Protein AF-A0A916GD42-F1 (afdb_monomer_lite)

Radius of gyration: 33.47 Å; chains: 1; bounding box: 96×95×104 Å

Structure (mmCIF, N/CA/C/O backbone):
data_AF-A0A916GD42-F1
#
_entry.id   AF-A0A916GD42-F1
#
loop_
_atom_site.group_PDB
_atom_site.id
_atom_site.type_symbol
_atom_site.label_atom_id
_atom_site.label_alt_id
_atom_site.label_comp_id
_atom_site.label_asym_id
_atom_site.label_entity_id
_atom_site.label_seq_id
_atom_site.pdbx_PDB_ins_code
_atom_site.Cartn_x
_atom_site.Cartn_y
_atom_site.Cartn_z
_atom_site.occupancy
_atom_site.B_iso_or_equiv
_atom_site.auth_seq_id
_atom_site.auth_comp_id
_atom_site.auth_asym_id
_atom_site.auth_atom_id
_atom_site.pdbx_PDB_model_num
ATOM 1 N N . MET A 1 1 ? 6.099 -5.829 5.669 1.00 36.56 1 MET A N 1
ATOM 2 C CA . MET A 1 1 ? 7.138 -5.309 4.755 1.00 36.56 1 MET A CA 1
ATOM 3 C C . MET A 1 1 ? 6.449 -4.896 3.478 1.00 36.56 1 MET A C 1
ATOM 5 O O . MET A 1 1 ? 6.150 -5.791 2.706 1.00 36.56 1 MET A O 1
ATOM 9 N N . LEU A 1 2 ? 6.112 -3.612 3.344 1.00 42.47 2 LEU A N 1
ATOM 10 C CA . LEU A 1 2 ? 5.408 -3.006 2.211 1.00 42.47 2 LEU A CA 1
ATOM 11 C C . LEU A 1 2 ? 5.449 -1.484 2.361 1.00 42.47 2 LEU A C 1
ATOM 13 O O . LEU A 1 2 ? 5.486 -0.995 3.492 1.00 42.47 2 LEU A O 1
ATOM 17 N N . LEU A 1 3 ? 5.524 -0.756 1.250 1.00 44.44 3 LEU A N 1
ATOM 18 C CA . LEU A 1 3 ? 5.473 0.699 1.249 1.00 44.44 3 LEU A CA 1
ATOM 19 C C . LEU A 1 3 ? 4.710 1.139 0.014 1.00 44.44 3 LEU A C 1
ATOM 21 O O . LEU A 1 3 ? 5.035 0.751 -1.099 1.00 44.44 3 LEU A O 1
ATOM 25 N N . CYS A 1 4 ? 3.664 1.910 0.222 1.00 51.19 4 CYS A N 1
ATOM 26 C CA . CYS A 1 4 ? 2.712 2.136 -0.836 1.00 51.19 4 CYS A CA 1
ATOM 27 C C . CYS A 1 4 ? 3.071 3.341 -1.686 1.00 51.19 4 CYS A C 1
ATOM 29 O O . CYS A 1 4 ? 3.837 4.220 -1.270 1.00 51.19 4 CYS A O 1
ATOM 31 N N . LEU A 1 5 ? 2.502 3.362 -2.892 1.00 52.84 5 LEU A N 1
ATOM 32 C CA . LEU A 1 5 ? 2.785 4.340 -3.928 1.00 52.84 5 LEU A CA 1
ATOM 33 C C . LEU A 1 5 ? 2.695 5.764 -3.352 1.00 52.84 5 LEU A C 1
ATOM 35 O O . LEU A 1 5 ? 1.630 6.332 -3.107 1.00 52.84 5 LEU A O 1
ATOM 39 N N . ALA A 1 6 ? 3.856 6.352 -3.095 1.00 50.19 6 ALA A N 1
ATOM 40 C CA . ALA A 1 6 ? 3.966 7.749 -2.743 1.00 50.19 6 ALA A CA 1
ATOM 41 C C . ALA A 1 6 ? 3.991 8.530 -4.052 1.00 50.19 6 ALA A C 1
ATOM 43 O O . ALA A 1 6 ? 5.028 8.612 -4.716 1.00 50.19 6 ALA A O 1
ATOM 44 N N . LEU A 1 7 ? 2.853 9.106 -4.436 1.00 47.72 7 LEU A N 1
ATOM 45 C CA . LEU A 1 7 ? 2.855 10.177 -5.421 1.00 47.72 7 LEU A CA 1
ATOM 46 C C . LEU A 1 7 ? 3.554 11.368 -4.764 1.00 47.72 7 LEU A C 1
ATOM 48 O O . LEU A 1 7 ? 2.950 12.161 -4.046 1.00 47.72 7 LEU A O 1
ATOM 52 N N . ILE A 1 8 ? 4.866 11.476 -4.979 1.00 41.25 8 ILE A N 1
ATOM 53 C CA . ILE A 1 8 ? 5.532 12.758 -4.806 1.00 41.25 8 ILE A CA 1
ATOM 54 C C . ILE A 1 8 ? 4.858 13.676 -5.815 1.00 41.25 8 ILE A C 1
ATOM 56 O O . ILE A 1 8 ? 5.015 13.495 -7.023 1.00 41.25 8 ILE A O 1
ATOM 60 N N . ALA A 1 9 ? 4.077 14.630 -5.310 1.00 36.31 9 ALA A N 1
ATOM 61 C CA . ALA A 1 9 ? 3.624 15.787 -6.059 1.00 36.31 9 ALA A CA 1
ATOM 62 C C . ALA A 1 9 ? 4.873 16.522 -6.574 1.00 36.31 9 ALA A C 1
ATOM 64 O O . ALA A 1 9 ? 5.465 17.360 -5.901 1.00 36.31 9 ALA A O 1
ATOM 65 N N . GLY A 1 10 ? 5.339 16.095 -7.741 1.00 35.94 10 GLY A N 1
ATOM 66 C CA . GLY A 1 10 ? 6.623 16.455 -8.319 1.00 35.94 10 GLY A CA 1
ATOM 67 C C . GLY A 1 10 ? 6.513 16.588 -9.828 1.00 35.94 10 GLY A C 1
ATOM 68 O O . GLY A 1 10 ? 7.403 16.152 -10.548 1.00 35.94 10 GLY A O 1
ATOM 69 N N . LEU A 1 11 ? 5.417 17.174 -10.311 1.00 33.75 11 LEU A N 1
ATOM 70 C CA . LEU A 1 11 ? 5.321 17.683 -11.672 1.00 33.75 11 LEU A CA 1
ATOM 71 C C . LEU A 1 11 ? 4.812 19.132 -11.634 1.00 33.75 11 LEU A C 1
ATOM 73 O O . LEU A 1 11 ? 3.688 19.403 -11.228 1.00 33.75 11 LEU A O 1
ATOM 77 N N . ALA A 1 12 ? 5.697 20.023 -12.093 1.00 30.30 12 ALA A N 1
ATOM 78 C CA . ALA A 1 12 ? 5.495 21.416 -12.497 1.00 30.30 12 ALA A CA 1
ATOM 79 C C . ALA A 1 12 ? 5.302 22.505 -11.414 1.00 30.30 12 ALA A C 1
ATOM 81 O O . ALA A 1 12 ? 4.202 22.973 -11.146 1.00 30.30 12 ALA A O 1
ATOM 82 N N . SER A 1 13 ? 6.425 23.081 -10.971 1.00 30.20 13 SER A N 1
ATOM 83 C CA . SER A 1 13 ? 6.537 24.543 -10.842 1.00 30.20 13 SER A CA 1
ATOM 84 C C . SER A 1 13 ? 7.902 25.011 -11.370 1.00 30.20 13 SER A C 1
ATOM 86 O O . SER A 1 13 ? 8.811 25.323 -10.604 1.00 30.20 13 SER A O 1
ATOM 88 N N . HIS A 1 14 ? 8.075 25.006 -12.697 1.00 33.34 14 HIS A N 1
ATOM 89 C CA . HIS A 1 14 ? 9.081 25.864 -13.332 1.00 33.34 14 HIS A CA 1
ATOM 90 C C . HIS A 1 14 ? 8.486 27.270 -13.437 1.00 33.34 14 HIS A C 1
ATOM 92 O O . HIS A 1 14 ? 7.344 27.435 -13.862 1.00 33.34 14 HIS A O 1
ATOM 98 N N . GLY A 1 15 ? 9.239 28.252 -12.946 1.00 34.47 15 GLY A N 1
ATOM 99 C CA . GLY A 1 15 ? 8.755 29.592 -12.646 1.00 34.47 15 GLY A CA 1
ATOM 100 C C . GLY A 1 15 ? 8.295 30.401 -13.856 1.00 34.47 15 GLY A C 1
ATOM 101 O O . GLY A 1 15 ? 8.957 30.440 -14.890 1.00 34.47 15 GLY A O 1
ATOM 102 N N . ALA A 1 16 ? 7.207 31.137 -13.652 1.00 31.14 16 ALA A N 1
ATOM 103 C CA . ALA A 1 16 ? 6.961 32.403 -14.318 1.00 31.14 16 ALA A CA 1
ATOM 104 C C . ALA A 1 16 ? 7.007 33.489 -13.238 1.00 31.14 16 ALA A C 1
ATOM 106 O O . ALA A 1 16 ? 6.220 33.486 -12.292 1.00 31.14 16 ALA A O 1
ATOM 107 N N . ALA A 1 17 ? 8.003 34.362 -13.342 1.00 37.88 17 ALA A N 1
ATOM 108 C CA . ALA A 1 17 ? 8.144 35.535 -12.503 1.00 37.88 17 ALA A CA 1
ATOM 109 C C . ALA A 1 17 ? 7.151 36.623 -12.939 1.00 37.88 17 ALA A C 1
ATOM 111 O O . ALA A 1 17 ? 7.014 36.886 -14.130 1.00 37.88 17 ALA A O 1
ATOM 112 N N . GLY A 1 18 ? 6.561 37.300 -11.951 1.00 40.28 18 GLY A N 1
ATOM 113 C CA . GLY A 1 18 ? 6.130 38.694 -12.054 1.00 40.28 18 GLY A CA 1
ATOM 114 C C . GLY A 1 18 ? 4.700 38.944 -12.528 1.00 40.28 18 GLY A C 1
ATOM 115 O O . GLY A 1 18 ? 4.459 39.090 -13.720 1.00 40.28 18 GLY A O 1
ATOM 116 N N . ALA A 1 19 ? 3.788 39.159 -11.579 1.00 34.34 19 ALA A N 1
ATOM 117 C CA . ALA A 1 19 ? 2.733 40.157 -11.733 1.00 34.34 19 ALA A CA 1
ATOM 118 C C . ALA A 1 19 ? 2.302 40.684 -10.356 1.00 34.34 19 ALA A C 1
ATOM 120 O O . ALA A 1 19 ? 2.103 39.932 -9.407 1.00 34.34 19 ALA A O 1
ATOM 121 N N . ASP A 1 20 ? 2.245 42.006 -10.294 1.00 47.53 20 ASP A N 1
ATOM 122 C CA . ASP A 1 20 ? 1.971 42.897 -9.174 1.00 47.53 20 ASP A CA 1
ATOM 123 C C . ASP A 1 20 ? 0.455 42.911 -8.879 1.00 47.53 20 ASP A C 1
ATOM 125 O O . ASP A 1 20 ? -0.331 43.279 -9.754 1.00 47.53 20 ASP A O 1
ATOM 129 N N . GLU A 1 21 ? 0.017 42.503 -7.681 1.00 35.00 21 GLU A N 1
ATOM 130 C CA . GLU A 1 21 ? -1.399 42.559 -7.281 1.00 35.00 21 GLU A CA 1
ATOM 131 C C . GLU A 1 21 ? -1.643 43.625 -6.204 1.00 35.00 21 GLU A C 1
ATOM 133 O O . GLU A 1 21 ? -1.282 43.491 -5.034 1.00 35.00 21 GLU A O 1
ATOM 138 N N . ARG A 1 22 ? -2.335 44.692 -6.622 1.00 43.75 22 ARG A N 1
ATOM 139 C CA . ARG A 1 22 ? -3.039 45.636 -5.744 1.00 43.75 22 ARG A CA 1
ATOM 140 C C . ARG A 1 22 ? -4.353 45.014 -5.245 1.00 43.75 22 ARG A C 1
ATOM 142 O O . ARG A 1 22 ? -5.028 44.339 -6.020 1.00 43.75 22 ARG A O 1
ATOM 149 N N . PRO A 1 23 ? -4.810 45.325 -4.019 1.00 46.25 23 PRO A N 1
ATOM 150 C CA . PRO A 1 23 ? -6.058 44.780 -3.497 1.00 46.25 23 PRO A CA 1
ATOM 151 C C . PRO A 1 23 ? -7.281 45.482 -4.109 1.00 46.25 23 PRO A C 1
ATOM 153 O O . PRO A 1 23 ? -7.470 46.689 -3.941 1.00 46.25 23 PRO A O 1
ATOM 156 N N . SER A 1 24 ? -8.140 44.713 -4.786 1.00 39.53 24 SER A N 1
ATOM 157 C CA . SER A 1 24 ? -9.489 45.143 -5.177 1.00 39.53 24 SER A CA 1
ATOM 158 C C . SER A 1 24 ? -10.536 44.704 -4.155 1.00 39.53 24 SER A C 1
ATOM 160 O O . SER A 1 24 ? -10.484 43.615 -3.588 1.00 39.53 24 SER A O 1
ATOM 162 N N . LYS A 1 25 ? -11.484 45.614 -3.919 1.00 40.78 25 LYS A N 1
ATOM 163 C CA . LYS A 1 25 ? -12.593 45.531 -2.966 1.00 40.78 25 LYS A CA 1
ATOM 164 C C . LYS A 1 25 ? -13.529 44.352 -3.249 1.00 40.78 25 LYS A C 1
ATOM 166 O O . LYS A 1 25 ? -13.916 44.109 -4.387 1.00 40.78 25 LYS A O 1
ATOM 171 N N . VAL A 1 26 ? -13.954 43.707 -2.165 1.00 38.12 26 VAL A N 1
ATOM 172 C CA . VAL A 1 26 ? -15.009 42.689 -2.111 1.00 38.12 26 VAL A CA 1
ATOM 173 C C . VAL A 1 26 ? -16.362 43.315 -2.467 1.00 38.12 26 VAL A C 1
ATOM 175 O O . VAL A 1 26 ? -16.775 44.289 -1.838 1.00 38.12 26 VAL A O 1
ATOM 178 N N . ALA A 1 27 ? -17.055 42.732 -3.446 1.00 39.66 27 ALA A N 1
ATOM 179 C CA . ALA A 1 27 ? -18.471 42.962 -3.717 1.00 39.66 27 ALA A CA 1
ATOM 180 C C . ALA A 1 27 ? -19.252 41.655 -3.504 1.00 39.66 27 ALA A C 1
ATOM 182 O O . ALA A 1 27 ? -18.814 40.575 -3.897 1.00 39.66 27 ALA A O 1
ATOM 183 N N . THR A 1 28 ? -20.395 41.779 -2.837 1.00 43.84 28 THR A N 1
ATOM 184 C CA . THR A 1 28 ? -21.329 40.721 -2.430 1.00 43.84 28 THR A CA 1
ATOM 185 C C . THR A 1 28 ? -22.038 40.084 -3.637 1.00 43.84 28 THR A C 1
ATOM 187 O O . THR A 1 28 ? -22.418 40.818 -4.551 1.00 43.84 28 THR A O 1
ATOM 190 N N . PRO A 1 29 ? -22.287 38.759 -3.660 1.00 40.59 29 PRO A N 1
ATOM 191 C CA . PRO A 1 29 ? -23.042 38.127 -4.743 1.00 40.59 29 PRO A CA 1
ATOM 192 C C . PRO A 1 29 ? -24.570 38.272 -4.565 1.00 40.59 29 PRO A C 1
ATOM 194 O O . PRO A 1 29 ? -25.058 38.204 -3.433 1.00 40.59 29 PRO A O 1
ATOM 197 N N . PRO A 1 30 ? -25.348 38.425 -5.656 1.00 42.03 30 PRO A N 1
ATOM 198 C CA . PRO A 1 30 ? -26.807 38.329 -5.623 1.00 42.03 30 PRO A CA 1
ATOM 199 C C . PRO A 1 30 ? -27.317 36.875 -5.715 1.00 42.03 30 PRO A C 1
ATOM 201 O O . PRO A 1 30 ? -26.669 36.002 -6.292 1.00 42.03 30 PRO A O 1
ATOM 204 N N . SER A 1 31 ? -28.512 36.644 -5.156 1.00 34.28 31 SER A N 1
ATOM 205 C CA . SER A 1 31 ? -29.275 35.383 -5.184 1.00 34.28 31 SER A CA 1
ATOM 206 C C . SER A 1 31 ? -29.538 34.838 -6.597 1.00 34.28 31 SER A C 1
ATOM 208 O O . SER A 1 31 ? -29.801 35.625 -7.509 1.00 34.28 31 SER A O 1
ATOM 210 N N . PRO A 1 32 ? -29.600 33.503 -6.781 1.00 38.84 32 PRO A N 1
ATOM 211 C CA . PRO A 1 32 ? -29.959 32.908 -8.061 1.00 38.84 32 PRO A CA 1
ATOM 212 C C . PRO A 1 32 ? -31.482 32.854 -8.260 1.00 38.84 32 PRO A C 1
ATOM 214 O O . PRO A 1 32 ? -32.216 32.259 -7.470 1.00 38.84 32 PRO A O 1
ATOM 217 N N . ALA A 1 33 ? -31.941 33.457 -9.358 1.00 31.81 33 ALA A N 1
ATOM 218 C CA . ALA A 1 33 ? -33.253 33.218 -9.947 1.00 31.81 33 ALA A CA 1
ATOM 219 C C . ALA A 1 33 ? -33.241 31.910 -10.759 1.00 31.81 33 ALA A C 1
ATOM 221 O O . ALA A 1 33 ? -32.232 31.548 -11.366 1.00 31.81 33 ALA A O 1
ATOM 222 N N . GLY A 1 34 ? -34.371 31.200 -10.732 1.00 32.34 34 GLY A N 1
ATOM 223 C CA . GLY A 1 34 ? -34.549 29.875 -11.321 1.00 32.34 34 GLY A CA 1
ATOM 224 C C . GLY A 1 34 ? -34.409 29.826 -12.841 1.00 32.34 34 GLY A C 1
ATOM 225 O O . GLY A 1 34 ? -34.739 30.776 -13.549 1.00 32.34 34 GLY A O 1
ATOM 226 N N . ILE A 1 35 ? -33.957 28.671 -13.334 1.00 30.62 35 ILE A N 1
ATOM 227 C CA . ILE A 1 35 ? -33.949 28.334 -14.756 1.00 30.62 35 ILE A CA 1
ATOM 228 C C . ILE A 1 35 ? -34.574 26.950 -14.945 1.00 30.62 35 ILE A C 1
ATOM 230 O O . ILE A 1 35 ? -34.157 25.954 -14.356 1.00 30.62 35 ILE A O 1
ATOM 234 N N . THR A 1 36 ? -35.606 26.955 -15.779 1.00 29.33 36 THR A N 1
ATOM 235 C CA . THR A 1 36 ? -36.422 25.848 -16.273 1.00 29.33 36 THR A CA 1
ATOM 236 C C . THR A 1 36 ? -35.622 24.949 -17.222 1.00 29.33 36 THR A C 1
ATOM 238 O O . THR A 1 36 ? -34.942 25.441 -18.120 1.00 29.33 36 THR A O 1
ATOM 241 N N . LEU A 1 37 ? -35.734 23.628 -17.055 1.00 31.20 37 LEU A N 1
ATOM 242 C CA . LEU A 1 37 ? -35.167 22.620 -17.960 1.00 31.20 37 LEU A CA 1
ATOM 243 C C . LEU A 1 37 ? -36.049 22.443 -19.214 1.00 31.20 37 LEU A C 1
ATOM 245 O O . LEU A 1 37 ? -37.264 22.290 -19.064 1.00 31.20 37 LEU A O 1
ATOM 249 N N . PRO A 1 38 ? -35.483 22.399 -20.435 1.00 33.97 38 PRO A N 1
ATOM 250 C CA . PRO A 1 38 ? -36.230 22.017 -21.628 1.00 33.97 38 PRO A CA 1
ATOM 251 C C . PRO A 1 38 ? -36.343 20.490 -21.780 1.00 33.97 38 PRO A C 1
ATOM 253 O O . PRO A 1 38 ? -35.430 19.731 -21.455 1.00 33.97 38 PRO A O 1
ATOM 256 N N . GLN A 1 39 ? -37.502 20.067 -22.290 1.00 33.38 39 GLN A N 1
ATOM 257 C CA . GLN A 1 39 ? -37.886 18.687 -22.587 1.00 33.38 39 GLN A CA 1
ATOM 258 C C . GLN A 1 39 ? -37.082 18.076 -23.747 1.00 33.38 39 GLN A C 1
ATOM 260 O O . GLN A 1 39 ? -36.718 18.755 -24.705 1.00 33.38 39 GLN A O 1
ATOM 265 N N . ALA A 1 40 ? -36.874 16.760 -23.667 1.00 32.12 40 ALA A N 1
ATOM 266 C CA . ALA A 1 40 ? -36.275 15.931 -24.708 1.00 32.12 40 ALA A CA 1
ATOM 267 C C . ALA A 1 40 ? -37.244 15.682 -25.884 1.00 32.12 40 ALA A C 1
ATOM 269 O O . ALA A 1 40 ? -38.424 15.413 -25.639 1.00 32.12 40 ALA A O 1
ATOM 270 N N . PRO A 1 41 ? -36.775 15.680 -27.145 1.00 40.78 41 PRO A N 1
ATOM 271 C CA . PRO A 1 41 ? -37.557 15.165 -28.260 1.00 40.78 41 PRO A CA 1
ATOM 272 C C . PRO A 1 41 ? -37.383 13.647 -28.435 1.00 40.78 41 PRO A C 1
ATOM 274 O O . PRO A 1 41 ? -36.292 13.092 -28.298 1.00 40.78 41 PRO A O 1
ATOM 277 N N . GLN A 1 42 ? -38.506 12.998 -28.746 1.00 32.16 42 GLN A N 1
ATOM 278 C CA . GLN A 1 42 ? -38.642 11.578 -29.059 1.00 32.16 42 GLN A CA 1
ATOM 279 C C . GLN A 1 42 ? -38.084 11.197 -30.443 1.00 32.16 42 GLN A C 1
ATOM 281 O O . GLN A 1 42 ? -37.896 12.030 -31.328 1.00 32.16 42 GLN A O 1
ATOM 286 N N . ALA A 1 43 ? -37.862 9.888 -30.574 1.00 39.59 43 ALA A N 1
ATOM 287 C CA . ALA A 1 43 ? -37.223 9.128 -31.642 1.00 39.59 43 ALA A CA 1
ATOM 288 C C . ALA A 1 43 ? -37.787 9.282 -33.067 1.00 39.59 43 ALA A C 1
ATOM 290 O O . ALA A 1 43 ? -38.974 9.535 -33.266 1.00 39.59 43 ALA A O 1
ATOM 291 N N . LYS A 1 44 ? -36.929 8.952 -34.046 1.00 34.19 44 LYS A N 1
ATOM 292 C CA . LYS A 1 44 ? -37.295 8.363 -35.346 1.00 34.19 44 LYS A CA 1
ATOM 293 C C . LYS A 1 44 ? -36.115 7.564 -35.933 1.00 34.19 44 LYS A C 1
ATOM 295 O O . LYS A 1 44 ? -35.120 8.147 -36.345 1.00 34.19 44 LYS A O 1
ATOM 300 N N . GLU A 1 45 ? -36.253 6.239 -35.981 1.00 37.44 45 GLU A N 1
ATOM 301 C CA . GLU A 1 45 ? -35.763 5.395 -37.094 1.00 37.44 45 GLU A CA 1
ATOM 302 C C . GLU A 1 45 ? -36.552 5.757 -38.384 1.00 37.44 45 GLU A C 1
ATOM 304 O O . GLU A 1 45 ? -37.620 6.368 -38.229 1.00 37.44 45 GLU A O 1
ATOM 309 N N . PRO A 1 46 ? -36.141 5.412 -39.637 1.00 48.00 46 PRO A N 1
ATOM 310 C CA . PRO A 1 46 ? -35.402 4.193 -40.029 1.00 48.00 46 PRO A CA 1
ATOM 311 C C . PRO A 1 46 ? -34.417 4.303 -41.237 1.00 48.00 46 PRO A C 1
ATOM 313 O O . PRO A 1 46 ? -34.269 5.353 -41.857 1.00 48.00 46 PRO A O 1
ATOM 316 N N . ALA A 1 47 ? -33.874 3.130 -41.609 1.00 32.66 47 ALA A N 1
ATOM 317 C CA . ALA A 1 47 ? -33.539 2.643 -42.965 1.00 32.66 47 ALA A CA 1
ATOM 318 C C . ALA A 1 47 ? -32.118 2.857 -43.550 1.00 32.66 47 ALA A C 1
ATOM 320 O O . ALA A 1 47 ? -31.762 3.923 -44.043 1.00 32.66 47 ALA A O 1
ATOM 321 N N . GLU A 1 48 ? -31.366 1.750 -43.625 1.00 40.81 48 GLU A N 1
ATOM 322 C CA . GLU A 1 48 ? -30.510 1.377 -44.773 1.00 40.81 48 GLU A CA 1
ATOM 323 C C . GLU A 1 48 ? -31.392 0.863 -45.951 1.00 40.81 48 GLU A C 1
ATOM 325 O O . GLU A 1 48 ? -32.591 0.679 -45.713 1.00 40.81 48 GLU A O 1
ATOM 330 N N . PRO A 1 49 ? -30.902 0.533 -47.179 1.00 54.78 49 PRO A N 1
ATOM 331 C CA . PRO A 1 49 ? -29.516 0.442 -47.682 1.00 54.78 49 PRO A CA 1
ATOM 332 C C . PRO A 1 49 ? -29.290 1.068 -49.085 1.00 54.78 49 PRO A C 1
ATOM 334 O O . PRO A 1 49 ? -30.226 1.438 -49.790 1.00 54.78 49 PRO A O 1
ATOM 337 N N . GLY A 1 50 ? -28.038 1.101 -49.562 1.00 32.88 50 GLY A N 1
ATOM 338 C CA . GLY A 1 50 ? -27.765 1.283 -50.996 1.00 32.88 50 GLY A CA 1
ATOM 339 C C . GLY A 1 50 ? -26.327 1.672 -51.326 1.00 32.88 50 GLY A C 1
ATOM 340 O O . GLY A 1 50 ? -25.902 2.783 -51.033 1.00 32.88 50 GLY A O 1
ATOM 341 N N . GLY A 1 51 ? -25.578 0.756 -51.944 1.00 35.38 51 GLY A N 1
ATOM 342 C CA . GLY A 1 51 ? -24.202 0.987 -52.387 1.00 35.38 51 GLY A CA 1
ATOM 343 C C . GLY A 1 51 ? -24.071 1.757 -53.704 1.00 35.38 51 GLY A C 1
ATOM 344 O O . GLY A 1 51 ? -25.046 1.959 -54.415 1.00 35.38 51 GLY A O 1
ATOM 345 N N . SER A 1 52 ? -22.836 2.124 -54.058 1.00 38.56 52 SER A N 1
ATOM 346 C CA . SER A 1 52 ? -22.351 2.159 -55.446 1.00 38.56 52 SER A CA 1
ATOM 347 C C . SER A 1 52 ? -20.841 2.392 -55.488 1.00 38.56 52 SER A C 1
ATOM 349 O O . SER A 1 52 ? -20.299 3.245 -54.790 1.00 38.56 52 SER A O 1
ATOM 351 N N . ALA A 1 53 ? -20.186 1.630 -56.359 1.00 39.59 53 ALA A N 1
ATOM 352 C CA . ALA A 1 53 ? -18.806 1.776 -56.795 1.00 39.59 53 ALA A CA 1
ATOM 353 C C . ALA A 1 53 ? -18.630 2.928 -57.814 1.00 39.59 53 ALA A C 1
ATOM 355 O O . ALA A 1 53 ? -19.609 3.404 -58.388 1.00 39.59 53 ALA A O 1
ATOM 356 N N . GLY A 1 54 ? -17.370 3.300 -58.090 1.00 33.06 54 GLY A N 1
ATOM 357 C CA . GLY A 1 54 ? -16.948 4.135 -59.233 1.00 33.06 54 GLY A CA 1
ATOM 358 C C . GLY A 1 54 ? -15.949 5.234 -58.828 1.00 33.06 54 GLY A C 1
ATOM 359 O O . GLY A 1 54 ? -16.354 6.227 -58.248 1.00 33.06 54 GLY A O 1
ATOM 360 N N . SER A 1 55 ? -14.627 5.043 -58.891 1.00 34.06 55 SER A N 1
ATOM 361 C CA . SER A 1 55 ? -13.715 5.060 -60.057 1.00 34.06 55 SER A CA 1
ATOM 362 C C . SER A 1 55 ? -13.254 6.460 -60.530 1.00 34.06 55 SER A C 1
ATOM 364 O O . SER A 1 55 ? -14.039 7.251 -61.034 1.00 34.06 55 SER A O 1
ATOM 366 N N . SER A 1 56 ? -11.922 6.637 -60.488 1.00 35.31 56 SER A N 1
ATOM 367 C CA . SER A 1 56 ? -11.033 7.333 -61.451 1.00 35.31 56 SER A CA 1
ATOM 368 C C . SER A 1 56 ? -10.931 8.870 -61.530 1.00 35.31 56 SER A C 1
ATOM 370 O O . SER A 1 56 ? -11.888 9.537 -61.908 1.00 35.31 56 SER A O 1
ATOM 372 N N . LYS A 1 57 ? -9.681 9.369 -61.372 1.00 38.91 57 LYS A N 1
ATOM 373 C CA . LYS A 1 57 ? -8.890 10.297 -62.250 1.00 38.91 57 LYS A CA 1
ATOM 374 C C . LYS A 1 57 ? -7.808 11.021 -61.409 1.00 38.91 57 LYS A C 1
ATOM 376 O O . LYS A 1 57 ? -8.165 11.751 -60.498 1.00 38.91 57 LYS A O 1
ATOM 381 N N . THR A 1 58 ? -6.493 10.749 -61.480 1.00 40.88 58 THR A N 1
ATOM 382 C CA . THR A 1 58 ? -5.469 11.197 -62.474 1.00 40.88 58 THR A CA 1
ATOM 383 C C . THR A 1 58 ? -5.802 12.537 -63.154 1.00 40.88 58 THR A C 1
ATOM 385 O O . THR A 1 58 ? -6.841 12.663 -63.789 1.00 40.88 58 THR A O 1
ATOM 388 N N . THR A 1 59 ? -4.983 13.603 -63.124 1.00 37.75 59 THR A N 1
ATOM 389 C CA . THR A 1 59 ? -3.635 13.787 -63.736 1.00 37.75 59 THR A CA 1
ATOM 390 C C . THR A 1 59 ? -3.069 15.212 -63.338 1.00 37.75 59 THR A C 1
ATOM 392 O O . THR A 1 59 ? -3.613 15.771 -62.392 1.00 37.75 59 THR A O 1
ATOM 395 N N . PRO A 1 60 ? -2.017 15.844 -63.936 1.00 57.91 60 PRO A N 1
ATOM 396 C CA . PRO A 1 60 ? -0.695 16.064 -63.311 1.00 57.91 60 PRO A CA 1
ATOM 397 C C . PRO A 1 60 ? -0.132 17.526 -63.333 1.00 57.91 60 PRO A C 1
ATOM 399 O O . PRO A 1 60 ? -0.786 18.455 -63.784 1.00 57.91 60 PRO A O 1
ATOM 402 N N . LEU A 1 61 ? 1.159 17.639 -62.957 1.00 37.03 61 LEU A N 1
ATOM 403 C CA . LEU A 1 61 ? 2.221 18.548 -63.464 1.00 37.03 61 LEU A CA 1
ATOM 404 C C . LEU A 1 61 ? 2.165 20.068 -63.173 1.00 37.03 61 LEU A C 1
ATOM 406 O O . LEU A 1 61 ? 1.311 20.772 -63.691 1.00 37.03 61 LEU A O 1
ATOM 410 N N . ALA A 1 62 ? 3.204 20.593 -62.497 1.00 33.16 62 ALA A N 1
ATOM 411 C CA . ALA A 1 62 ? 4.248 21.456 -63.097 1.00 33.16 62 ALA A CA 1
ATOM 412 C C . ALA A 1 62 ? 5.155 22.136 -62.031 1.00 33.16 62 ALA A C 1
ATOM 414 O O . ALA A 1 62 ? 4.697 22.886 -61.177 1.00 33.16 62 ALA A O 1
ATOM 415 N N . LYS A 1 63 ? 6.470 21.884 -62.126 1.00 39.88 63 LYS A N 1
ATOM 416 C CA . LYS A 1 63 ? 7.596 22.795 -61.772 1.00 39.88 63 LYS A CA 1
ATOM 417 C C . LYS A 1 63 ? 7.838 23.741 -62.986 1.00 39.88 63 LYS A C 1
ATOM 419 O O . LYS A 1 63 ? 7.252 23.411 -64.019 1.00 39.88 63 LYS A O 1
ATOM 424 N N . PRO A 1 64 ? 8.706 24.796 -62.997 1.00 52.03 64 PRO A N 1
ATOM 425 C CA . PRO A 1 64 ? 9.957 24.993 -62.222 1.00 52.03 64 PRO A CA 1
ATOM 426 C C . PRO A 1 64 ? 10.354 26.469 -61.886 1.00 52.03 64 PRO A C 1
ATOM 428 O O . PRO A 1 64 ? 9.626 27.404 -62.194 1.00 52.03 64 PRO A O 1
ATOM 431 N N . GLY A 1 65 ? 11.563 26.670 -61.322 1.00 32.16 65 GLY A N 1
ATOM 432 C CA . GLY A 1 65 ? 12.366 27.909 -61.472 1.00 32.16 65 GLY A CA 1
ATOM 433 C C . GLY A 1 65 ? 13.045 28.440 -60.195 1.00 32.16 65 GLY A C 1
ATOM 434 O O . GLY A 1 65 ? 12.383 29.057 -59.376 1.00 32.16 65 GLY A O 1
ATOM 435 N N . SER A 1 66 ? 14.332 28.114 -59.979 1.00 32.88 66 SER A N 1
ATOM 436 C CA . SER A 1 66 ? 15.523 29.016 -59.983 1.00 32.88 66 SER A CA 1
ATOM 437 C C . SER A 1 66 ? 15.666 29.957 -58.767 1.00 32.88 66 SER A C 1
ATOM 439 O O . SER A 1 66 ? 14.836 30.825 -58.553 1.00 32.88 66 SER A O 1
ATOM 441 N N . ALA A 1 67 ? 16.611 29.734 -57.842 1.00 35.88 67 ALA A N 1
ATOM 442 C CA . ALA A 1 67 ? 18.072 29.974 -57.885 1.00 35.88 67 ALA A CA 1
ATOM 443 C C . ALA A 1 67 ? 18.476 31.414 -57.504 1.00 35.88 67 ALA A C 1
ATOM 445 O O . ALA A 1 67 ? 18.311 32.310 -58.320 1.00 35.88 67 ALA A O 1
ATOM 446 N N . VAL A 1 68 ? 19.096 31.601 -56.325 1.00 37.44 68 VAL A N 1
ATOM 447 C CA . VAL A 1 68 ? 20.086 32.664 -56.042 1.00 37.44 68 VAL A CA 1
ATOM 448 C C . VAL A 1 68 ? 21.129 32.153 -55.033 1.00 37.44 68 VAL A C 1
ATOM 450 O O . VAL A 1 68 ? 20.828 31.452 -54.072 1.00 37.44 68 VAL A O 1
ATOM 453 N N . THR A 1 69 ? 22.365 32.514 -55.351 1.00 40.31 69 THR A N 1
ATOM 454 C CA . THR A 1 69 ? 23.698 32.258 -54.794 1.00 40.31 69 THR A CA 1
ATOM 455 C C . THR A 1 69 ? 23.996 32.889 -53.427 1.00 40.31 69 THR A C 1
ATOM 457 O O . THR A 1 69 ? 23.510 33.978 -53.137 1.00 40.31 69 THR A O 1
ATOM 460 N N . GLY A 1 70 ? 24.929 32.302 -52.665 1.00 32.53 70 GLY A N 1
ATOM 461 C CA . GLY A 1 70 ? 25.573 32.965 -51.522 1.00 32.53 70 GLY A CA 1
ATOM 462 C C . GLY A 1 70 ? 26.675 32.131 -50.862 1.00 32.53 70 GLY A C 1
ATOM 463 O O . GLY A 1 70 ? 26.401 31.190 -50.131 1.00 32.53 70 GLY A O 1
ATOM 464 N N . THR A 1 71 ? 27.920 32.486 -51.157 1.00 33.97 71 THR A N 1
ATOM 465 C CA . THR A 1 71 ? 29.194 31.852 -50.785 1.00 33.97 71 THR A CA 1
ATOM 466 C C . THR A 1 71 ? 29.617 32.145 -49.338 1.00 33.97 71 THR A C 1
ATOM 468 O O . THR A 1 71 ? 29.738 33.317 -49.000 1.00 33.97 71 THR A O 1
ATOM 471 N N . THR A 1 72 ? 30.024 31.136 -48.551 1.00 34.41 72 THR A N 1
ATOM 472 C CA . THR A 1 72 ? 31.060 31.300 -47.505 1.00 34.41 72 THR A CA 1
ATOM 473 C C . THR A 1 72 ? 31.866 30.019 -47.230 1.00 34.41 72 THR A C 1
ATOM 475 O O . THR A 1 72 ? 31.358 28.961 -46.881 1.00 34.41 72 THR A O 1
ATOM 478 N N . ARG A 1 73 ? 33.170 30.212 -47.434 1.00 32.62 73 ARG A N 1
ATOM 479 C CA . ARG A 1 73 ? 34.412 29.521 -47.051 1.00 32.62 73 ARG A CA 1
ATOM 480 C C . ARG A 1 73 ? 34.410 28.457 -45.929 1.00 32.62 73 ARG A C 1
ATOM 482 O O . ARG A 1 73 ? 33.865 28.643 -44.850 1.00 32.62 73 ARG A O 1
ATOM 489 N N . SER A 1 74 ? 35.202 27.424 -46.216 1.00 29.48 74 SER A N 1
ATOM 490 C CA . SER A 1 74 ? 35.568 26.196 -45.501 1.00 29.48 74 SER A CA 1
ATOM 491 C C . SER A 1 74 ? 36.270 26.324 -44.138 1.00 29.48 74 SER A C 1
ATOM 493 O O . SER A 1 74 ? 37.169 27.147 -43.987 1.00 29.48 74 SER A O 1
ATOM 495 N N . LEU A 1 75 ? 35.992 25.356 -43.248 1.00 33.25 75 LEU A N 1
ATOM 496 C CA . LEU A 1 75 ? 36.932 24.685 -42.326 1.00 33.25 75 LEU A CA 1
ATOM 497 C C . LEU A 1 75 ? 36.507 23.200 -42.173 1.00 33.25 75 LEU A C 1
ATOM 499 O O . LEU A 1 75 ? 35.317 22.910 -42.307 1.00 33.25 75 LEU A O 1
ATOM 503 N N . PRO A 1 76 ? 37.434 22.246 -41.945 1.00 37.34 76 PRO A N 1
ATOM 504 C CA . PRO A 1 76 ? 37.142 20.817 -42.032 1.00 37.34 76 PRO A CA 1
ATOM 505 C C . PRO A 1 76 ? 36.597 20.277 -40.702 1.00 37.34 76 PRO A C 1
ATOM 507 O O . PRO A 1 76 ? 37.290 20.280 -39.689 1.00 37.34 76 PRO A O 1
ATOM 510 N N . MET A 1 77 ? 35.368 19.766 -40.711 1.00 31.45 77 MET A N 1
ATOM 511 C CA . MET A 1 77 ? 34.840 18.906 -39.649 1.00 31.45 77 MET A CA 1
ATOM 512 C C . MET A 1 77 ? 34.699 17.503 -40.228 1.00 31.45 77 MET A C 1
ATOM 514 O O . MET A 1 77 ? 33.968 17.282 -41.193 1.00 31.45 77 MET A O 1
ATOM 518 N N . ALA A 1 78 ? 35.461 16.569 -39.665 1.00 32.91 78 ALA A N 1
ATOM 519 C CA . ALA A 1 78 ? 35.364 15.157 -39.978 1.00 32.91 78 ALA A CA 1
ATOM 520 C C . ALA A 1 78 ? 33.944 14.664 -39.663 1.00 32.91 78 ALA A C 1
ATOM 522 O O . ALA A 1 78 ? 33.486 14.714 -38.524 1.00 32.91 78 ALA A O 1
ATOM 523 N N . SER A 1 79 ? 33.261 14.193 -40.702 1.00 30.69 79 SER A N 1
ATOM 524 C CA . SER A 1 79 ? 32.010 13.450 -40.623 1.00 30.69 79 SER A CA 1
ATOM 525 C C . SER A 1 79 ? 32.272 12.102 -39.946 1.00 30.69 79 SER A C 1
ATOM 527 O O . SER A 1 79 ? 32.641 11.137 -40.614 1.00 30.69 79 SER A O 1
ATOM 529 N N . GLN A 1 80 ? 32.070 12.020 -38.632 1.00 36.31 80 GLN A N 1
ATOM 530 C CA . GLN A 1 80 ? 31.745 10.748 -37.992 1.00 36.31 80 GLN A CA 1
ATOM 531 C C . GLN A 1 80 ? 30.242 10.529 -38.175 1.00 36.31 80 GLN A C 1
ATOM 533 O O . GLN A 1 80 ? 29.422 11.281 -37.653 1.00 36.31 80 GLN A O 1
ATOM 538 N N . GLY A 1 81 ? 29.896 9.555 -39.020 1.00 38.19 81 GLY A N 1
ATOM 539 C CA . GLY A 1 81 ? 28.518 9.105 -39.189 1.00 38.19 81 GLY A CA 1
ATOM 540 C C . GLY A 1 81 ? 27.964 8.517 -37.885 1.00 38.19 81 GLY A C 1
ATOM 541 O O . GLY A 1 81 ? 28.741 8.199 -36.985 1.00 38.19 81 GLY A O 1
ATOM 542 N N . PRO A 1 82 ? 26.634 8.369 -37.766 1.00 34.72 82 PRO A N 1
ATOM 543 C CA . PRO A 1 82 ? 26.024 7.769 -36.590 1.00 34.72 82 PRO A CA 1
ATOM 544 C C . PRO A 1 82 ? 26.522 6.329 -36.442 1.00 34.72 82 PRO A C 1
ATOM 546 O O . PRO A 1 82 ? 26.258 5.469 -37.284 1.00 34.72 82 PRO A O 1
ATOM 549 N N . GLU A 1 83 ? 27.283 6.102 -35.378 1.00 35.16 83 GLU A N 1
ATOM 550 C CA . GLU A 1 83 ? 27.736 4.791 -34.945 1.00 35.16 83 GLU A CA 1
ATOM 551 C C . GLU A 1 83 ? 26.497 3.928 -34.679 1.00 35.16 83 GLU A C 1
ATOM 553 O O . GLU A 1 83 ? 25.594 4.309 -33.928 1.00 35.16 83 GLU A O 1
ATOM 558 N N . ALA A 1 84 ? 26.403 2.804 -35.390 1.00 34.34 84 ALA A N 1
ATOM 559 C CA . ALA A 1 84 ? 25.297 1.874 -35.266 1.00 34.34 84 ALA A CA 1
ATOM 560 C C . ALA A 1 84 ? 25.204 1.391 -33.814 1.00 34.34 84 ALA A C 1
ATOM 562 O O . ALA A 1 84 ? 26.147 0.806 -33.284 1.00 34.34 84 ALA A O 1
ATOM 563 N N . VAL A 1 85 ? 24.052 1.628 -33.187 1.00 36.41 85 VAL A N 1
ATOM 564 C CA . VAL A 1 85 ? 23.710 1.038 -31.892 1.00 36.41 85 VAL A CA 1
ATOM 565 C C . VAL A 1 85 ? 23.810 -0.486 -32.046 1.00 36.41 85 VAL A C 1
ATOM 567 O O . VAL A 1 85 ? 23.125 -1.039 -32.913 1.00 36.41 85 VAL A O 1
ATOM 570 N N . PRO A 1 86 ? 24.666 -1.180 -31.273 1.00 35.81 86 PRO A N 1
ATOM 571 C CA . PRO A 1 86 ? 24.747 -2.630 -31.349 1.00 35.81 86 PRO A CA 1
ATOM 572 C C . PRO A 1 86 ? 23.390 -3.239 -30.957 1.00 35.81 86 PRO A C 1
ATOM 574 O O . PRO A 1 86 ? 22.708 -2.699 -30.080 1.00 35.81 86 PRO A O 1
ATOM 577 N N . PRO A 1 87 ? 22.966 -4.347 -31.593 1.00 36.97 87 PRO A N 1
ATOM 578 C CA . PRO A 1 87 ? 21.746 -5.039 -31.198 1.00 36.97 87 PRO A CA 1
ATOM 579 C C . PRO A 1 87 ? 21.838 -5.460 -29.723 1.00 36.97 87 PRO A C 1
ATOM 581 O O . PRO A 1 87 ? 22.942 -5.727 -29.237 1.00 36.97 87 PRO A O 1
ATOM 584 N N . PRO A 1 88 ? 20.706 -5.532 -29.000 1.00 38.97 88 PRO A N 1
ATOM 585 C CA . PRO A 1 88 ? 20.708 -5.959 -27.611 1.00 38.97 88 PRO A CA 1
ATOM 586 C C . PRO A 1 88 ? 21.355 -7.340 -27.512 1.00 38.97 88 PRO A C 1
ATOM 588 O O . PRO A 1 88 ? 20.948 -8.286 -28.189 1.00 38.97 88 PRO A O 1
ATOM 591 N N . THR A 1 89 ? 22.398 -7.416 -26.691 1.00 38.62 89 THR A N 1
ATOM 592 C CA . THR A 1 89 ? 23.136 -8.629 -26.353 1.00 38.62 89 THR A CA 1
ATOM 593 C C . THR A 1 89 ? 22.153 -9.750 -26.017 1.00 38.62 89 THR A C 1
ATOM 595 O O . THR A 1 89 ? 21.237 -9.536 -25.219 1.00 38.62 89 THR A O 1
ATOM 598 N N . GLU A 1 90 ? 22.327 -10.929 -26.629 1.00 36.88 90 GLU A N 1
ATOM 599 C CA . GLU A 1 90 ? 21.552 -12.131 -26.296 1.00 36.88 90 GLU A CA 1
ATOM 600 C C . GLU A 1 90 ? 21.457 -12.284 -24.770 1.00 36.88 90 GLU A C 1
ATOM 602 O O . GLU A 1 90 ? 22.469 -12.230 -24.064 1.00 36.88 90 GLU A O 1
ATOM 607 N N . LEU A 1 91 ? 20.235 -12.484 -24.262 1.00 41.97 91 LEU A N 1
ATOM 608 C CA . LEU A 1 91 ? 20.007 -12.869 -22.871 1.00 41.97 91 LEU A CA 1
ATOM 609 C C . LEU A 1 91 ? 20.917 -14.065 -22.532 1.00 41.97 91 LEU A C 1
ATOM 611 O O . LEU A 1 91 ? 20.944 -15.034 -23.300 1.00 41.97 91 LEU A O 1
ATOM 615 N N . PRO A 1 92 ? 21.657 -14.038 -21.408 1.00 39.78 92 PRO A N 1
ATOM 616 C CA . PRO A 1 92 ? 22.554 -15.129 -21.054 1.00 39.78 92 PRO A CA 1
ATOM 617 C C . PRO A 1 92 ? 21.784 -16.455 -20.984 1.00 39.78 92 PRO A C 1
ATOM 619 O O . PRO A 1 92 ? 20.832 -16.616 -20.214 1.00 39.78 92 PRO A O 1
ATOM 622 N N . LYS A 1 93 ? 22.203 -17.423 -21.810 1.00 34.25 93 LYS A N 1
ATOM 623 C CA . LYS A 1 93 ? 21.691 -18.799 -21.813 1.00 34.25 93 LYS A CA 1
ATOM 624 C C . LYS A 1 93 ? 22.013 -19.435 -20.454 1.00 34.25 93 LYS A C 1
ATOM 626 O O . LYS A 1 93 ? 23.146 -19.833 -20.215 1.00 34.25 93 LYS A O 1
ATOM 631 N N . GLY A 1 94 ? 21.029 -19.491 -19.554 1.00 39.22 94 GLY A N 1
ATOM 632 C CA . GLY A 1 94 ? 21.203 -20.073 -18.214 1.00 39.22 94 GLY A CA 1
ATOM 633 C C . GLY A 1 94 ? 20.159 -19.692 -17.157 1.00 39.22 94 GLY A C 1
ATOM 634 O O . GLY A 1 94 ? 20.110 -20.324 -16.108 1.00 39.22 94 GLY A O 1
ATOM 635 N N . LEU A 1 95 ? 19.288 -18.712 -17.412 1.00 42.22 95 LEU A N 1
ATOM 636 C CA . LEU A 1 95 ? 18.322 -18.203 -16.425 1.00 42.22 95 LEU A CA 1
ATOM 637 C C . LEU A 1 95 ? 16.988 -18.977 -16.407 1.00 42.22 95 LEU A C 1
ATOM 639 O O . LEU A 1 95 ? 15.920 -18.378 -16.503 1.00 42.22 95 LEU A O 1
ATOM 643 N N . ARG A 1 96 ? 17.019 -20.312 -16.288 1.00 50.56 96 ARG A N 1
ATOM 644 C CA . ARG A 1 96 ? 15.808 -21.055 -15.888 1.00 50.56 96 ARG A CA 1
ATOM 645 C C . ARG A 1 96 ? 15.744 -21.116 -14.359 1.00 50.56 96 ARG A C 1
ATOM 647 O O . ARG A 1 96 ? 16.760 -21.449 -13.747 1.00 50.56 96 ARG A O 1
ATOM 654 N N . PRO A 1 97 ? 14.587 -20.835 -13.730 1.00 46.16 97 PRO A N 1
ATOM 655 C CA . PRO A 1 97 ? 14.433 -21.059 -12.299 1.00 46.16 97 PRO A CA 1
ATOM 656 C C . PRO A 1 97 ? 14.732 -22.537 -11.985 1.00 46.16 97 PRO A C 1
ATOM 658 O O . PRO A 1 97 ? 14.374 -23.414 -12.783 1.00 46.16 97 PRO A O 1
ATOM 661 N N . PRO A 1 98 ? 15.402 -22.848 -10.859 1.00 43.28 98 PRO A N 1
ATOM 662 C CA . PRO A 1 98 ? 15.679 -24.229 -10.490 1.00 43.28 98 PRO A CA 1
ATOM 663 C C . PRO A 1 98 ? 14.355 -24.988 -10.372 1.00 43.28 98 PRO A C 1
ATOM 665 O O . PRO A 1 98 ? 13.501 -24.659 -9.551 1.00 43.28 98 PRO A O 1
ATOM 668 N N . SER A 1 99 ? 14.173 -26.009 -11.211 1.00 46.91 99 SER A N 1
ATOM 669 C CA . SER A 1 99 ? 13.020 -26.904 -11.134 1.00 46.91 99 SER A CA 1
ATOM 670 C C . SER A 1 99 ? 13.168 -27.766 -9.880 1.00 46.91 99 SER A C 1
ATOM 672 O O . SER A 1 99 ? 13.834 -28.800 -9.902 1.00 46.91 99 SER A O 1
ATOM 674 N N . ARG A 1 100 ? 12.600 -27.328 -8.750 1.00 39.91 100 ARG A N 1
ATOM 675 C CA . ARG A 1 100 ? 12.504 -28.174 -7.556 1.00 39.91 100 ARG A CA 1
ATOM 676 C C . ARG A 1 100 ? 11.499 -29.286 -7.847 1.00 39.91 100 ARG A C 1
ATOM 678 O O . ARG A 1 100 ? 10.293 -29.062 -7.844 1.00 39.91 100 ARG A O 1
ATOM 685 N N . SER A 1 101 ? 12.016 -30.480 -8.109 1.00 32.59 101 SER A N 1
ATOM 686 C CA . SER A 1 101 ? 11.217 -31.702 -8.139 1.00 32.59 101 SER A CA 1
ATOM 687 C C . SER A 1 101 ? 10.805 -32.015 -6.702 1.00 32.59 101 SER A C 1
ATOM 689 O O . SER A 1 101 ? 11.629 -32.453 -5.905 1.00 32.59 101 SER A O 1
ATOM 691 N N . ILE A 1 102 ? 9.557 -31.721 -6.338 1.00 36.72 102 ILE A N 1
ATOM 692 C CA . ILE A 1 102 ? 8.974 -32.187 -5.077 1.00 36.72 102 ILE A CA 1
ATOM 693 C C . ILE A 1 102 ? 8.531 -33.630 -5.321 1.00 36.72 102 ILE A C 1
ATOM 695 O O . ILE A 1 102 ? 7.427 -33.882 -5.796 1.00 36.72 102 ILE A O 1
ATOM 699 N N . THR A 1 103 ? 9.412 -34.589 -5.052 1.00 35.06 103 THR A N 1
ATOM 700 C CA . THR A 1 103 ? 9.024 -35.995 -4.923 1.00 35.06 103 THR A CA 1
ATOM 701 C C . THR A 1 103 ? 8.359 -36.171 -3.562 1.00 35.06 103 THR A C 1
ATOM 703 O O . THR A 1 103 ? 9.031 -36.236 -2.537 1.00 35.06 103 THR A O 1
ATOM 706 N N . GLY A 1 104 ? 7.026 -36.178 -3.552 1.00 33.78 104 GLY A N 1
ATOM 707 C CA . GLY A 1 104 ? 6.238 -36.610 -2.404 1.00 33.78 104 GLY A CA 1
ATOM 708 C C . GLY A 1 104 ? 6.251 -38.132 -2.327 1.00 33.78 104 GLY A C 1
ATOM 709 O O . GLY A 1 104 ? 5.563 -38.794 -3.099 1.00 33.78 104 GLY A O 1
ATOM 710 N N . GLU A 1 105 ? 7.045 -38.676 -1.411 1.00 34.09 105 GLU A N 1
ATOM 711 C CA . GLU A 1 105 ? 6.990 -40.084 -1.033 1.00 34.09 105 GLU A CA 1
ATOM 712 C C . GLU A 1 105 ? 5.889 -40.247 0.021 1.00 34.09 105 GLU A C 1
ATOM 714 O O . GLU A 1 105 ? 5.997 -39.779 1.155 1.00 34.09 105 GLU A O 1
ATOM 719 N N . ALA A 1 106 ? 4.771 -40.833 -0.400 1.00 38.38 106 ALA A N 1
ATOM 720 C CA . ALA A 1 106 ? 3.673 -41.205 0.474 1.00 38.38 106 ALA A CA 1
ATOM 721 C C . ALA A 1 106 ? 4.042 -42.493 1.222 1.00 38.38 106 ALA A C 1
ATOM 723 O O . ALA A 1 106 ? 4.132 -43.556 0.611 1.00 38.38 106 ALA A O 1
ATOM 724 N N . ALA A 1 107 ? 4.215 -42.406 2.541 1.00 37.19 107 ALA A N 1
ATOM 725 C CA . ALA A 1 107 ? 4.286 -43.568 3.418 1.00 37.19 107 ALA A CA 1
ATOM 726 C C . ALA A 1 107 ? 2.972 -43.707 4.199 1.00 37.19 107 ALA A C 1
ATOM 728 O O . ALA A 1 107 ? 2.548 -42.804 4.921 1.00 37.19 107 ALA A O 1
ATOM 729 N N . ALA A 1 108 ? 2.327 -44.854 4.009 1.00 38.94 108 ALA A N 1
ATOM 730 C CA . ALA A 1 108 ? 1.158 -45.319 4.735 1.00 38.94 108 ALA A CA 1
ATOM 731 C C . ALA A 1 108 ? 1.566 -46.219 5.918 1.00 38.94 108 ALA A C 1
ATOM 733 O O . ALA A 1 108 ? 2.534 -46.968 5.812 1.00 38.94 108 ALA A O 1
ATOM 734 N N . GLY A 1 109 ? 0.746 -46.214 6.977 1.00 33.06 109 GLY A N 1
ATOM 735 C CA . GLY A 1 109 ? 0.734 -47.198 8.075 1.00 33.06 109 GLY A CA 1
ATOM 736 C C . GLY A 1 109 ? 1.660 -46.844 9.247 1.00 33.06 109 GLY A C 1
ATOM 737 O O . GLY A 1 109 ? 2.763 -46.368 9.043 1.00 33.06 109 GLY A O 1
ATOM 738 N N . GLY A 1 110 ? 1.308 -47.025 10.518 1.00 29.88 110 GLY A N 1
ATOM 739 C CA . GLY A 1 110 ? 0.157 -47.645 11.165 1.00 29.88 110 GLY A CA 1
ATOM 740 C C . GLY A 1 110 ? 0.328 -47.515 12.690 1.00 29.88 110 GLY A C 1
ATOM 741 O O . GLY A 1 110 ? 1.435 -47.300 13.180 1.00 29.88 110 GLY A O 1
ATOM 742 N N . SER A 1 111 ? -0.779 -47.601 13.428 1.00 35.97 111 SER A N 1
ATOM 743 C CA . SER A 1 111 ? -0.826 -47.583 14.896 1.00 35.97 111 SER A CA 1
ATOM 744 C C . SER A 1 111 ? -0.002 -48.695 15.542 1.00 35.97 111 SER A C 1
ATOM 746 O O . SER A 1 111 ? -0.199 -49.850 15.185 1.00 35.97 111 SER A O 1
ATOM 748 N N . THR A 1 112 ? 0.738 -48.360 16.603 1.00 35.31 112 THR A N 1
ATOM 749 C CA . THR A 1 112 ? 0.750 -49.106 17.878 1.00 35.31 112 THR A CA 1
ATOM 750 C C . THR A 1 112 ? 1.336 -48.235 18.991 1.00 35.31 112 THR A C 1
ATOM 752 O O . THR A 1 112 ? 2.473 -47.782 18.901 1.00 35.31 112 THR A O 1
ATOM 755 N N . GLU A 1 113 ? 0.555 -48.041 20.050 1.00 40.81 113 GLU A N 1
ATOM 756 C CA . GLU A 1 113 ? 1.006 -47.642 21.389 1.00 40.81 113 GLU A CA 1
ATOM 757 C C . GLU A 1 113 ? 1.709 -48.847 22.055 1.00 40.81 113 GLU A C 1
ATOM 759 O O . GLU A 1 113 ? 1.283 -49.984 21.818 1.00 40.81 113 GLU A O 1
ATOM 764 N N . PRO A 1 114 ? 2.766 -48.655 22.874 1.00 45.59 114 PRO A N 1
ATOM 765 C CA . PRO A 1 114 ? 2.543 -48.850 24.314 1.00 45.59 114 PRO A CA 1
ATOM 766 C C . PRO A 1 114 ? 3.414 -48.002 25.278 1.00 45.59 114 PRO A C 1
ATOM 768 O O . PRO A 1 114 ? 4.555 -47.659 24.995 1.00 45.59 114 PRO A O 1
ATOM 771 N N . LYS A 1 115 ? 2.807 -47.757 26.453 1.00 32.94 115 LYS A N 1
ATOM 772 C CA . LYS A 1 115 ? 3.270 -47.537 27.851 1.00 32.94 115 LYS A CA 1
ATOM 773 C C . LYS A 1 115 ? 4.737 -47.172 28.226 1.00 32.94 115 LYS A C 1
ATOM 775 O O . LYS A 1 115 ? 5.689 -47.644 27.618 1.00 32.94 115 LYS A O 1
ATOM 780 N N . PRO A 1 116 ? 4.920 -46.457 29.367 1.00 54.38 116 PRO A N 1
ATOM 781 C CA . PRO A 1 116 ? 6.185 -45.867 29.803 1.00 54.38 116 PRO A CA 1
ATOM 782 C C . PRO A 1 116 ? 7.006 -46.776 30.737 1.00 54.38 116 PRO A C 1
ATOM 784 O O . PRO A 1 116 ? 6.451 -47.562 31.509 1.00 54.38 116 PRO A O 1
ATOM 787 N N . GLY A 1 117 ? 8.329 -46.591 30.728 1.00 35.94 117 GLY A N 1
ATOM 788 C CA . GLY A 1 117 ? 9.261 -47.236 31.652 1.00 35.94 117 GLY A CA 1
ATOM 789 C C . GLY A 1 117 ? 10.660 -46.607 31.618 1.00 35.94 117 GLY A C 1
ATOM 790 O O . GLY A 1 117 ? 11.285 -46.521 30.571 1.00 35.94 117 GLY A O 1
ATOM 791 N N . SER A 1 118 ? 11.075 -46.152 32.794 1.00 38.22 118 SER A N 1
ATOM 792 C CA . SER A 1 118 ? 12.268 -45.435 33.259 1.00 38.22 118 SER A CA 1
ATOM 793 C C . SER A 1 118 ? 13.690 -45.866 32.825 1.00 38.22 118 SER A C 1
ATOM 795 O O . SER A 1 118 ? 13.948 -47.014 32.475 1.00 38.22 118 SER A O 1
ATOM 797 N N . THR A 1 119 ? 14.609 -44.924 33.116 1.00 36.00 119 THR A N 1
ATOM 798 C CA . THR A 1 119 ? 16.017 -45.024 33.600 1.00 36.00 119 THR A CA 1
ATOM 799 C C . THR A 1 119 ? 17.213 -45.107 32.631 1.00 36.00 119 THR A C 1
ATOM 801 O O . THR A 1 119 ? 17.413 -46.095 31.944 1.00 36.00 119 THR A O 1
ATOM 804 N N . GLU A 1 120 ? 18.028 -44.039 32.729 1.00 37.47 120 GLU A N 1
ATOM 805 C CA . GLU A 1 120 ? 19.504 -43.937 32.815 1.00 37.47 120 GLU A CA 1
ATOM 806 C C . GLU A 1 120 ? 20.421 -44.587 31.760 1.00 37.47 120 GLU A C 1
ATOM 808 O O . GLU A 1 120 ? 20.394 -45.788 31.525 1.00 37.47 120 GLU A O 1
ATOM 813 N N . GLY A 1 121 ? 21.364 -43.791 31.223 1.00 31.47 121 GLY A N 1
ATOM 814 C CA . GLY A 1 121 ? 22.481 -44.323 30.432 1.00 31.47 121 GLY A CA 1
ATOM 815 C C . GLY A 1 121 ? 23.319 -43.301 29.656 1.00 31.47 121 GLY A C 1
ATOM 816 O O . GLY A 1 121 ? 23.183 -43.172 28.450 1.00 31.47 121 GLY A O 1
ATOM 817 N N . SER A 1 122 ? 24.173 -42.587 30.387 1.00 31.83 122 SER A N 1
ATOM 818 C CA . SER A 1 122 ? 25.464 -41.960 30.037 1.00 31.83 122 SER A CA 1
ATOM 819 C C . SER A 1 122 ? 26.094 -42.114 28.624 1.00 31.83 122 SER A C 1
ATOM 821 O O . SER A 1 122 ? 26.232 -43.214 28.103 1.00 31.83 122 SER A O 1
ATOM 823 N N . SER A 1 123 ? 26.705 -40.997 28.182 1.00 32.94 123 SER A N 1
ATOM 824 C CA . SER A 1 123 ? 27.951 -40.855 27.385 1.00 32.94 123 SER A CA 1
ATOM 825 C C . SER A 1 123 ? 27.969 -41.149 25.875 1.00 32.94 123 SER A C 1
ATOM 827 O O . SER A 1 123 ? 27.953 -42.299 25.461 1.00 32.94 123 SER A O 1
ATOM 829 N N . ALA A 1 124 ? 28.212 -40.104 25.064 1.00 33.81 124 ALA A N 1
ATOM 830 C CA . ALA A 1 124 ? 29.419 -39.974 24.221 1.00 33.81 124 ALA A CA 1
ATOM 831 C C . ALA A 1 124 ? 29.388 -38.694 23.355 1.00 33.81 124 ALA A C 1
ATOM 833 O O . ALA A 1 124 ? 28.497 -38.488 22.534 1.00 33.81 124 ALA A O 1
ATOM 834 N N . THR A 1 125 ? 30.416 -37.863 23.518 1.00 37.34 125 THR A N 1
ATOM 835 C CA . THR A 1 125 ? 30.815 -36.758 22.630 1.00 37.34 125 THR A CA 1
ATOM 836 C C . THR A 1 125 ? 31.604 -37.304 21.430 1.00 37.34 125 THR A C 1
ATOM 838 O O . THR A 1 125 ? 32.362 -38.260 21.593 1.00 37.34 125 THR A O 1
ATOM 841 N N . PRO A 1 126 ? 31.538 -36.652 20.258 1.00 39.41 126 PRO A N 1
ATOM 842 C CA . PRO A 1 126 ? 32.773 -36.322 19.530 1.00 39.41 126 PRO A CA 1
ATOM 843 C C . PRO A 1 126 ? 32.719 -34.869 19.006 1.00 39.41 126 PRO A C 1
ATOM 845 O O . PRO A 1 126 ? 31.699 -34.416 18.504 1.00 39.41 126 PRO A O 1
ATOM 848 N N . ALA A 1 127 ? 33.695 -34.019 19.323 1.00 30.36 127 ALA A N 1
ATOM 849 C CA . ALA A 1 127 ? 35.025 -33.873 18.715 1.00 30.36 127 ALA A CA 1
ATOM 850 C C . ALA A 1 127 ? 35.061 -32.713 17.697 1.00 30.36 127 ALA A C 1
ATOM 852 O O . ALA A 1 127 ? 34.225 -32.591 16.808 1.00 30.36 127 ALA A O 1
ATOM 853 N N . SER A 1 128 ? 36.041 -31.840 17.920 1.00 32.09 128 SER A N 1
ATOM 854 C CA . SER A 1 128 ? 36.207 -30.484 17.397 1.00 32.09 128 SER A CA 1
ATOM 855 C C . SER A 1 128 ? 36.920 -30.374 16.040 1.00 32.09 128 SER A C 1
ATOM 857 O O . SER A 1 128 ? 37.667 -31.270 15.654 1.00 32.09 128 SER A O 1
ATOM 859 N N . ALA A 1 129 ? 36.843 -29.140 15.503 1.00 29.97 129 ALA A N 1
ATOM 860 C CA . ALA A 1 129 ? 37.892 -28.348 14.819 1.00 29.97 129 ALA A CA 1
ATOM 861 C C . ALA A 1 129 ? 37.836 -28.265 13.270 1.00 29.97 129 ALA A C 1
ATOM 863 O O . ALA A 1 129 ? 37.259 -29.155 12.651 1.00 29.97 129 ALA A O 1
ATOM 864 N N . PRO A 1 130 ? 38.461 -27.246 12.615 1.00 38.97 130 PRO A N 1
ATOM 865 C CA . PRO A 1 130 ? 39.247 -26.119 13.155 1.00 38.97 130 PRO A CA 1
ATOM 866 C C . PRO A 1 130 ? 38.884 -24.706 12.621 1.00 38.97 130 PRO A C 1
ATOM 868 O O . PRO A 1 130 ? 38.204 -24.529 11.614 1.00 38.97 130 PRO A O 1
ATOM 871 N N . ALA A 1 131 ? 39.422 -23.690 13.306 1.00 31.61 131 ALA A N 1
ATOM 872 C CA . ALA A 1 131 ? 39.526 -22.296 12.866 1.00 31.61 131 ALA A CA 1
ATOM 873 C C . ALA A 1 131 ? 40.772 -22.070 11.977 1.00 31.61 131 ALA A C 1
ATOM 875 O O . ALA A 1 131 ? 41.762 -22.783 12.156 1.00 31.61 131 ALA A O 1
ATOM 876 N N . PRO A 1 132 ? 40.789 -21.057 11.088 1.00 38.00 132 PRO A N 1
ATOM 877 C CA . PRO A 1 132 ? 42.010 -20.617 10.426 1.00 38.00 132 PRO A CA 1
ATOM 878 C C . PRO A 1 132 ? 42.730 -19.483 11.174 1.00 38.00 132 PRO A C 1
ATOM 880 O O . PRO A 1 132 ? 42.133 -18.564 11.734 1.00 38.00 132 PRO A O 1
ATOM 883 N N . THR A 1 133 ? 44.053 -19.602 11.137 1.00 29.11 133 THR A N 1
ATOM 884 C CA . THR A 1 133 ? 45.118 -18.767 11.697 1.00 29.11 133 THR A CA 1
ATOM 885 C C . THR A 1 133 ? 45.443 -17.506 10.886 1.00 29.11 133 THR A C 1
ATOM 887 O O . THR A 1 133 ? 45.230 -17.435 9.680 1.00 29.11 133 THR A O 1
ATOM 890 N N . SER A 1 134 ? 46.047 -16.556 11.600 1.00 31.25 134 SER A N 1
ATOM 891 C CA . SER A 1 134 ? 46.653 -15.269 11.229 1.00 31.25 134 SER A CA 1
ATOM 892 C C . SER A 1 134 ? 47.781 -15.306 10.177 1.00 31.25 134 SER A C 1
ATOM 894 O O . SER A 1 134 ? 48.463 -16.320 10.050 1.00 31.25 134 SER A O 1
ATOM 896 N N . GLY A 1 135 ? 48.112 -14.144 9.579 1.00 26.17 135 GLY A N 1
ATOM 897 C CA . GLY A 1 135 ? 49.498 -13.844 9.166 1.00 26.17 135 GLY A CA 1
ATOM 898 C C . GLY A 1 135 ? 49.738 -12.703 8.156 1.00 26.17 135 GLY A C 1
ATOM 899 O O . GLY A 1 135 ? 49.215 -12.755 7.050 1.00 26.17 135 GLY A O 1
ATOM 900 N N . SER A 1 136 ? 50.661 -11.791 8.524 1.00 31.22 136 SER A N 1
ATOM 901 C CA . SER A 1 136 ? 51.364 -10.727 7.748 1.00 31.22 136 SER A CA 1
ATOM 902 C C . SER A 1 136 ? 50.694 -9.338 7.740 1.00 31.22 136 SER A C 1
ATOM 904 O O . SER A 1 136 ? 49.573 -9.210 7.274 1.00 31.22 136 SER A O 1
ATOM 906 N N . GLY A 1 137 ? 51.259 -8.225 8.237 1.00 27.66 137 GLY A N 1
ATOM 907 C CA . GLY A 1 137 ? 52.651 -7.816 8.510 1.00 27.66 137 GLY A CA 1
ATOM 908 C C . GLY A 1 137 ? 53.044 -6.681 7.540 1.00 27.66 137 GLY A C 1
ATOM 909 O O . GLY A 1 137 ? 53.089 -6.938 6.344 1.00 27.66 137 GLY A O 1
ATOM 910 N N . VAL A 1 138 ? 53.244 -5.425 7.988 1.00 31.23 138 VAL A N 1
ATOM 911 C CA . VAL A 1 138 ? 54.528 -4.646 8.056 1.00 31.23 138 VAL A CA 1
ATOM 912 C C . VAL A 1 138 ? 54.195 -3.161 7.678 1.00 31.23 138 VAL A C 1
ATOM 914 O O . VAL A 1 138 ? 53.262 -2.993 6.895 1.00 31.23 138 VAL A O 1
ATOM 917 N N . PRO A 1 139 ? 54.920 -2.076 8.063 1.00 46.31 139 PRO A N 1
ATOM 918 C CA . PRO A 1 139 ? 55.527 -1.667 9.338 1.00 46.31 139 PRO A CA 1
ATOM 919 C C . PRO A 1 139 ? 55.057 -0.270 9.848 1.00 46.31 139 PRO A C 1
ATOM 921 O O . PRO A 1 139 ? 54.418 0.519 9.156 1.00 46.31 139 PRO A O 1
ATOM 924 N N . ASP A 1 140 ? 55.484 0.029 11.072 1.00 36.88 140 ASP A N 1
ATOM 925 C CA . ASP A 1 140 ? 55.411 1.286 11.832 1.00 36.88 140 ASP A CA 1
ATOM 926 C C . ASP A 1 140 ? 56.553 2.270 11.461 1.00 36.88 140 ASP A C 1
ATOM 928 O O . ASP A 1 140 ? 57.659 1.819 11.133 1.00 36.88 140 ASP A O 1
ATOM 932 N N . PRO A 1 141 ? 56.351 3.596 11.599 1.00 47.78 141 PRO A N 1
ATOM 933 C CA . PRO A 1 141 ? 57.382 4.405 12.246 1.00 47.78 141 PRO A CA 1
ATOM 934 C C . PRO A 1 141 ? 56.838 5.356 13.337 1.00 47.78 141 PRO A C 1
ATOM 936 O O . PRO A 1 141 ? 56.117 6.314 13.060 1.00 47.78 141 PRO A O 1
ATOM 939 N N . ARG A 1 142 ? 57.314 5.121 14.574 1.00 44.22 142 ARG A N 1
ATOM 940 C CA . ARG A 1 142 ? 57.858 6.078 15.580 1.00 44.22 142 ARG A CA 1
ATOM 941 C C . ARG A 1 142 ? 57.898 7.553 15.135 1.00 44.22 142 ARG A C 1
ATOM 943 O O . ARG A 1 142 ? 58.350 7.841 14.037 1.00 44.22 142 ARG A O 1
ATOM 950 N N . ALA A 1 143 ? 57.685 8.579 15.958 1.00 38.34 143 ALA A N 1
ATOM 951 C CA . ALA A 1 143 ? 57.458 8.797 17.392 1.00 38.34 143 ALA A CA 1
ATOM 952 C C . ALA A 1 143 ? 56.988 10.279 17.505 1.00 38.34 143 ALA A C 1
ATOM 954 O O . ALA A 1 143 ? 57.241 11.064 16.598 1.00 38.34 143 ALA A O 1
ATOM 955 N N . SER A 1 144 ? 56.263 10.762 18.512 1.00 37.84 144 SER A N 1
ATOM 956 C CA . SER A 1 144 ? 56.748 11.045 19.865 1.00 37.84 144 SER A CA 1
ATOM 957 C C . SER A 1 144 ? 55.674 11.850 20.605 1.00 37.84 144 SER A C 1
ATOM 959 O O . SER A 1 144 ? 55.105 12.775 20.033 1.00 37.84 144 SER A O 1
ATOM 961 N N . GLY A 1 145 ? 55.544 11.600 21.909 1.00 33.56 145 GLY A N 1
ATOM 962 C CA . GLY A 1 145 ? 55.308 12.664 22.884 1.00 33.56 145 GLY A CA 1
ATOM 963 C C . GLY A 1 145 ? 53.908 12.758 23.486 1.00 33.56 145 GLY A C 1
ATOM 964 O O . GLY A 1 145 ? 52.988 13.268 22.862 1.00 33.56 145 GLY A O 1
ATOM 965 N N . GLY A 1 146 ? 53.820 12.440 24.780 1.00 36.09 146 GLY A N 1
ATOM 966 C CA . GLY A 1 146 ? 53.161 13.365 25.700 1.00 36.09 146 GLY A CA 1
ATOM 967 C C . GLY A 1 146 ? 52.013 12.826 26.550 1.00 36.09 146 GLY A C 1
ATOM 968 O O . GLY A 1 146 ? 50.877 12.765 26.110 1.00 36.09 146 GLY A O 1
ATOM 969 N N . VAL A 1 147 ? 52.340 12.654 27.832 1.00 44.56 147 VAL A N 1
ATOM 970 C CA . VAL A 1 147 ? 51.494 12.944 29.002 1.00 44.56 147 VAL A CA 1
ATOM 971 C C . VAL A 1 147 ? 50.431 11.906 29.388 1.00 44.56 147 VAL A C 1
ATOM 973 O O . VAL A 1 147 ? 49.294 11.870 28.937 1.00 44.56 147 VAL A O 1
ATOM 976 N N . THR A 1 148 ? 50.847 11.123 30.378 1.00 45.25 148 THR A N 1
ATOM 977 C CA . THR A 1 148 ? 50.065 10.436 31.404 1.00 45.25 148 THR A CA 1
ATOM 978 C C . THR A 1 148 ? 48.961 11.297 32.026 1.00 45.25 148 THR A C 1
ATOM 980 O O . THR A 1 148 ? 49.246 12.336 32.620 1.00 45.25 148 THR A O 1
ATOM 983 N N . SER A 1 149 ? 47.724 10.800 32.018 1.00 43.94 149 SER A N 1
ATOM 984 C CA . SER A 1 149 ? 46.724 11.046 33.068 1.00 43.94 149 SER A CA 1
ATOM 985 C C . SER A 1 149 ? 45.728 9.888 33.087 1.00 43.94 149 SER A C 1
ATOM 987 O O . SER A 1 149 ? 45.061 9.602 32.098 1.00 43.94 149 SER A O 1
ATOM 989 N N . ALA A 1 150 ? 45.690 9.180 34.213 1.00 47.53 150 ALA A N 1
ATOM 990 C CA . ALA A 1 150 ? 44.791 8.065 34.464 1.00 47.53 150 ALA A CA 1
ATOM 991 C C . ALA A 1 150 ? 43.342 8.561 34.642 1.00 47.53 150 ALA A C 1
ATOM 993 O O . ALA A 1 150 ? 43.128 9.480 35.436 1.00 47.53 150 ALA A O 1
ATOM 994 N N . PRO A 1 151 ? 42.334 7.953 33.992 1.00 51.75 151 PRO A N 1
ATOM 995 C CA . PRO A 1 151 ? 40.948 8.165 34.366 1.00 51.75 151 PRO A CA 1
ATOM 996 C C . PRO A 1 151 ? 40.587 7.212 35.511 1.00 51.75 151 PRO A C 1
ATOM 998 O O . PRO A 1 151 ? 40.716 5.991 35.402 1.00 51.75 151 PRO A O 1
ATOM 1001 N N . GLY A 1 152 ? 40.147 7.790 36.628 1.00 45.00 152 GLY A N 1
ATOM 1002 C CA . GLY A 1 152 ? 39.584 7.049 37.748 1.00 45.00 152 GLY A CA 1
ATOM 1003 C C . GLY A 1 152 ? 38.394 6.203 37.296 1.00 45.00 152 GLY A C 1
ATOM 1004 O O . GLY A 1 152 ? 37.454 6.705 36.680 1.00 45.00 152 GLY A O 1
ATOM 1005 N N . LYS A 1 153 ? 38.443 4.910 37.621 1.00 44.88 153 LYS A N 1
ATOM 1006 C CA . LYS A 1 153 ? 37.292 4.006 37.605 1.00 44.88 153 LYS A CA 1
ATOM 1007 C C . LYS A 1 153 ? 36.252 4.543 38.591 1.00 44.88 153 LYS A C 1
ATOM 1009 O O . LYS A 1 153 ? 36.389 4.347 39.793 1.00 44.88 153 LYS A O 1
ATOM 1014 N N . SER A 1 154 ? 35.235 5.227 38.077 1.00 52.34 154 SER A N 1
ATOM 1015 C CA . SER A 1 154 ? 33.983 5.432 38.800 1.00 52.34 154 SER A CA 1
ATOM 1016 C C . SER A 1 154 ? 33.056 4.284 38.419 1.00 52.34 154 SER A C 1
ATOM 1018 O O . SER A 1 154 ? 32.476 4.256 37.334 1.00 52.34 154 SER A O 1
ATOM 1020 N N . GLU A 1 155 ? 33.025 3.277 39.283 1.00 53.53 155 GLU A N 1
ATOM 1021 C CA . GLU A 1 155 ? 32.129 2.130 39.212 1.00 53.53 155 GLU A CA 1
ATOM 1022 C C . GLU A 1 155 ? 30.731 2.610 39.618 1.00 53.53 155 GLU A C 1
ATOM 1024 O O . GLU A 1 155 ? 30.377 2.660 40.794 1.00 53.53 155 GLU A O 1
ATOM 1029 N N . ALA A 1 156 ? 29.965 3.081 38.631 1.00 46.50 156 ALA A N 1
ATOM 1030 C CA . ALA A 1 156 ? 28.569 3.435 38.821 1.00 46.50 156 ALA A CA 1
ATOM 1031 C C . ALA A 1 156 ? 27.770 2.149 39.064 1.00 46.50 156 ALA A C 1
ATOM 1033 O O . ALA A 1 156 ? 27.739 1.257 38.215 1.00 46.50 156 ALA A O 1
ATOM 1034 N N . ALA A 1 157 ? 27.147 2.061 40.240 1.00 55.88 157 ALA A N 1
ATOM 1035 C CA . ALA A 1 157 ? 26.241 0.981 40.596 1.00 55.88 157 ALA A CA 1
ATOM 1036 C C . ALA A 1 157 ? 25.142 0.813 39.524 1.00 55.88 157 ALA A C 1
ATOM 1038 O O . ALA A 1 157 ? 24.691 1.813 38.955 1.00 55.88 157 ALA A O 1
ATOM 1039 N N . PRO A 1 158 ? 24.694 -0.425 39.244 1.00 57.91 158 PRO A N 1
ATOM 1040 C CA . PRO A 1 158 ? 23.603 -0.672 38.312 1.00 57.91 158 PRO A CA 1
ATOM 1041 C C . PRO A 1 158 ? 22.344 0.037 38.819 1.00 57.91 158 PRO A C 1
ATOM 1043 O O . PRO A 1 158 ? 21.784 -0.317 39.854 1.00 57.91 158 PRO A O 1
ATOM 1046 N N . VAL A 1 159 ? 21.925 1.076 38.097 1.00 54.03 159 VAL A N 1
ATOM 1047 C CA . VAL A 1 159 ? 20.633 1.726 38.310 1.00 54.03 159 VAL A CA 1
ATOM 1048 C C . VAL A 1 159 ? 19.572 0.726 37.870 1.00 54.03 159 VAL A C 1
ATOM 1050 O O . VAL A 1 159 ? 19.448 0.427 36.682 1.00 54.03 159 VAL A O 1
ATOM 1053 N N . ASP A 1 160 ? 18.852 0.176 38.844 1.00 53.72 160 ASP A N 1
ATOM 1054 C CA . ASP A 1 160 ? 17.687 -0.678 38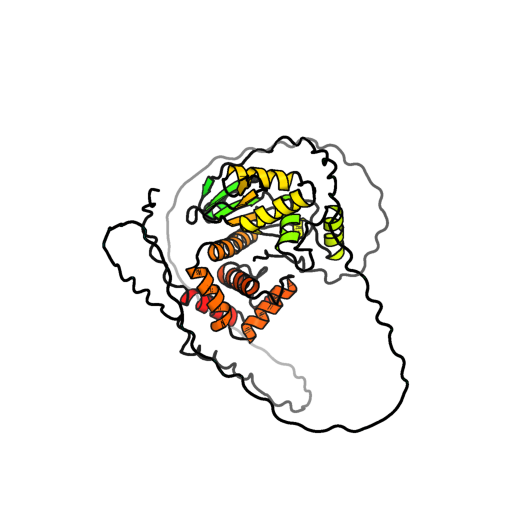.643 1.00 53.72 160 ASP A CA 1
ATOM 1055 C C . ASP A 1 160 ? 16.586 0.144 37.954 1.00 53.72 160 ASP A C 1
ATOM 1057 O O . ASP A 1 160 ? 15.816 0.869 38.583 1.00 53.72 160 ASP A O 1
ATOM 1061 N N . LEU A 1 161 ? 16.577 0.110 36.619 1.00 47.09 161 LEU A N 1
ATOM 1062 C CA . LEU A 1 161 ? 15.555 0.717 35.771 1.00 47.09 161 LEU A CA 1
ATOM 1063 C C . LEU A 1 161 ? 14.314 -0.183 35.743 1.00 47.09 161 LEU A C 1
ATOM 1065 O O . LEU A 1 161 ? 13.892 -0.623 34.674 1.00 47.09 161 LEU A O 1
ATOM 1069 N N . GLN A 1 162 ? 13.708 -0.461 36.898 1.00 52.31 162 GLN A N 1
ATOM 1070 C CA . GLN A 1 162 ? 12.308 -0.873 36.904 1.00 52.31 162 GLN A CA 1
ATOM 1071 C C . GLN A 1 162 ? 11.476 0.354 36.512 1.00 52.31 162 GLN A C 1
ATOM 1073 O O . GLN A 1 162 ? 11.439 1.328 37.270 1.00 52.31 162 GLN A O 1
ATOM 1078 N N . PRO A 1 163 ? 10.834 0.374 35.327 1.00 53.94 163 PRO A N 1
ATOM 1079 C CA . PRO A 1 163 ? 9.932 1.461 34.992 1.00 53.94 163 PR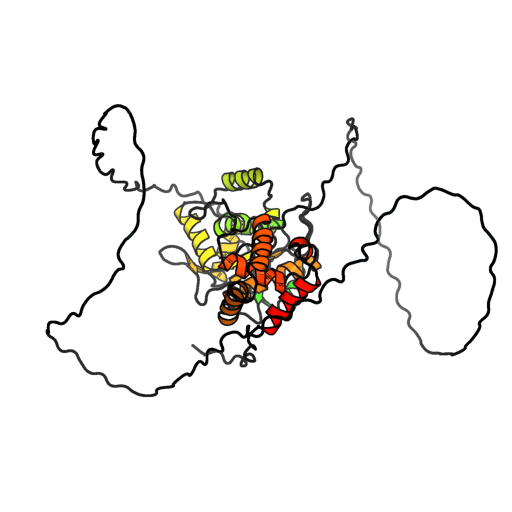O A CA 1
ATOM 1080 C C . PRO A 1 163 ? 8.808 1.460 36.026 1.00 53.94 163 PRO A C 1
ATOM 1082 O O . PRO A 1 163 ? 8.103 0.461 36.187 1.00 53.94 163 PRO A O 1
ATOM 1085 N N . ALA A 1 164 ? 8.671 2.571 36.753 1.00 50.66 164 ALA A N 1
ATOM 1086 C CA . ALA A 1 164 ? 7.569 2.762 37.681 1.00 50.66 164 ALA A CA 1
ATOM 1087 C C . ALA A 1 164 ? 6.242 2.465 36.955 1.00 50.66 164 ALA A C 1
ATOM 1089 O O . ALA A 1 164 ? 6.114 2.838 35.782 1.00 50.66 164 ALA A O 1
ATOM 1090 N N . PRO A 1 165 ? 5.264 1.810 37.610 1.00 59.25 165 PRO A N 1
ATOM 1091 C CA . PRO A 1 165 ? 3.946 1.594 37.036 1.00 59.25 165 PRO A CA 1
ATOM 1092 C C . PRO A 1 165 ? 3.384 2.947 36.607 1.00 59.25 165 PRO A C 1
ATOM 1094 O O . PRO A 1 165 ? 3.058 3.790 37.442 1.00 59.25 165 PRO A O 1
ATOM 1097 N N . VAL A 1 166 ? 3.338 3.192 35.298 1.00 55.31 166 VAL A N 1
ATOM 1098 C CA . VAL A 1 166 ? 2.727 4.405 34.770 1.00 55.31 166 VAL A CA 1
ATOM 1099 C C . VAL A 1 166 ? 1.232 4.206 34.958 1.00 55.31 166 VAL A C 1
ATOM 1101 O O . VAL A 1 166 ? 0.597 3.456 34.218 1.00 55.31 166 VAL A O 1
ATOM 1104 N N . GLU A 1 167 ? 0.694 4.815 36.011 1.00 54.00 167 GLU A N 1
ATOM 1105 C CA . GLU A 1 167 ? -0.736 4.874 36.277 1.00 54.00 167 GLU A CA 1
ATOM 1106 C C . GLU A 1 167 ? -1.386 5.598 35.090 1.00 54.00 167 GLU A C 1
ATOM 1108 O O . GLU A 1 167 ? -1.336 6.824 34.955 1.00 54.00 167 GLU A O 1
ATOM 1113 N N . SER A 1 168 ? -1.893 4.811 34.141 1.00 50.78 168 SER A N 1
ATOM 1114 C CA . SER A 1 168 ? -2.535 5.323 32.940 1.00 50.78 168 SER A CA 1
ATOM 1115 C C . SER A 1 168 ? -3.835 5.985 33.370 1.00 50.78 168 SER A C 1
ATOM 1117 O O . SER A 1 168 ? -4.822 5.321 33.683 1.00 50.78 168 SER A O 1
ATOM 1119 N N . LYS A 1 169 ? -3.837 7.323 33.424 1.00 49.75 169 LYS A N 1
ATOM 1120 C CA . LYS A 1 169 ? -5.087 8.074 33.548 1.00 49.75 169 LYS A CA 1
ATOM 1121 C C . LYS A 1 169 ? -6.013 7.578 32.436 1.00 49.75 169 LYS A C 1
ATOM 1123 O O . LYS A 1 169 ? -5.577 7.582 31.282 1.00 49.75 169 LYS A O 1
ATOM 1128 N N . PRO A 1 170 ? -7.244 7.140 32.753 1.00 54.00 170 PRO A N 1
ATOM 1129 C CA . PRO A 1 170 ? -8.176 6.684 31.740 1.00 54.00 170 PRO A CA 1
ATOM 1130 C C . PRO A 1 170 ? -8.348 7.819 30.740 1.00 54.00 170 PRO A C 1
ATOM 1132 O O . PRO A 1 170 ? -8.826 8.903 31.083 1.00 54.00 170 PRO A O 1
ATOM 1135 N N . VAL A 1 171 ? -7.876 7.588 29.517 1.00 55.72 171 VAL A N 1
ATOM 1136 C CA . VAL A 1 171 ? -8.140 8.482 28.400 1.00 55.72 171 VAL A CA 1
ATOM 1137 C C . VAL A 1 171 ? -9.651 8.532 28.302 1.00 55.72 171 VAL A C 1
ATOM 1139 O O . VAL A 1 171 ? -10.286 7.499 28.094 1.00 55.72 171 VAL A O 1
ATOM 1142 N N . VAL A 1 172 ? -10.221 9.707 28.563 1.00 50.00 172 VAL A N 1
ATOM 1143 C CA . VAL A 1 172 ? -11.660 9.943 28.481 1.00 50.00 172 VAL A CA 1
ATOM 1144 C C . VAL A 1 172 ? -12.055 9.636 27.044 1.00 50.00 172 VAL A C 1
ATOM 1146 O O . VAL A 1 172 ? -11.835 10.443 26.142 1.00 50.00 172 VAL A O 1
ATOM 1149 N N . GLY A 1 173 ? -12.539 8.415 26.824 1.00 54.09 173 GLY A N 1
ATOM 1150 C CA . GLY A 1 173 ? -13.007 7.968 25.531 1.00 54.09 173 GLY A CA 1
ATOM 1151 C C . GLY A 1 173 ? -14.157 8.874 25.145 1.00 54.09 173 GLY A C 1
ATOM 1152 O O . GLY A 1 173 ? -15.168 8.923 25.843 1.00 54.09 173 GLY A O 1
ATOM 1153 N N . LEU A 1 174 ? -13.991 9.624 24.058 1.00 61.34 174 LEU A N 1
ATOM 1154 C CA . LEU A 1 174 ? -15.146 10.171 23.369 1.00 61.34 174 LEU A CA 1
ATOM 1155 C C . LEU A 1 174 ? -16.030 8.965 23.052 1.00 61.34 174 LEU A C 1
ATOM 1157 O O . LEU A 1 174 ? -15.580 8.048 22.364 1.00 61.34 174 LEU A O 1
ATOM 1161 N N . ASP A 1 175 ? -17.233 8.939 23.621 1.00 69.94 175 ASP A N 1
ATOM 1162 C CA . ASP A 1 175 ? -18.236 7.902 23.388 1.00 69.94 175 ASP A CA 1
ATOM 1163 C C . ASP A 1 175 ? -18.753 8.045 21.950 1.00 69.94 175 ASP A C 1
ATOM 1165 O O . ASP A 1 175 ? -19.815 8.601 21.664 1.00 69.94 175 ASP A O 1
ATOM 1169 N N . LEU A 1 176 ? -17.895 7.677 21.000 1.00 73.38 176 LEU A N 1
ATOM 1170 C CA . LEU A 1 176 ? -18.189 7.715 19.586 1.00 73.38 176 LEU A CA 1
ATOM 1171 C C . LEU A 1 176 ? -19.053 6.501 19.290 1.00 73.38 176 LEU A C 1
ATOM 1173 O O . LEU A 1 176 ? -18.592 5.360 19.339 1.00 73.38 176 LEU A O 1
ATOM 1177 N N . LYS A 1 177 ? -20.318 6.766 18.961 1.00 80.81 177 LYS A N 1
ATOM 1178 C CA . LYS A 1 177 ? -21.227 5.748 18.444 1.00 80.81 177 LYS A CA 1
ATOM 1179 C C . LYS A 1 177 ? -20.533 5.011 17.285 1.00 80.81 177 LYS A C 1
ATOM 1181 O O . LYS A 1 177 ? -20.109 5.689 16.344 1.00 80.81 177 LYS A O 1
ATOM 1186 N N . PRO A 1 178 ? -20.440 3.667 17.321 1.00 84.56 178 PRO A N 1
ATOM 1187 C CA . PRO A 1 178 ? -19.827 2.905 16.244 1.00 84.56 178 PRO A CA 1
ATOM 1188 C C . PRO A 1 178 ? -20.445 3.279 14.899 1.00 84.56 178 PRO A C 1
ATOM 1190 O O . PRO A 1 178 ? -21.672 3.361 14.758 1.00 84.56 178 PRO A O 1
ATOM 1193 N N . GLY A 1 179 ? -19.584 3.535 13.915 1.00 87.31 179 GLY A N 1
ATOM 1194 C CA . GLY A 1 179 ? -20.020 3.735 12.541 1.00 87.31 179 GLY A CA 1
ATOM 1195 C C . GLY A 1 179 ? -20.637 2.452 11.967 1.00 87.31 179 GLY A C 1
ATOM 1196 O O . GLY A 1 179 ? -20.453 1.367 12.521 1.00 87.31 179 GLY A O 1
ATOM 1197 N N . PRO A 1 180 ? -21.359 2.541 10.839 1.00 91.06 180 PRO A N 1
ATOM 1198 C CA . PRO A 1 180 ? -21.843 1.349 10.155 1.00 91.06 180 PRO A CA 1
ATOM 1199 C C . PRO A 1 180 ? -20.670 0.440 9.759 1.00 91.06 180 PRO A C 1
ATOM 1201 O O . PRO A 1 180 ? -19.601 0.918 9.363 1.00 91.06 180 PRO A O 1
ATOM 1204 N N . ILE A 1 181 ? -20.886 -0.872 9.861 1.00 93.94 181 ILE A N 1
ATOM 1205 C CA . ILE A 1 181 ? -19.948 -1.904 9.413 1.00 93.94 181 ILE A CA 1
ATOM 1206 C C . ILE A 1 181 ? -20.350 -2.297 7.985 1.00 93.94 181 ILE A C 1
ATOM 1208 O O . ILE A 1 181 ? -21.465 -2.793 7.802 1.00 93.94 181 ILE A O 1
ATOM 1212 N N . PRO A 1 182 ? -19.503 -2.071 6.964 1.00 91.44 182 PRO A N 1
ATOM 1213 C CA . PRO A 1 182 ? -19.797 -2.501 5.612 1.00 91.44 182 PRO A CA 1
ATOM 1214 C C . PRO A 1 182 ? -19.849 -4.025 5.548 1.00 91.44 182 PRO A C 1
ATOM 1216 O O . PRO A 1 182 ? -19.002 -4.724 6.111 1.00 91.44 182 PRO A O 1
ATOM 1219 N N . GLU A 1 183 ? -20.822 -4.536 4.803 1.00 94.88 183 GLU A N 1
ATOM 1220 C CA . GLU A 1 183 ? -20.840 -5.934 4.395 1.00 94.88 183 GLU A CA 1
ATOM 1221 C C . GLU A 1 183 ? -19.649 -6.223 3.467 1.00 94.88 183 GLU A C 1
ATOM 1223 O O . GLU A 1 183 ? -19.412 -5.483 2.508 1.00 94.88 183 GLU A O 1
ATOM 1228 N N . LEU A 1 184 ? -18.922 -7.318 3.720 1.00 96.38 184 LEU A N 1
ATOM 1229 C CA . LEU A 1 184 ? -17.872 -7.798 2.818 1.00 96.38 184 LEU A CA 1
ATOM 1230 C C . LEU A 1 184 ? -18.476 -8.506 1.608 1.00 96.38 184 LEU A C 1
ATOM 1232 O O . LEU A 1 184 ? -18.640 -9.728 1.592 1.00 96.38 184 LEU A O 1
ATOM 1236 N N . LYS A 1 185 ? -18.750 -7.735 0.559 1.00 97.12 185 LYS A N 1
ATOM 1237 C CA . LYS A 1 185 ? -19.220 -8.271 -0.720 1.00 97.12 185 LYS A CA 1
ATOM 1238 C C . LYS A 1 185 ? -18.107 -9.060 -1.401 1.00 97.12 185 LYS A C 1
ATOM 1240 O O . LYS A 1 185 ? -16.946 -8.658 -1.379 1.00 97.12 185 LYS A O 1
ATOM 1245 N N . ARG A 1 186 ? -18.443 -10.164 -2.063 1.00 97.88 186 ARG A N 1
ATOM 1246 C CA . ARG A 1 186 ? -17.488 -10.868 -2.928 1.00 97.88 186 ARG A CA 1
ATOM 1247 C C . ARG A 1 186 ? -17.534 -10.258 -4.326 1.00 97.88 186 ARG A C 1
ATOM 1249 O O . ARG A 1 186 ? -18.615 -10.168 -4.894 1.00 97.88 186 ARG A O 1
ATOM 1256 N N . ALA A 1 187 ? -16.386 -9.851 -4.863 1.00 97.94 187 ALA A N 1
ATOM 1257 C CA . ALA A 1 187 ? -16.293 -9.246 -6.193 1.00 97.94 187 ALA A CA 1
ATOM 1258 C C . ALA A 1 187 ? -14.929 -9.520 -6.843 1.00 97.94 187 ALA A C 1
ATOM 1260 O O . ALA A 1 187 ? -13.917 -9.716 -6.164 1.00 97.94 187 ALA A O 1
ATOM 1261 N N . THR A 1 188 ? -14.896 -9.542 -8.169 1.00 97.62 188 THR A N 1
ATOM 1262 C CA . THR A 1 188 ? -13.667 -9.508 -8.962 1.00 97.62 188 THR A CA 1
ATOM 1263 C C . THR A 1 188 ? -13.052 -8.109 -8.930 1.00 97.62 188 THR A C 1
ATOM 1265 O O . THR A 1 188 ? -13.717 -7.107 -8.673 1.00 97.62 188 THR A O 1
ATOM 1268 N N . VAL A 1 189 ? -11.762 -8.014 -9.240 1.00 95.44 189 VAL A N 1
ATOM 1269 C CA . VAL A 1 189 ? -11.043 -6.729 -9.257 1.00 95.44 189 VAL A CA 1
ATOM 1270 C C . VAL A 1 189 ? -11.640 -5.765 -10.285 1.00 95.44 189 VAL A C 1
ATOM 1272 O O . VAL A 1 189 ? -11.790 -4.582 -9.998 1.00 95.44 189 VAL A O 1
ATOM 1275 N N . ASN A 1 190 ? -12.034 -6.270 -11.457 1.00 97.25 190 ASN A N 1
ATOM 1276 C CA . ASN A 1 190 ? -12.641 -5.442 -12.498 1.00 97.25 190 ASN A CA 1
ATOM 1277 C C . ASN A 1 190 ? -14.010 -4.892 -12.059 1.00 97.25 190 ASN A C 1
ATOM 1279 O O . ASN A 1 190 ? -14.301 -3.730 -12.326 1.00 97.25 190 ASN A O 1
ATOM 1283 N N . GLU A 1 191 ? -14.822 -5.678 -11.342 1.00 98.06 191 GLU A N 1
ATOM 1284 C CA . GLU A 1 191 ? -16.092 -5.199 -10.772 1.00 98.06 191 GLU A CA 1
ATOM 1285 C C . GLU A 1 191 ? -15.863 -4.103 -9.722 1.00 98.06 191 GLU A C 1
ATOM 1287 O O . GLU A 1 191 ? -16.563 -3.089 -9.725 1.00 98.06 191 GLU A O 1
ATOM 1292 N N . ILE A 1 192 ? -14.853 -4.258 -8.858 1.00 97.88 192 ILE A N 1
ATOM 1293 C CA . ILE A 1 192 ? -14.511 -3.247 -7.845 1.00 97.88 192 ILE A CA 1
ATOM 1294 C C . ILE A 1 192 ? -14.054 -1.944 -8.517 1.00 97.88 192 ILE A C 1
ATOM 1296 O O . ILE A 1 192 ? -14.565 -0.875 -8.185 1.00 97.88 192 ILE A O 1
ATOM 1300 N N . ILE A 1 193 ? -13.149 -2.022 -9.500 1.00 97.56 193 ILE A N 1
ATOM 1301 C CA . ILE A 1 193 ? -12.644 -0.856 -10.250 1.00 97.56 193 ILE A CA 1
ATOM 1302 C C . ILE A 1 193 ? -13.770 -0.139 -11.010 1.00 97.56 193 ILE A C 1
ATOM 1304 O O . ILE A 1 193 ? -13.769 1.090 -11.092 1.00 97.56 193 ILE A O 1
ATOM 1308 N N . ALA A 1 194 ? -14.732 -0.886 -11.558 1.00 97.25 194 ALA A N 1
ATOM 1309 C CA . ALA A 1 194 ? -15.884 -0.327 -12.264 1.00 97.25 194 ALA A CA 1
ATOM 1310 C C . ALA A 1 194 ? -16.936 0.284 -11.319 1.00 97.25 194 ALA A C 1
ATOM 1312 O O . ALA A 1 194 ? -17.775 1.076 -11.750 1.00 97.25 194 ALA A O 1
ATOM 1313 N N . THR A 1 195 ? -16.911 -0.065 -10.030 1.00 97.06 195 THR A N 1
ATOM 1314 C CA . THR A 1 195 ? -17.887 0.431 -9.059 1.00 97.06 195 THR A CA 1
ATOM 1315 C C . THR A 1 195 ? -17.613 1.887 -8.706 1.00 97.06 195 THR A C 1
ATOM 1317 O O . THR A 1 195 ? -16.489 2.248 -8.363 1.00 97.06 195 THR A O 1
ATOM 1320 N N . THR A 1 196 ? -18.661 2.714 -8.716 1.00 95.94 196 THR A N 1
ATOM 1321 C CA . THR A 1 196 ? -18.625 4.096 -8.216 1.00 95.94 196 THR A CA 1
ATOM 1322 C C . THR A 1 196 ? -19.366 4.195 -6.890 1.00 95.94 196 THR A C 1
ATOM 1324 O O . THR A 1 196 ? -20.485 3.699 -6.764 1.00 95.94 196 THR A O 1
ATOM 1327 N N . SER A 1 197 ? -18.772 4.863 -5.903 1.00 94.88 197 SER A N 1
ATOM 1328 C CA . SER A 1 197 ? -19.384 5.061 -4.590 1.00 94.88 197 SER A CA 1
ATOM 1329 C C . SER A 1 197 ? -19.014 6.408 -3.986 1.00 94.88 197 SER A C 1
ATOM 1331 O O . SER A 1 197 ? -17.910 6.901 -4.181 1.00 94.88 197 SER A O 1
ATOM 1333 N N . LYS A 1 198 ? -19.943 6.976 -3.209 1.00 94.12 198 LYS A N 1
ATOM 1334 C CA . LYS A 1 198 ? -19.711 8.173 -2.383 1.00 94.12 198 LYS A CA 1
ATOM 1335 C C . LYS A 1 198 ? -19.283 7.846 -0.950 1.00 94.12 198 LYS A C 1
ATOM 1337 O O . LYS A 1 198 ? -18.981 8.754 -0.188 1.00 94.12 198 LYS A O 1
ATOM 1342 N N . GLY A 1 199 ? -19.316 6.572 -0.567 1.00 95.88 199 GLY A N 1
ATOM 1343 C CA . GLY A 1 199 ? -18.909 6.091 0.751 1.00 95.88 199 GLY A CA 1
ATOM 1344 C C . GLY A 1 199 ? -17.876 4.975 0.656 1.00 95.88 199 GLY A C 1
ATOM 1345 O O . GLY A 1 199 ? -17.625 4.436 -0.424 1.00 95.88 199 GLY A O 1
ATOM 1346 N N . ARG A 1 200 ? -17.312 4.619 1.810 1.00 97.19 200 ARG A N 1
ATOM 1347 C CA . ARG A 1 200 ? -16.359 3.516 1.956 1.00 97.19 200 ARG A CA 1
ATOM 1348 C C . ARG A 1 200 ? -17.074 2.184 1.733 1.00 97.19 200 ARG A C 1
ATOM 1350 O O . ARG A 1 200 ? -18.067 1.903 2.404 1.00 97.19 200 ARG A O 1
ATOM 1357 N N . ASN A 1 201 ? -16.569 1.369 0.813 1.00 97.75 201 ASN A N 1
ATOM 1358 C CA . ASN A 1 201 ? -17.029 -0.007 0.625 1.00 97.75 201 ASN A CA 1
ATOM 1359 C C . ASN A 1 201 ? -15.925 -0.987 0.981 1.00 97.75 201 ASN A C 1
ATOM 1361 O O . ASN A 1 201 ? -14.743 -0.648 0.944 1.00 97.75 201 ASN A O 1
ATOM 1365 N N . ALA A 1 202 ? -16.321 -2.222 1.267 1.00 98.19 202 ALA A N 1
ATOM 1366 C CA . ALA A 1 202 ? -15.387 -3.302 1.496 1.00 98.19 202 ALA A CA 1
ATOM 1367 C C . ALA A 1 202 ? -15.748 -4.523 0.650 1.00 98.19 202 ALA A C 1
ATOM 1369 O O . ALA A 1 202 ? -16.922 -4.865 0.488 1.00 98.19 202 ALA A O 1
ATOM 1370 N N . TYR A 1 203 ? -14.724 -5.184 0.122 1.00 98.56 203 TYR A N 1
ATOM 1371 C CA . TYR A 1 203 ? -14.874 -6.364 -0.717 1.00 98.56 203 TYR A CA 1
ATOM 1372 C C . TYR A 1 203 ? -13.904 -7.455 -0.296 1.00 98.56 203 TYR A C 1
ATOM 1374 O O . TYR A 1 203 ? -12.796 -7.178 0.148 1.00 98.56 203 TYR A O 1
ATOM 1382 N N . ARG A 1 204 ? -14.285 -8.709 -0.512 1.00 98.31 204 ARG A N 1
ATOM 1383 C CA . ARG A 1 204 ? -13.369 -9.848 -0.537 1.00 98.31 204 ARG A CA 1
ATOM 1384 C C . ARG A 1 204 ? -13.133 -10.238 -1.994 1.00 98.31 204 ARG A C 1
ATOM 1386 O O . ARG A 1 204 ? -14.100 -10.454 -2.729 1.00 98.31 204 ARG A O 1
ATOM 1393 N N . ILE A 1 205 ? -11.871 -10.332 -2.416 1.00 97.44 205 ILE A N 1
ATOM 1394 C CA . ILE A 1 205 ? -11.551 -10.664 -3.812 1.00 97.44 205 ILE A CA 1
ATOM 1395 C C . ILE A 1 205 ? -12.055 -12.071 -4.143 1.00 97.44 205 ILE A C 1
ATOM 1397 O O . ILE A 1 205 ? -11.771 -13.035 -3.429 1.00 97.44 205 ILE A O 1
ATOM 1401 N N . ALA A 1 206 ? -12.795 -12.192 -5.247 1.00 96.69 206 ALA A N 1
ATOM 1402 C CA . ALA A 1 206 ? -13.421 -13.444 -5.658 1.00 96.69 206 ALA A CA 1
ATOM 1403 C C . ALA A 1 206 ? -12.409 -14.595 -5.805 1.00 96.69 206 ALA A C 1
ATOM 1405 O O . ALA A 1 206 ? -12.666 -15.690 -5.296 1.00 96.69 206 ALA A O 1
ATOM 1406 N N . ASP A 1 207 ? -11.254 -14.307 -6.406 1.00 92.25 207 ASP A N 1
ATOM 1407 C CA . ASP A 1 207 ? -10.195 -15.278 -6.712 1.00 92.25 207 ASP A CA 1
ATOM 1408 C C . ASP A 1 207 ? -9.177 -15.459 -5.576 1.00 92.25 207 ASP A C 1
ATOM 1410 O O . ASP A 1 207 ? -8.285 -16.300 -5.663 1.00 92.25 207 ASP A O 1
ATOM 1414 N N . ASN A 1 208 ? -9.278 -14.667 -4.504 1.00 95.88 208 ASN A N 1
ATOM 1415 C CA . ASN A 1 208 ? -8.375 -14.747 -3.364 1.00 95.88 208 ASN A CA 1
ATOM 1416 C C . ASN A 1 208 ? -9.072 -14.273 -2.088 1.00 95.88 208 ASN A C 1
ATOM 1418 O O . ASN A 1 208 ? -9.043 -13.095 -1.731 1.00 95.88 208 ASN A O 1
ATOM 1422 N N . ALA A 1 209 ? -9.664 -15.222 -1.363 1.00 96.50 209 ALA A N 1
ATOM 1423 C CA . ALA A 1 209 ? -10.418 -14.930 -0.152 1.00 96.50 209 ALA A CA 1
ATOM 1424 C C . ALA A 1 209 ? -9.569 -14.320 0.978 1.00 96.50 209 ALA A C 1
ATOM 1426 O O . ALA A 1 209 ? -10.147 -13.772 1.911 1.00 96.50 209 ALA A O 1
ATOM 1427 N N . ARG A 1 210 ? -8.231 -14.389 0.917 1.00 97.69 210 ARG A N 1
ATOM 1428 C CA . ARG A 1 210 ? -7.339 -13.769 1.911 1.00 97.69 210 ARG A CA 1
ATOM 1429 C C . ARG A 1 210 ? -7.154 -12.267 1.688 1.00 97.69 210 ARG A C 1
ATOM 1431 O O . ARG A 1 210 ? -6.600 -11.611 2.562 1.00 97.69 210 ARG A O 1
ATOM 1438 N N . VAL A 1 211 ? -7.600 -11.728 0.552 1.00 98.44 211 VAL A N 1
ATOM 1439 C CA . VAL A 1 211 ? -7.459 -10.309 0.211 1.00 98.44 211 VAL A CA 1
ATOM 1440 C C . VAL A 1 211 ? -8.787 -9.594 0.410 1.00 98.44 211 VAL A C 1
ATOM 1442 O O . VAL A 1 211 ? -9.805 -9.953 -0.192 1.00 98.44 211 VAL A O 1
ATOM 1445 N N . ILE A 1 212 ? -8.754 -8.567 1.250 1.00 98.62 212 ILE A N 1
ATOM 1446 C CA . ILE A 1 212 ? -9.864 -7.653 1.490 1.00 98.62 212 ILE A CA 1
ATOM 1447 C C . ILE A 1 212 ? -9.497 -6.302 0.890 1.00 98.62 212 ILE A C 1
ATOM 1449 O O . ILE A 1 212 ? -8.389 -5.818 1.088 1.00 98.62 212 ILE A O 1
ATOM 1453 N N . VAL A 1 213 ? -10.430 -5.701 0.163 1.00 98.56 213 VAL A N 1
ATOM 1454 C CA . VAL A 1 213 ? -10.294 -4.372 -0.429 1.00 98.56 213 VAL A CA 1
ATOM 1455 C C . VAL A 1 213 ? -11.154 -3.395 0.345 1.00 98.56 213 VAL A C 1
ATOM 1457 O O . VAL A 1 213 ? -12.345 -3.650 0.505 1.00 98.56 213 VAL A O 1
ATOM 1460 N N . VAL A 1 214 ? -10.583 -2.270 0.758 1.00 98.50 214 VAL A N 1
ATOM 1461 C CA . VAL A 1 214 ? -11.320 -1.096 1.229 1.00 98.50 214 VAL A CA 1
ATOM 1462 C C . VAL A 1 214 ? -11.278 -0.038 0.132 1.00 98.50 214 VAL A C 1
ATOM 1464 O O . VAL A 1 214 ? -10.246 0.564 -0.148 1.00 98.50 214 VAL A O 1
ATOM 1467 N N . ASP A 1 215 ? -12.411 0.153 -0.524 1.00 98.12 215 ASP A N 1
ATOM 1468 C CA . ASP A 1 215 ? -12.581 1.079 -1.639 1.00 98.12 215 ASP A CA 1
ATOM 1469 C C . ASP A 1 215 ? -13.029 2.437 -1.085 1.00 98.12 215 ASP A C 1
ATOM 1471 O O . ASP A 1 215 ? -14.148 2.582 -0.575 1.00 98.12 215 ASP A O 1
ATOM 1475 N N . MET A 1 216 ? -12.109 3.403 -1.110 1.00 98.19 216 MET A N 1
ATOM 1476 C CA . MET A 1 216 ? -12.244 4.689 -0.424 1.00 98.19 216 MET A CA 1
ATOM 1477 C C . MET A 1 216 ? -12.926 5.719 -1.331 1.00 98.19 216 MET A C 1
ATOM 1479 O O . MET A 1 216 ? -12.625 5.764 -2.520 1.00 98.19 216 MET A O 1
ATOM 1483 N N . PRO A 1 217 ? -13.820 6.583 -0.819 1.00 97.75 217 PRO A N 1
ATOM 1484 C CA . PRO A 1 217 ? -14.539 7.546 -1.657 1.00 97.75 217 PRO A CA 1
ATOM 1485 C C . PRO A 1 217 ? -13.621 8.597 -2.299 1.00 97.75 217 PRO A C 1
ATOM 1487 O O . PRO A 1 217 ? -13.897 9.048 -3.406 1.00 97.75 217 PRO A O 1
ATOM 1490 N N . ASP A 1 218 ? -12.526 8.967 -1.635 1.00 97.56 218 ASP A N 1
ATOM 1491 C CA . ASP A 1 218 ? -11.466 9.795 -2.198 1.00 97.56 218 ASP A CA 1
ATOM 1492 C C . ASP A 1 218 ? -10.139 9.592 -1.441 1.00 97.56 218 ASP A C 1
ATOM 1494 O O . ASP A 1 218 ? -10.031 8.805 -0.493 1.00 97.56 218 ASP A O 1
ATOM 1498 N N . ILE A 1 219 ? -9.102 10.300 -1.890 1.00 97.00 219 ILE A N 1
ATOM 1499 C CA . ILE A 1 219 ? -7.757 10.242 -1.312 1.00 97.00 219 ILE A CA 1
ATOM 1500 C C . ILE A 1 219 ? -7.670 10.854 0.100 1.00 97.00 219 ILE A C 1
ATOM 1502 O O . ILE A 1 219 ? -6.814 10.459 0.893 1.00 97.00 219 ILE A O 1
ATOM 1506 N N . ARG A 1 220 ? -8.554 11.796 0.453 1.00 96.81 220 ARG A N 1
ATOM 1507 C CA . ARG A 1 220 ? -8.592 12.395 1.794 1.00 96.81 220 ARG A CA 1
ATOM 1508 C C . ARG A 1 220 ? -9.152 11.414 2.803 1.00 96.81 220 ARG A C 1
ATOM 1510 O O . ARG A 1 220 ? -8.537 11.229 3.849 1.00 96.81 220 ARG A O 1
ATOM 1517 N N . ASP A 1 221 ? -10.255 10.758 2.478 1.00 97.69 221 ASP A N 1
ATOM 1518 C CA . ASP A 1 221 ? -10.815 9.682 3.290 1.00 97.69 221 ASP A CA 1
ATOM 1519 C C . ASP A 1 221 ? -9.790 8.566 3.528 1.00 97.69 221 ASP A C 1
ATOM 1521 O O . ASP A 1 221 ? -9.642 8.080 4.652 1.00 97.69 221 ASP A O 1
ATOM 1525 N N . GLN A 1 222 ? -9.028 8.199 2.492 1.00 97.62 222 GLN A N 1
ATOM 1526 C CA . GLN A 1 222 ? -7.927 7.247 2.626 1.00 97.62 222 GLN A CA 1
ATOM 1527 C C . GLN A 1 222 ? -6.841 7.744 3.586 1.00 97.62 222 GLN A C 1
ATOM 1529 O O . GLN A 1 222 ? -6.429 7.008 4.484 1.00 97.62 222 GLN A O 1
ATOM 1534 N N . GLY A 1 223 ? -6.397 8.992 3.430 1.00 96.62 223 GLY A N 1
ATOM 1535 C CA . GLY A 1 223 ? -5.393 9.598 4.300 1.00 96.62 223 GLY A CA 1
ATOM 1536 C C . GLY A 1 223 ? -5.834 9.668 5.765 1.00 96.62 223 GLY A C 1
ATOM 1537 O O . GLY A 1 223 ? -5.040 9.371 6.655 1.00 96.62 223 GLY A O 1
ATOM 1538 N N . LEU A 1 224 ? -7.095 10.012 6.036 1.00 96.81 224 LEU A N 1
ATOM 1539 C CA . LEU A 1 224 ? -7.631 10.094 7.400 1.00 96.81 224 LEU A CA 1
ATOM 1540 C C . LEU A 1 224 ? -7.665 8.728 8.098 1.00 96.81 224 LEU A C 1
ATOM 1542 O O . LEU A 1 224 ? -7.294 8.633 9.268 1.00 96.81 224 LEU A O 1
ATOM 1546 N N . MET A 1 225 ? -8.055 7.671 7.379 1.00 97.94 225 MET A N 1
ATOM 1547 C CA . MET A 1 225 ? -8.113 6.315 7.932 1.00 97.94 225 MET A CA 1
ATOM 1548 C C . MET A 1 225 ? -6.732 5.666 8.077 1.00 97.94 225 MET A C 1
ATOM 1550 O O . MET A 1 225 ? -6.462 5.018 9.086 1.00 97.94 225 MET A O 1
ATOM 1554 N N . PHE A 1 226 ? -5.854 5.823 7.082 1.00 98.06 226 PHE A N 1
ATOM 1555 C CA . PHE A 1 226 ? -4.608 5.055 6.995 1.00 98.06 226 PHE A CA 1
ATOM 1556 C C . PHE A 1 226 ? -3.337 5.877 7.234 1.00 98.06 226 PHE A C 1
ATOM 1558 O O . PHE A 1 226 ? -2.263 5.301 7.370 1.00 98.06 226 PHE A O 1
ATOM 1565 N N . GLY A 1 227 ? -3.398 7.206 7.323 1.00 96.56 227 GLY A N 1
ATOM 1566 C CA . GLY A 1 227 ? -2.197 8.049 7.337 1.00 96.56 227 GLY A CA 1
ATOM 1567 C C . GLY A 1 227 ? -1.241 7.757 8.498 1.00 96.56 227 GLY A C 1
ATOM 1568 O O . GLY A 1 227 ? -0.032 7.631 8.293 1.00 96.56 227 GLY A O 1
ATOM 1569 N N . ARG A 1 228 ? -1.762 7.576 9.719 1.00 97.44 228 ARG A N 1
ATOM 1570 C CA . ARG A 1 228 ? -0.929 7.228 10.883 1.00 97.44 228 ARG A CA 1
ATOM 1571 C C . ARG A 1 228 ? -0.418 5.786 10.828 1.00 97.44 228 ARG A C 1
ATOM 1573 O O . ARG A 1 228 ? 0.725 5.537 11.213 1.00 97.44 228 ARG A O 1
ATOM 1580 N N . LEU A 1 229 ? -1.224 4.866 10.296 1.00 97.38 229 LEU A N 1
ATOM 1581 C CA . LEU A 1 229 ? -0.823 3.488 9.994 1.00 97.38 229 LEU A CA 1
ATOM 1582 C C . LEU A 1 229 ? 0.363 3.461 9.024 1.00 97.38 229 LEU A C 1
ATOM 1584 O O . LEU A 1 229 ? 1.376 2.833 9.315 1.00 97.38 229 LEU A O 1
ATOM 1588 N N . VAL A 1 230 ? 0.285 4.212 7.925 1.00 94.62 230 VAL A N 1
ATOM 1589 C CA . VAL A 1 230 ? 1.344 4.326 6.913 1.00 94.62 230 VAL A CA 1
ATOM 1590 C C . VAL A 1 230 ? 2.617 4.938 7.490 1.00 94.62 230 VAL A C 1
ATOM 1592 O O . VAL A 1 230 ? 3.716 4.465 7.201 1.00 94.62 230 VAL A O 1
ATOM 1595 N N . LEU A 1 231 ? 2.516 5.949 8.355 1.00 94.38 231 LEU A N 1
ATOM 1596 C CA . LEU A 1 231 ? 3.690 6.477 9.058 1.00 94.38 231 LEU A CA 1
ATOM 1597 C C . LEU A 1 231 ? 4.338 5.403 9.945 1.00 94.38 231 LEU A C 1
ATOM 1599 O O . LEU A 1 231 ? 5.546 5.162 9.866 1.00 94.38 231 LEU A O 1
ATOM 1603 N N . PHE A 1 232 ? 3.534 4.703 10.742 1.00 95.94 232 PHE A N 1
ATOM 1604 C CA . PHE A 1 232 ? 4.013 3.678 11.666 1.00 95.94 232 PHE A CA 1
ATOM 1605 C C . PHE A 1 232 ? 4.596 2.441 10.971 1.00 95.94 232 PHE A C 1
ATOM 1607 O O . PHE A 1 232 ? 5.589 1.875 11.429 1.00 95.94 232 PHE A O 1
ATOM 1614 N N . ILE A 1 233 ? 3.990 2.001 9.873 1.00 91.12 233 ILE A N 1
ATOM 1615 C CA . ILE A 1 233 ? 4.363 0.765 9.181 1.00 91.12 233 ILE A CA 1
ATOM 1616 C C . ILE A 1 233 ? 5.421 1.074 8.128 1.00 91.12 233 ILE A C 1
ATOM 1618 O O . ILE A 1 233 ? 6.504 0.496 8.147 1.00 91.12 233 ILE A O 1
ATOM 1622 N N . GLU A 1 234 ? 5.193 2.083 7.297 1.00 84.00 234 GLU A N 1
ATOM 1623 C CA . GLU A 1 234 ? 5.877 2.202 6.012 1.00 84.00 234 GLU A CA 1
ATOM 1624 C C . GLU A 1 234 ? 6.929 3.312 6.018 1.00 84.00 234 GLU A C 1
ATOM 1626 O O . GLU A 1 234 ? 8.119 3.042 5.889 1.00 84.00 234 GLU A O 1
ATOM 1631 N N . ARG A 1 235 ? 6.546 4.569 6.276 1.00 85.94 235 ARG A N 1
ATOM 1632 C CA . ARG A 1 235 ? 7.405 5.735 5.989 1.00 85.94 235 ARG A CA 1
ATOM 1633 C C . ARG A 1 235 ? 8.775 5.695 6.666 1.00 85.94 235 ARG A C 1
ATOM 1635 O O . ARG A 1 235 ? 8.867 5.551 7.886 1.00 85.94 235 ARG A O 1
ATOM 1642 N N . ALA A 1 236 ? 9.835 5.859 5.876 1.00 80.19 236 ALA A N 1
ATOM 1643 C CA . ALA A 1 236 ? 11.185 6.034 6.394 1.00 80.19 236 ALA A CA 1
ATOM 1644 C 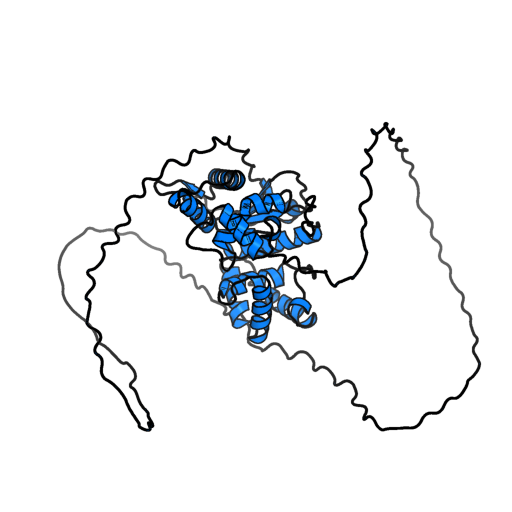C . ALA A 1 236 ? 11.245 7.253 7.332 1.00 80.19 236 ALA A C 1
ATOM 1646 O O . ALA A 1 236 ? 10.491 8.214 7.173 1.00 80.19 236 ALA A O 1
ATOM 1647 N N . ASN A 1 237 ? 12.136 7.209 8.323 1.00 85.19 237 ASN A N 1
ATOM 1648 C CA . ASN A 1 237 ? 12.327 8.253 9.341 1.00 85.19 237 ASN A CA 1
ATOM 1649 C C . ASN A 1 237 ? 11.140 8.493 10.297 1.00 85.19 237 ASN A C 1
ATOM 1651 O O . ASN A 1 237 ? 11.277 9.271 11.239 1.00 85.19 237 ASN A O 1
ATOM 1655 N N . ALA A 1 238 ? 9.995 7.831 10.108 1.00 90.56 238 ALA A N 1
ATOM 1656 C CA . ALA A 1 238 ? 8.957 7.759 11.131 1.00 90.56 238 ALA A CA 1
ATOM 1657 C C . ALA A 1 238 ? 9.314 6.667 12.163 1.00 90.56 238 ALA A C 1
ATOM 1659 O O . ALA A 1 238 ? 9.865 5.623 11.790 1.00 90.56 238 ALA A O 1
ATOM 1660 N N . PRO A 1 239 ? 9.024 6.873 13.461 1.00 93.88 239 PRO A N 1
ATOM 1661 C CA . PRO A 1 239 ? 9.320 5.888 14.491 1.00 93.88 239 PRO A CA 1
ATOM 1662 C C . PRO A 1 239 ? 8.531 4.592 14.255 1.00 93.88 239 PRO A C 1
ATOM 1664 O O . PRO A 1 239 ? 7.322 4.613 14.045 1.00 93.88 239 PRO A O 1
ATOM 1667 N N . LYS A 1 240 ? 9.226 3.449 14.311 1.00 91.81 240 LYS A N 1
ATOM 1668 C CA . LYS A 1 240 ? 8.633 2.109 14.111 1.00 91.81 240 LYS A CA 1
ATOM 1669 C C . LYS A 1 240 ? 8.334 1.367 15.410 1.00 91.81 240 LYS A C 1
ATOM 1671 O O . LYS A 1 240 ? 7.608 0.376 15.393 1.00 91.81 240 LYS A O 1
ATOM 1676 N N . SER A 1 241 ? 8.890 1.846 16.522 1.00 95.50 241 SER A N 1
ATOM 1677 C CA . SER A 1 241 ? 8.721 1.290 17.870 1.00 95.50 241 SER A CA 1
ATOM 1678 C C . SER A 1 241 ? 7.583 1.936 18.663 1.00 95.50 241 SER A C 1
ATOM 1680 O O . SER A 1 241 ? 7.213 1.423 19.714 1.00 95.50 241 SER A O 1
ATOM 1682 N N . ARG A 1 242 ? 7.030 3.052 18.177 1.00 97.19 242 ARG A N 1
ATOM 1683 C CA . ARG A 1 242 ? 5.919 3.775 18.800 1.00 97.19 242 ARG A CA 1
ATOM 1684 C C . ARG A 1 242 ? 5.058 4.452 17.743 1.00 97.19 242 ARG A C 1
ATOM 1686 O O . ARG A 1 242 ? 5.561 4.806 16.679 1.00 97.19 242 ARG A O 1
ATOM 1693 N N . LEU A 1 243 ? 3.796 4.693 18.067 1.00 97.31 243 LEU A N 1
ATOM 1694 C CA . LEU A 1 243 ? 2.941 5.592 17.313 1.00 97.31 243 LEU A CA 1
ATOM 1695 C C . LEU A 1 243 ? 3.354 7.044 17.541 1.00 97.31 243 LEU A C 1
ATOM 1697 O O . LEU A 1 243 ? 3.814 7.436 18.621 1.00 97.31 243 LEU A O 1
ATOM 1701 N N . MET A 1 244 ? 3.184 7.828 16.483 1.00 97.38 244 MET A N 1
ATOM 1702 C CA . MET A 1 244 ? 3.252 9.279 16.544 1.00 97.38 244 MET A CA 1
ATOM 1703 C C . MET A 1 244 ? 1.910 9.821 17.038 1.00 97.38 244 MET A C 1
ATOM 1705 O O . MET A 1 244 ? 0.861 9.440 16.518 1.00 97.38 244 MET A O 1
ATOM 1709 N N . PHE A 1 245 ? 1.934 10.735 17.999 1.00 96.06 245 PHE A N 1
ATOM 1710 C CA . PHE A 1 245 ? 0.749 11.483 18.413 1.00 96.06 245 PHE A CA 1
ATOM 1711 C C . PHE A 1 245 ? 0.279 12.403 17.278 1.00 96.06 245 PHE A C 1
ATOM 1713 O O . PHE A 1 245 ? 1.075 12.802 16.426 1.00 96.06 245 PHE A O 1
ATOM 1720 N N . LEU A 1 246 ? -0.994 12.804 17.264 1.00 94.56 246 LEU A N 1
ATOM 1721 C CA . LEU A 1 246 ? -1.520 13.673 16.196 1.00 94.56 246 LEU A CA 1
ATOM 1722 C C . LEU A 1 246 ? -0.710 14.972 15.974 1.00 94.56 246 LEU A C 1
ATOM 1724 O O . LEU A 1 246 ? -0.423 15.285 14.815 1.00 94.56 246 LEU A O 1
ATOM 1728 N N . PRO A 1 247 ? -0.260 15.703 17.016 1.00 96.44 247 PRO A N 1
ATOM 1729 C CA . PRO A 1 247 ? 0.606 16.866 16.812 1.00 96.44 247 PRO A CA 1
ATOM 1730 C C . PRO A 1 247 ? 1.960 16.508 16.183 1.00 96.44 247 PRO A C 1
ATOM 1732 O O . PRO A 1 247 ? 2.492 17.270 15.376 1.00 96.44 247 PRO A O 1
ATOM 1735 N N . GLU A 1 248 ? 2.515 15.335 16.506 1.00 97.19 248 GLU A N 1
ATOM 1736 C CA . GLU A 1 248 ? 3.753 14.852 15.889 1.00 97.19 248 GLU A CA 1
ATOM 1737 C C . GLU A 1 248 ? 3.536 14.504 14.415 1.00 97.19 248 GLU A C 1
ATOM 1739 O O . GLU A 1 248 ? 4.380 14.842 13.590 1.00 97.19 248 GLU A O 1
ATOM 1744 N N . VAL A 1 249 ? 2.401 13.884 14.067 1.00 96.69 249 VAL A N 1
ATOM 1745 C CA . VAL A 1 249 ? 2.019 13.616 12.670 1.00 96.69 249 VAL A CA 1
ATOM 1746 C C . VAL A 1 249 ? 1.945 14.925 11.883 1.00 96.69 249 VAL A C 1
ATOM 1748 O O . VAL A 1 249 ? 2.541 15.030 10.814 1.00 96.69 249 VAL A O 1
ATOM 1751 N N . GLN A 1 250 ? 1.293 15.959 12.422 1.00 96.88 250 GLN A N 1
ATOM 1752 C CA . GLN A 1 250 ? 1.236 17.283 11.789 1.00 96.88 250 GLN A CA 1
ATOM 1753 C C . GLN A 1 250 ? 2.628 17.911 11.623 1.00 96.88 250 GLN A C 1
ATOM 1755 O O . GLN A 1 250 ? 2.944 18.462 10.565 1.00 96.88 250 GLN A O 1
ATOM 1760 N N . GLY A 1 251 ? 3.478 17.805 12.649 1.00 96.62 251 GLY A N 1
ATOM 1761 C CA . GLY A 1 251 ? 4.868 18.255 12.592 1.00 96.62 251 GLY A CA 1
ATOM 1762 C C . GLY A 1 251 ? 5.665 17.536 11.503 1.00 96.62 251 GLY A C 1
ATOM 1763 O O . GLY A 1 251 ? 6.346 18.187 10.710 1.00 96.62 251 GLY A O 1
ATOM 1764 N N . TRP A 1 252 ? 5.522 16.214 11.413 1.00 95.38 252 TRP A N 1
ATOM 1765 C CA . TRP A 1 252 ? 6.165 15.384 10.397 1.00 95.38 252 TRP A CA 1
ATOM 1766 C C . TRP A 1 252 ? 5.707 15.762 8.990 1.00 95.38 252 TRP A C 1
ATOM 1768 O O . TRP A 1 252 ? 6.544 15.972 8.113 1.00 95.38 252 TRP A O 1
ATOM 1778 N N . LEU A 1 253 ? 4.396 15.920 8.780 1.00 94.31 253 LEU A N 1
ATOM 1779 C CA . LEU A 1 253 ? 3.823 16.337 7.498 1.00 94.31 253 LEU A CA 1
ATOM 1780 C C . LEU A 1 253 ? 4.408 17.680 7.047 1.00 94.31 253 LEU A C 1
ATOM 1782 O O . LEU A 1 253 ? 4.917 17.794 5.933 1.00 94.31 253 LEU A O 1
ATOM 1786 N N . LYS A 1 254 ? 4.450 18.671 7.946 1.00 95.56 254 LYS A N 1
ATOM 1787 C CA . LYS A 1 254 ? 5.042 19.985 7.665 1.00 95.56 254 LYS A CA 1
ATOM 1788 C C . LYS A 1 254 ? 6.531 19.892 7.318 1.00 95.56 254 LYS A C 1
ATOM 1790 O O . LYS A 1 254 ? 6.965 20.510 6.348 1.00 95.56 254 LYS A O 1
ATOM 1795 N N . GLN A 1 255 ? 7.310 19.133 8.091 1.00 94.69 255 GLN A N 1
ATOM 1796 C CA . GLN A 1 255 ? 8.751 18.952 7.861 1.00 94.69 255 GLN A CA 1
ATOM 1797 C C . GLN A 1 255 ? 9.042 18.297 6.506 1.00 94.69 255 GLN A C 1
ATOM 1799 O O . GLN A 1 255 ? 9.988 18.687 5.826 1.00 94.69 255 GLN A O 1
ATOM 1804 N N . ASN A 1 256 ? 8.198 17.352 6.092 1.00 90.69 256 ASN A N 1
ATOM 1805 C CA . ASN A 1 256 ? 8.351 16.609 4.843 1.00 90.69 256 ASN A CA 1
ATOM 1806 C C . ASN A 1 256 ? 7.592 17.237 3.663 1.00 90.69 256 ASN A C 1
ATOM 1808 O O . ASN A 1 256 ? 7.564 16.649 2.585 1.00 90.69 256 ASN A O 1
ATOM 1812 N N . LYS A 1 257 ? 6.991 18.425 3.845 1.00 92.06 257 LYS A N 1
ATOM 1813 C CA . LYS A 1 257 ? 6.151 19.105 2.839 1.00 92.06 257 LYS A CA 1
ATOM 1814 C C . LYS A 1 257 ? 5.063 18.183 2.263 1.00 92.06 257 LYS A C 1
ATOM 1816 O O . LYS A 1 257 ? 4.756 18.241 1.076 1.00 92.06 257 LYS A O 1
ATOM 1821 N N . ALA A 1 258 ? 4.509 17.330 3.115 1.00 91.56 258 ALA A N 1
ATOM 1822 C CA . ALA A 1 258 ? 3.457 16.380 2.795 1.00 91.56 258 ALA A CA 1
ATOM 1823 C C . ALA A 1 258 ? 2.121 16.842 3.392 1.00 91.56 258 ALA A C 1
ATOM 1825 O O . ALA A 1 258 ? 2.082 17.611 4.354 1.00 91.56 258 ALA A O 1
ATOM 1826 N N . THR A 1 259 ? 1.022 16.333 2.848 1.00 93.75 259 THR A N 1
ATOM 1827 C CA . THR A 1 259 ? -0.312 16.412 3.453 1.00 93.75 259 THR A CA 1
ATOM 1828 C C . THR A 1 259 ? -0.798 15.009 3.795 1.00 93.75 259 THR A C 1
ATOM 1830 O O . THR A 1 259 ? -0.161 14.022 3.424 1.00 93.75 259 THR A O 1
ATOM 1833 N N . ILE A 1 260 ? -1.923 14.898 4.506 1.00 93.69 260 ILE A N 1
ATOM 1834 C CA . ILE A 1 260 ? -2.503 13.583 4.796 1.00 93.69 260 ILE A CA 1
ATOM 1835 C C . ILE A 1 260 ? -2.916 12.866 3.499 1.00 93.69 260 ILE A C 1
ATOM 1837 O O . ILE A 1 260 ? -2.718 11.662 3.373 1.00 93.69 260 ILE A O 1
ATOM 1841 N N . GLU A 1 261 ? -3.396 13.616 2.504 1.00 94.00 261 GLU A N 1
ATOM 1842 C CA . GLU A 1 261 ? -3.767 13.117 1.177 1.00 94.00 261 GLU A CA 1
ATOM 1843 C C . GLU A 1 261 ? -2.556 12.636 0.368 1.00 94.00 261 GLU A C 1
ATOM 1845 O O . GLU A 1 261 ? -2.671 11.711 -0.429 1.00 94.00 261 GLU A O 1
ATOM 1850 N N . SER A 1 262 ? -1.376 13.231 0.571 1.00 90.12 262 SER A N 1
ATOM 1851 C CA . SER A 1 262 ? -0.161 12.820 -0.140 1.00 90.12 262 SER A CA 1
ATOM 1852 C C . SER A 1 262 ? 0.579 11.661 0.538 1.00 90.12 262 SER A C 1
ATOM 1854 O O . SER A 1 262 ? 1.620 11.230 0.039 1.00 90.12 262 SER A O 1
ATOM 1856 N N . LEU A 1 263 ? 0.110 11.178 1.698 1.00 89.44 263 LEU A N 1
ATOM 1857 C CA . LEU A 1 263 ? 0.790 10.104 2.426 1.00 89.44 263 LEU A CA 1
ATOM 1858 C C . LEU A 1 263 ? 0.667 8.751 1.745 1.00 89.44 263 LEU A C 1
ATOM 1860 O O . LEU A 1 263 ? 1.526 7.909 1.986 1.00 89.44 263 LEU A O 1
ATOM 1864 N N . THR A 1 264 ? -0.373 8.502 0.960 1.00 88.00 264 THR A N 1
ATOM 1865 C CA . THR A 1 264 ? -0.577 7.192 0.343 1.00 88.00 264 THR A CA 1
ATOM 1866 C C . THR A 1 264 ? -1.688 7.247 -0.700 1.00 88.00 264 THR A C 1
ATOM 1868 O O . THR A 1 264 ? -2.772 7.735 -0.386 1.00 88.00 264 THR A O 1
ATOM 1871 N N . VAL A 1 265 ? -1.456 6.730 -1.915 1.00 91.44 265 VAL A N 1
ATOM 1872 C CA . VAL A 1 265 ? -2.525 6.594 -2.926 1.00 91.44 265 VAL A CA 1
ATOM 1873 C C . VAL A 1 265 ? -3.123 5.200 -3.033 1.00 91.44 265 VAL A C 1
ATOM 1875 O O . VAL A 1 265 ? -4.251 5.080 -3.488 1.00 91.44 265 VAL A O 1
ATOM 1878 N N . GLY A 1 266 ? -2.472 4.173 -2.512 1.00 95.69 266 GLY A N 1
ATOM 1879 C CA . GLY A 1 266 ? -3.046 2.850 -2.278 1.00 95.69 266 GLY A CA 1
ATOM 1880 C C . GLY A 1 266 ? -2.422 2.284 -1.012 1.00 95.69 266 GLY A C 1
ATOM 1881 O O . GLY A 1 266 ? -1.392 2.784 -0.610 1.00 95.69 266 GLY A O 1
ATOM 1882 N N . ASN A 1 267 ? -3.029 1.321 -0.329 1.00 96.31 267 ASN A N 1
ATOM 1883 C CA . ASN A 1 267 ? -2.362 0.655 0.791 1.00 96.31 267 ASN A CA 1
ATOM 1884 C C . ASN A 1 267 ? -2.358 -0.849 0.596 1.00 96.31 267 ASN A C 1
ATOM 1886 O O . ASN A 1 267 ? -3.329 -1.371 0.051 1.00 96.31 267 ASN A O 1
ATOM 1890 N N . ASN A 1 268 ? -1.350 -1.528 1.141 1.00 96.06 268 ASN A N 1
ATOM 1891 C CA . ASN A 1 268 ? -1.347 -2.972 1.313 1.00 96.06 268 ASN A CA 1
ATOM 1892 C C . ASN A 1 268 ? -0.754 -3.367 2.674 1.00 96.06 268 ASN A C 1
ATOM 1894 O O . ASN A 1 268 ? 0.459 -3.358 2.883 1.00 96.06 268 ASN A O 1
ATOM 1898 N N . LEU A 1 269 ? -1.636 -3.744 3.596 1.00 97.19 269 LEU A N 1
ATOM 1899 C CA . LEU A 1 269 ? -1.342 -3.940 5.010 1.00 97.19 269 LEU A CA 1
ATOM 1900 C C . LEU A 1 269 ? -1.617 -5.386 5.417 1.00 97.19 269 LEU A C 1
ATOM 1902 O O . LEU A 1 269 ? -2.695 -5.932 5.163 1.00 97.19 269 LEU A O 1
ATOM 1906 N N . ARG A 1 270 ? -0.664 -6.012 6.109 1.00 97.75 270 ARG A N 1
ATOM 1907 C CA . ARG A 1 270 ? -0.887 -7.333 6.706 1.00 97.75 270 ARG A CA 1
ATOM 1908 C C . ARG A 1 270 ? -1.738 -7.212 7.964 1.00 97.75 270 ARG A C 1
ATOM 1910 O O . ARG A 1 270 ? -1.557 -6.287 8.758 1.00 97.75 270 ARG A O 1
ATOM 1917 N N . ALA A 1 271 ? -2.606 -8.192 8.213 1.00 98.38 271 ALA A N 1
ATOM 1918 C CA . ALA A 1 271 ? -3.392 -8.237 9.445 1.00 98.38 271 ALA A CA 1
ATOM 1919 C C . ALA A 1 271 ? -2.511 -8.197 10.709 1.00 98.38 271 ALA A C 1
ATOM 1921 O O . ALA A 1 271 ? -2.868 -7.540 11.685 1.00 98.38 271 ALA A O 1
ATOM 1922 N N . SER A 1 272 ? -1.329 -8.824 10.696 1.00 98.25 272 SER A N 1
ATOM 1923 C CA . SER A 1 272 ? -0.387 -8.753 11.825 1.00 98.25 272 SER A CA 1
ATOM 1924 C C . SER A 1 272 ? 0.182 -7.348 12.062 1.00 98.25 272 SER A C 1
ATOM 1926 O O . SER A 1 272 ? 0.401 -6.954 13.209 1.00 98.25 272 SER A O 1
ATOM 1928 N N . GLU A 1 273 ? 0.376 -6.553 11.009 1.00 97.62 273 GLU A N 1
ATOM 1929 C CA . GLU A 1 273 ? 0.845 -5.167 11.110 1.00 97.62 273 GLU A CA 1
ATOM 1930 C C . GLU A 1 273 ? -0.255 -4.251 11.659 1.00 97.62 273 GLU A C 1
ATOM 1932 O O . GLU A 1 273 ? 0.023 -3.399 12.506 1.00 97.62 273 GLU A O 1
ATOM 1937 N N . LEU A 1 274 ? -1.506 -4.486 11.248 1.00 98.50 274 LEU A N 1
ATOM 1938 C CA . LEU A 1 274 ? -2.687 -3.832 11.816 1.00 98.50 274 LEU A CA 1
ATOM 1939 C C . LEU A 1 274 ? -2.822 -4.162 13.311 1.00 98.50 274 LEU A C 1
ATOM 1941 O O . LEU A 1 274 ? -2.944 -3.255 14.133 1.00 98.50 274 LEU A O 1
ATOM 1945 N N . ALA A 1 275 ? -2.707 -5.440 13.688 1.00 98.56 275 ALA A N 1
ATOM 1946 C CA . ALA A 1 275 ? -2.722 -5.862 15.089 1.00 98.56 275 ALA A CA 1
ATOM 1947 C C . ALA A 1 275 ? -1.619 -5.165 15.903 1.00 98.56 275 ALA A C 1
ATOM 1949 O O . ALA A 1 275 ? -1.875 -4.655 16.995 1.00 98.56 275 ALA A O 1
ATOM 1950 N N . ARG A 1 276 ? -0.397 -5.090 15.352 1.00 98.31 276 ARG A N 1
ATOM 1951 C CA . ARG A 1 276 ? 0.728 -4.377 15.971 1.00 98.31 276 ARG A CA 1
ATOM 1952 C C . ARG A 1 276 ? 0.390 -2.907 16.206 1.00 98.31 276 ARG A C 1
ATOM 1954 O O . ARG A 1 276 ? 0.584 -2.440 17.320 1.00 98.31 276 ARG A O 1
ATOM 1961 N N . PHE A 1 277 ? -0.146 -2.205 15.207 1.00 98.38 277 PHE A N 1
ATOM 1962 C CA . PHE A 1 277 ? -0.545 -0.801 15.336 1.00 98.38 277 PHE A CA 1
ATOM 1963 C C . PHE A 1 277 ? -1.538 -0.582 16.485 1.00 98.38 277 PHE A C 1
ATOM 1965 O O . PHE A 1 277 ? -1.274 0.231 17.371 1.00 98.38 277 PHE A O 1
ATOM 1972 N N . PHE A 1 278 ? -2.638 -1.340 16.519 1.00 98.56 278 PHE A N 1
ATOM 1973 C CA . PHE A 1 278 ? -3.669 -1.171 17.549 1.00 98.56 278 PHE A CA 1
ATOM 1974 C C . PHE A 1 278 ? -3.168 -1.545 18.948 1.00 98.56 278 PHE A C 1
ATOM 1976 O O . PHE A 1 278 ? -3.465 -0.850 19.920 1.00 98.56 278 PHE A O 1
ATOM 1983 N N . ASN A 1 279 ? -2.345 -2.590 19.063 1.00 98.31 279 ASN A N 1
ATOM 1984 C CA . ASN A 1 279 ? -1.714 -2.945 20.333 1.00 98.31 279 ASN A CA 1
ATOM 1985 C C . ASN A 1 279 ? -0.719 -1.876 20.801 1.00 98.31 279 ASN A C 1
ATOM 1987 O O . ASN A 1 279 ? -0.668 -1.586 21.994 1.00 98.31 279 ASN A O 1
ATOM 1991 N N . THR A 1 280 ? 0.045 -1.267 19.888 1.00 98.19 280 THR A N 1
ATOM 1992 C CA . THR A 1 280 ? 0.951 -0.159 20.215 1.00 98.19 280 THR A CA 1
ATOM 1993 C C . THR A 1 280 ? 0.170 1.075 20.677 1.00 98.19 280 THR A C 1
ATOM 1995 O O . THR A 1 280 ? 0.539 1.649 21.700 1.00 98.19 280 THR A O 1
ATOM 1998 N N . ALA A 1 281 ? -0.939 1.430 20.012 1.00 97.56 281 ALA A N 1
ATOM 1999 C CA . ALA A 1 281 ? -1.836 2.497 20.471 1.00 97.56 281 ALA A CA 1
ATOM 2000 C C . ALA A 1 281 ? -2.321 2.234 21.902 1.00 97.56 281 ALA A C 1
ATOM 2002 O O . ALA A 1 281 ? -2.132 3.064 22.790 1.00 97.56 281 ALA A O 1
ATOM 2003 N N . ARG A 1 282 ? -2.859 1.030 22.144 1.00 96.69 282 ARG A N 1
ATOM 2004 C CA . ARG A 1 282 ? -3.353 0.607 23.459 1.00 96.69 282 ARG A CA 1
ATOM 2005 C C . ARG A 1 282 ? -2.267 0.677 24.528 1.00 96.69 282 ARG A C 1
ATOM 2007 O O . ARG A 1 282 ? -2.508 1.210 25.604 1.00 96.69 282 ARG A O 1
ATOM 2014 N N . PHE A 1 283 ? -1.080 0.148 24.235 1.00 96.50 283 PHE A N 1
ATOM 2015 C CA . PHE A 1 283 ? 0.044 0.121 25.170 1.00 96.50 283 PHE A CA 1
ATOM 2016 C C . PHE A 1 283 ? 0.540 1.527 25.529 1.00 96.50 283 PHE A C 1
ATOM 2018 O O . PHE A 1 283 ? 0.879 1.782 26.679 1.00 96.50 283 PHE A O 1
ATOM 2025 N N . GLN A 1 284 ? 0.549 2.452 24.568 1.00 96.88 284 GLN A N 1
ATOM 2026 C CA . GLN A 1 284 ? 0.914 3.848 24.812 1.00 96.88 284 GLN A CA 1
ATOM 2027 C C . GLN A 1 284 ? -0.200 4.674 25.469 1.00 96.88 284 GLN A C 1
ATOM 2029 O O . GLN A 1 284 ? 0.047 5.824 25.825 1.00 96.88 284 GLN A O 1
ATOM 2034 N N . GLY A 1 285 ? -1.414 4.127 25.597 1.00 95.44 285 GLY A N 1
ATOM 2035 C CA . GLY A 1 285 ? -2.591 4.904 25.976 1.00 95.44 285 GLY A CA 1
ATOM 2036 C C . GLY A 1 285 ? -2.932 5.983 24.945 1.00 95.44 285 GLY A C 1
ATOM 2037 O O . GLY A 1 285 ? -3.463 7.024 25.311 1.00 95.44 285 GLY A O 1
ATOM 2038 N N . GLU A 1 286 ? -2.595 5.770 23.671 1.00 95.44 286 GLU A N 1
ATOM 2039 C CA . GLU A 1 286 ? -2.920 6.710 22.604 1.00 95.44 286 GLU A CA 1
ATOM 2040 C C . GLU A 1 286 ? -4.316 6.425 22.052 1.00 95.44 286 GLU A C 1
ATOM 2042 O O . GLU A 1 286 ? -4.637 5.292 21.681 1.00 95.44 286 GLU A O 1
ATOM 2047 N N . ALA A 1 287 ? -5.151 7.462 21.977 1.00 95.56 287 ALA A N 1
ATOM 2048 C CA . ALA A 1 287 ? -6.494 7.331 21.429 1.00 95.56 287 ALA A CA 1
ATOM 2049 C C . ALA A 1 287 ? -6.446 7.047 19.920 1.00 95.56 287 ALA A C 1
ATOM 2051 O O . ALA A 1 287 ? -5.676 7.661 19.172 1.00 95.56 287 ALA A O 1
ATOM 2052 N N . LEU A 1 288 ? -7.314 6.144 19.461 1.00 96.69 288 LEU A N 1
ATOM 2053 C CA . LEU A 1 288 ? -7.595 5.997 18.035 1.00 96.69 288 LEU A CA 1
ATOM 2054 C C . LEU A 1 288 ? -8.396 7.208 17.548 1.00 96.69 288 LEU A C 1
ATOM 2056 O O . LEU A 1 288 ? -9.276 7.705 18.256 1.00 96.69 288 LEU A O 1
ATOM 2060 N N . THR A 1 289 ? -8.119 7.671 16.332 1.00 96.31 289 THR A N 1
ATOM 2061 C CA . THR A 1 289 ? -8.999 8.635 15.658 1.00 96.31 289 THR A CA 1
ATOM 2062 C C . THR A 1 289 ? -10.356 7.983 15.348 1.00 96.31 289 THR A C 1
ATOM 2064 O O . THR A 1 289 ? -10.461 6.752 15.355 1.00 96.31 289 THR A O 1
ATOM 2067 N N . PRO A 1 290 ? -11.412 8.761 15.038 1.00 96.12 290 PRO A N 1
ATOM 2068 C CA . PRO A 1 290 ? -12.691 8.185 14.621 1.00 96.12 290 PRO A CA 1
ATOM 2069 C C . PRO A 1 290 ? -12.562 7.208 13.438 1.00 96.12 290 PRO A C 1
ATOM 2071 O O . PRO A 1 290 ? -13.184 6.147 13.445 1.00 96.12 290 PRO A O 1
ATOM 2074 N N . ASP A 1 291 ? -11.718 7.528 12.454 1.00 96.81 291 ASP A N 1
ATOM 2075 C CA . ASP A 1 291 ? -11.499 6.696 11.266 1.00 96.81 291 ASP A CA 1
ATOM 2076 C C . ASP A 1 291 ? -10.703 5.422 11.569 1.00 96.81 291 ASP A C 1
ATOM 2078 O O . ASP A 1 291 ? -11.044 4.344 11.083 1.00 96.81 291 ASP A O 1
ATOM 2082 N N . GLU A 1 292 ? -9.679 5.515 12.418 1.00 97.94 292 GLU A N 1
ATOM 2083 C CA . GLU A 1 292 ? -8.917 4.349 12.874 1.00 97.94 292 GLU A CA 1
ATOM 2084 C C . GLU A 1 292 ? -9.767 3.424 13.746 1.00 97.94 292 GLU A C 1
ATOM 2086 O O . GLU A 1 292 ? -9.661 2.202 13.637 1.00 97.94 292 GLU A O 1
ATOM 2091 N N . ARG A 1 293 ? -10.630 3.992 14.601 1.00 97.56 293 ARG A N 1
ATOM 2092 C CA . ARG A 1 293 ? -11.577 3.214 15.402 1.00 97.56 293 ARG A CA 1
ATOM 2093 C C . ARG A 1 293 ? -12.572 2.485 14.508 1.00 97.56 293 ARG A C 1
ATOM 2095 O O . ARG A 1 293 ? -12.823 1.305 14.728 1.00 97.56 293 ARG A O 1
ATOM 2102 N N . GLN A 1 294 ? -13.094 3.160 13.485 1.00 97.00 294 GLN A N 1
ATOM 2103 C CA . GLN A 1 294 ? -13.976 2.524 12.514 1.00 97.00 294 GLN A CA 1
ATOM 2104 C C . GLN A 1 294 ? -13.273 1.364 11.794 1.00 97.00 294 GLN A C 1
ATOM 2106 O O . GLN A 1 294 ? -13.849 0.283 11.686 1.00 97.00 294 GLN A O 1
ATOM 2111 N N . LEU A 1 295 ? -12.024 1.552 11.353 1.00 98.12 295 LEU A N 1
ATOM 2112 C CA . LEU A 1 295 ? -11.236 0.477 10.750 1.00 98.12 295 LEU A CA 1
ATOM 2113 C C . LEU A 1 295 ? -11.034 -0.698 11.722 1.00 98.12 295 LEU A C 1
ATOM 2115 O O . LEU A 1 295 ? -11.219 -1.845 11.327 1.00 98.12 295 LEU A O 1
ATOM 2119 N N . TYR A 1 296 ? -10.690 -0.433 12.985 1.00 98.25 296 TYR A N 1
ATOM 2120 C CA . TYR A 1 296 ? -10.555 -1.465 14.020 1.00 98.25 296 TYR A CA 1
ATOM 2121 C C . TYR A 1 296 ? -11.831 -2.312 14.153 1.00 98.25 296 TYR A C 1
ATOM 2123 O O . TYR A 1 296 ? -11.767 -3.541 14.099 1.00 98.25 296 TYR A O 1
ATOM 2131 N N . ASP A 1 297 ? -12.990 -1.657 14.242 1.00 97.44 297 ASP A N 1
ATOM 2132 C CA . ASP A 1 297 ? -14.289 -2.325 14.379 1.00 97.44 297 ASP A CA 1
ATOM 2133 C C . ASP A 1 297 ? -14.620 -3.196 13.169 1.00 97.44 297 ASP A C 1
ATOM 2135 O O . ASP A 1 297 ? -15.098 -4.323 13.317 1.00 97.44 297 ASP A O 1
ATOM 2139 N N . TRP A 1 298 ? -14.323 -2.704 11.966 1.00 98.12 298 TRP A N 1
ATOM 2140 C CA . TRP A 1 298 ? -14.493 -3.474 10.740 1.00 98.12 298 TRP A CA 1
ATOM 2141 C C . TRP A 1 298 ? -13.617 -4.721 10.729 1.00 98.12 298 TRP A C 1
ATOM 2143 O O . TRP A 1 298 ? -14.098 -5.809 10.424 1.00 98.12 298 TRP A O 1
ATOM 2153 N N . LEU A 1 299 ? -12.346 -4.594 11.110 1.00 98.50 299 LEU A N 1
ATOM 2154 C CA . LEU A 1 299 ? -11.405 -5.712 11.112 1.00 98.50 299 LEU A CA 1
ATOM 2155 C C . LEU A 1 299 ? -11.801 -6.813 12.104 1.00 98.50 299 LEU A C 1
ATOM 2157 O O . LEU A 1 299 ? -11.617 -7.993 11.794 1.00 98.50 299 LEU A O 1
ATOM 2161 N N . LEU A 1 300 ? -12.372 -6.452 13.256 1.00 98.12 300 LEU A N 1
ATOM 2162 C CA . LEU A 1 300 ? -12.956 -7.418 14.190 1.00 98.12 300 LEU A CA 1
ATOM 2163 C C . LEU A 1 300 ? -14.203 -8.083 13.598 1.00 98.12 300 LEU A C 1
ATOM 2165 O O . LEU A 1 300 ? -14.307 -9.309 13.581 1.00 98.12 300 LEU A O 1
ATOM 2169 N N . ALA A 1 301 ? -15.130 -7.293 13.053 1.00 97.69 301 ALA A N 1
ATOM 2170 C CA . ALA A 1 301 ? -16.374 -7.808 12.483 1.00 97.69 301 ALA A CA 1
ATOM 2171 C C . ALA A 1 301 ? -16.149 -8.733 11.275 1.00 97.69 301 ALA A C 1
ATOM 2173 O O . ALA A 1 301 ? -16.903 -9.676 11.049 1.00 97.69 301 ALA A O 1
ATOM 2174 N N . TRP A 1 302 ? -15.090 -8.488 10.507 1.00 98.19 302 TRP A N 1
ATOM 2175 C CA . TRP A 1 302 ? -14.697 -9.291 9.352 1.00 98.19 302 TRP A CA 1
ATOM 2176 C C . TRP A 1 302 ? -13.833 -10.507 9.701 1.00 98.19 302 TRP A C 1
ATOM 2178 O O . TRP A 1 302 ? -13.407 -11.224 8.789 1.00 98.19 302 TRP A O 1
ATOM 2188 N N . ASN A 1 303 ? -13.565 -10.736 10.992 1.00 98.00 303 ASN A N 1
ATOM 2189 C CA . ASN A 1 303 ? -12.675 -11.782 11.490 1.00 98.00 303 ASN A CA 1
ATOM 2190 C C . ASN A 1 303 ? -11.265 -11.709 10.868 1.00 98.00 303 ASN A C 1
ATOM 2192 O O . ASN A 1 303 ? -10.645 -12.730 10.569 1.00 98.00 303 ASN A O 1
ATOM 2196 N N . VAL A 1 304 ? -10.770 -10.492 10.625 1.00 98.44 304 VAL A N 1
ATOM 2197 C CA . VAL A 1 304 ? -9.380 -10.218 10.214 1.00 98.44 304 VAL A CA 1
ATOM 2198 C C . VAL A 1 304 ? -8.483 -10.124 11.441 1.00 98.44 304 VAL A C 1
ATOM 2200 O O . VAL A 1 304 ? -7.356 -10.623 11.444 1.00 98.44 304 VAL A O 1
ATOM 2203 N N . LEU A 1 305 ? -9.009 -9.490 12.487 1.00 98.69 305 LEU A N 1
ATOM 2204 C CA . LEU A 1 305 ? -8.424 -9.428 13.813 1.00 98.69 305 LEU A CA 1
ATOM 2205 C C . LEU A 1 305 ? -9.332 -10.151 14.808 1.00 98.69 305 LEU A C 1
ATOM 2207 O O . LEU A 1 305 ? -10.542 -10.234 14.613 1.00 98.69 305 LEU A O 1
ATOM 2211 N N . GLN A 1 306 ? -8.738 -10.632 15.893 1.00 98.38 306 GLN A N 1
ATOM 2212 C CA . GLN A 1 306 ? -9.440 -11.236 17.015 1.00 98.38 306 GLN A CA 1
ATOM 2213 C C . GLN A 1 306 ? -8.944 -10.628 18.328 1.00 98.38 306 GLN A C 1
ATOM 2215 O O . GLN A 1 306 ? -7.736 -10.475 18.532 1.00 98.38 306 GLN A O 1
ATOM 2220 N N . GLU A 1 307 ? -9.876 -10.316 19.229 1.00 98.00 307 GLU A N 1
ATOM 2221 C CA . GLU A 1 307 ? -9.551 -9.903 20.593 1.00 98.00 307 GLU A CA 1
ATOM 2222 C C . GLU A 1 307 ? -9.051 -11.079 21.438 1.00 98.00 307 GLU A C 1
ATOM 2224 O O . GLU A 1 307 ? -9.529 -12.209 21.356 1.00 98.00 307 GLU A O 1
ATOM 2229 N N . THR A 1 308 ? -8.075 -10.787 22.285 1.00 97.56 308 THR A N 1
ATOM 2230 C CA . THR A 1 308 ? -7.445 -11.710 23.227 1.00 97.56 308 THR A CA 1
ATOM 2231 C C . THR A 1 308 ? -7.283 -11.007 24.573 1.00 97.56 308 THR A C 1
ATOM 2233 O O . THR A 1 308 ? -7.376 -9.780 24.663 1.00 97.56 308 THR A O 1
ATOM 2236 N N . ALA A 1 309 ? -6.942 -11.753 25.627 1.00 95.75 309 ALA A N 1
ATOM 2237 C CA . ALA A 1 309 ? -6.657 -11.168 26.941 1.00 95.75 309 ALA A CA 1
ATOM 2238 C C . ALA A 1 309 ? -5.546 -10.092 26.904 1.00 95.75 309 ALA A C 1
ATOM 2240 O O . ALA A 1 309 ? -5.523 -9.180 27.731 1.00 95.75 309 ALA A O 1
ATOM 2241 N N . HIS A 1 310 ? -4.636 -10.161 25.925 1.00 94.44 310 HIS A N 1
ATOM 2242 C CA . HIS A 1 310 ? -3.457 -9.298 25.835 1.00 94.44 310 HIS A CA 1
ATOM 2243 C C . HIS A 1 310 ? -3.531 -8.233 24.730 1.00 94.44 310 HIS A C 1
ATOM 2245 O O . HIS A 1 310 ? -2.562 -7.501 24.537 1.00 94.44 310 HIS A O 1
ATOM 2251 N N . GLY A 1 311 ? -4.676 -8.075 24.062 1.00 96.94 311 GLY A N 1
ATOM 2252 C CA . GLY A 1 311 ? -4.856 -7.132 22.953 1.00 96.94 311 GLY A CA 1
ATOM 2253 C C . GLY A 1 311 ? -5.498 -7.815 21.754 1.00 96.94 311 GLY A C 1
ATOM 2254 O O . GLY A 1 311 ? -6.274 -8.749 21.928 1.00 96.94 311 GLY A O 1
ATOM 2255 N N . VAL A 1 312 ? -5.159 -7.391 20.541 1.00 98.44 312 VAL A N 1
ATOM 2256 C CA . VAL A 1 312 ? -5.635 -8.027 19.305 1.00 98.44 312 VAL A CA 1
ATOM 2257 C C . VAL A 1 312 ? -4.553 -8.831 18.607 1.00 98.44 312 VAL A C 1
ATOM 2259 O O . VAL A 1 312 ? -3.370 -8.505 18.671 1.00 98.44 312 VAL A O 1
ATOM 2262 N N . THR A 1 313 ? -4.964 -9.878 17.904 1.00 98.50 313 THR A N 1
ATOM 2263 C CA . THR A 1 313 ? -4.086 -10.703 17.067 1.00 98.50 313 THR A CA 1
ATOM 2264 C C . THR A 1 313 ? -4.690 -10.878 15.681 1.00 98.50 313 THR A C 1
ATOM 2266 O O . THR A 1 313 ? -5.901 -10.749 15.507 1.00 98.50 313 THR A O 1
ATOM 2269 N N . ALA A 1 314 ? -3.845 -11.131 14.683 1.00 98.44 314 ALA A N 1
ATOM 2270 C CA . ALA A 1 314 ? -4.305 -11.473 13.343 1.00 98.44 314 ALA A CA 1
ATOM 2271 C C . ALA A 1 314 ? -4.860 -12.898 13.312 1.00 98.44 314 ALA A C 1
ATOM 2273 O O . ALA A 1 314 ? -4.276 -13.805 13.906 1.00 98.44 314 ALA A O 1
ATOM 2274 N N . THR A 1 315 ? -5.954 -13.105 12.585 1.00 98.19 315 THR A N 1
ATOM 2275 C CA . THR A 1 315 ? -6.519 -14.443 12.388 1.00 98.19 315 THR A CA 1
ATOM 2276 C C . THR A 1 315 ? -5.732 -15.238 11.344 1.00 98.19 315 THR A C 1
ATOM 2278 O O . THR A 1 315 ? -5.086 -14.672 10.456 1.00 98.19 315 THR A O 1
ATOM 2281 N N . ALA A 1 316 ? -5.781 -16.570 11.450 1.00 96.56 316 ALA A N 1
ATOM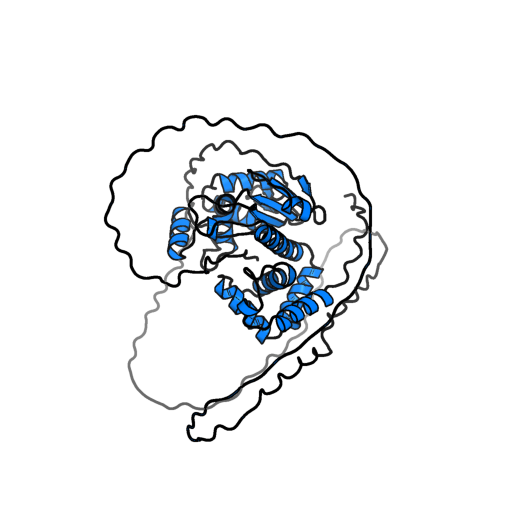 2282 C CA . ALA A 1 316 ? -5.208 -17.487 10.468 1.00 96.56 316 ALA A CA 1
ATOM 2283 C C . ALA A 1 316 ? -6.295 -18.015 9.498 1.00 96.56 316 ALA A C 1
ATOM 2285 O O . ALA A 1 316 ? -7.397 -18.328 9.952 1.00 96.56 316 ALA A O 1
ATOM 2286 N N . PRO A 1 317 ? -6.002 -18.177 8.190 1.00 96.56 317 PRO A N 1
ATOM 2287 C CA . PRO A 1 317 ? -4.786 -17.718 7.517 1.00 96.56 317 PRO A CA 1
ATOM 2288 C C . PRO A 1 317 ? -4.701 -16.185 7.500 1.00 96.56 317 PRO A C 1
ATOM 2290 O O . PRO A 1 317 ? -5.726 -15.511 7.458 1.00 96.56 317 PRO A O 1
ATOM 2293 N N . GLU A 1 318 ? -3.477 -15.642 7.500 1.00 97.12 318 GLU A N 1
ATOM 2294 C CA . GLU A 1 318 ? -3.274 -14.188 7.529 1.00 97.12 318 GLU A CA 1
ATOM 2295 C C . GLU A 1 318 ? -3.977 -13.523 6.338 1.00 97.12 318 GLU A C 1
ATOM 2297 O O . GLU A 1 318 ? -3.758 -13.907 5.177 1.00 97.12 318 GLU A O 1
ATOM 2302 N N . HIS A 1 319 ? -4.805 -12.528 6.655 1.00 98.38 319 HIS A N 1
ATOM 2303 C CA . HIS A 1 319 ? -5.483 -11.677 5.692 1.00 98.38 319 HIS A CA 1
ATOM 2304 C C . HIS A 1 319 ? -4.615 -10.478 5.314 1.00 98.38 319 HIS A C 1
ATOM 2306 O O . HIS A 1 319 ? -3.825 -9.968 6.113 1.00 98.38 319 HIS A O 1
ATOM 2312 N N . ILE A 1 320 ? -4.820 -10.018 4.088 1.00 98.25 320 ILE A N 1
ATOM 2313 C CA . ILE A 1 320 ? -4.166 -8.860 3.508 1.00 98.25 320 ILE A CA 1
ATOM 2314 C C . ILE A 1 320 ? -5.234 -7.820 3.191 1.00 98.25 320 ILE A C 1
ATOM 2316 O O . ILE A 1 320 ? -6.200 -8.114 2.485 1.00 98.25 320 ILE A O 1
ATOM 2320 N N . LEU A 1 321 ? -5.070 -6.624 3.740 1.00 98.50 321 LEU A N 1
ATOM 2321 C CA . LEU A 1 321 ? -5.960 -5.498 3.519 1.00 98.50 321 LEU A CA 1
ATOM 2322 C C . LEU A 1 321 ? -5.331 -4.575 2.483 1.00 98.50 321 LEU A C 1
ATOM 2324 O O . LEU A 1 321 ? -4.303 -3.964 2.766 1.00 98.50 321 LEU A O 1
ATOM 2328 N N . ILE A 1 322 ? -5.965 -4.435 1.324 1.00 98.25 322 ILE A N 1
ATOM 2329 C CA . ILE A 1 322 ? -5.620 -3.384 0.373 1.00 98.25 322 ILE A CA 1
ATOM 2330 C C . ILE A 1 322 ? -6.633 -2.249 0.417 1.00 98.25 322 ILE A C 1
ATOM 2332 O O . ILE A 1 322 ? -7.806 -2.470 0.711 1.00 98.25 322 ILE A O 1
ATOM 2336 N N . SER A 1 323 ? -6.206 -1.035 0.094 1.00 98.38 323 SER A N 1
ATOM 2337 C CA . SER A 1 323 ? -7.118 0.097 -0.091 1.00 98.38 323 SER A CA 1
ATOM 2338 C C . SER A 1 323 ? -6.691 0.962 -1.260 1.00 98.38 323 SER A C 1
ATOM 2340 O O . SER A 1 323 ? -5.502 1.038 -1.549 1.00 98.38 323 SER A O 1
ATOM 2342 N N . PHE A 1 324 ? -7.641 1.610 -1.918 1.00 97.94 324 PHE A N 1
ATOM 2343 C CA . PHE A 1 324 ? -7.370 2.616 -2.942 1.00 97.94 324 PHE A CA 1
ATOM 2344 C C . PHE A 1 324 ? -8.587 3.538 -3.096 1.00 97.94 324 PHE A C 1
ATOM 2346 O O . PHE A 1 324 ? -9.712 3.124 -2.793 1.00 97.94 324 PHE A O 1
ATOM 2353 N N . PRO A 1 325 ? -8.395 4.781 -3.567 1.00 97.88 325 PRO A N 1
ATOM 2354 C CA . PRO A 1 325 ? -9.473 5.736 -3.732 1.00 97.88 325 PRO A CA 1
ATOM 2355 C C . PRO A 1 325 ? -10.232 5.529 -5.044 1.00 97.88 325 PRO A C 1
ATOM 2357 O O . PRO A 1 325 ? -9.702 5.073 -6.060 1.00 97.88 325 PRO A O 1
ATOM 2360 N N . GLN A 1 326 ? -11.486 5.955 -5.030 1.00 98.25 326 GLN A N 1
ATOM 2361 C CA . GLN A 1 326 ? -12.310 6.181 -6.204 1.00 98.25 326 GLN A CA 1
ATOM 2362 C C . GLN A 1 326 ? -11.736 7.309 -7.069 1.00 98.25 326 GLN A C 1
ATOM 2364 O O . GLN A 1 326 ? -11.007 8.188 -6.593 1.00 98.25 326 GLN A O 1
ATOM 2369 N N . ALA A 1 327 ? -12.121 7.316 -8.348 1.00 97.38 327 ALA A N 1
ATOM 2370 C CA . ALA A 1 327 ? -11.837 8.442 -9.221 1.00 97.38 327 ALA A CA 1
ATOM 2371 C C . ALA A 1 327 ? -12.580 9.674 -8.689 1.00 97.38 327 ALA A C 1
ATOM 2373 O O . ALA A 1 327 ? -13.807 9.683 -8.590 1.00 97.38 327 ALA A O 1
ATOM 2374 N N . SER A 1 328 ? -11.827 10.684 -8.275 1.00 97.00 328 SER A N 1
ATOM 2375 C CA . SER A 1 328 ? -12.327 11.776 -7.445 1.00 97.00 328 SER A CA 1
ATOM 2376 C C . SER A 1 328 ? -11.400 12.986 -7.515 1.00 97.00 328 SER A C 1
ATOM 2378 O O . SER A 1 328 ? -10.254 12.892 -7.955 1.00 97.00 328 SER A O 1
ATOM 2380 N N . SER A 1 329 ? -11.897 14.130 -7.054 1.00 95.88 329 SER A N 1
ATOM 2381 C CA . SER A 1 329 ? -11.104 15.336 -6.828 1.00 95.88 329 SER A CA 1
ATOM 2382 C C . SER A 1 329 ? -11.461 15.904 -5.465 1.00 95.88 329 SER A C 1
ATOM 2384 O O . SER A 1 329 ? -12.633 16.154 -5.182 1.00 95.88 329 SER A O 1
ATOM 2386 N N . VAL A 1 330 ? -10.454 16.141 -4.628 1.00 95.06 330 VAL A N 1
ATOM 2387 C CA . VAL A 1 330 ? -10.657 16.727 -3.300 1.00 95.06 330 VAL A CA 1
ATOM 2388 C C . VAL A 1 330 ? -10.616 18.252 -3.392 1.00 95.06 330 VAL A C 1
ATOM 2390 O O . VAL A 1 330 ? -9.618 18.845 -3.807 1.00 95.06 330 VAL A O 1
ATOM 2393 N N . ALA A 1 331 ? -11.702 18.908 -2.978 1.00 94.00 331 ALA A N 1
ATOM 2394 C CA . ALA A 1 331 ? -11.801 20.365 -2.994 1.00 94.00 331 ALA A CA 1
ATOM 2395 C C . ALA A 1 331 ? -10.693 21.021 -2.146 1.00 94.00 331 ALA A C 1
ATOM 2397 O O . ALA A 1 331 ? -10.443 20.630 -1.002 1.00 94.00 331 ALA A O 1
ATOM 2398 N N . GLY A 1 332 ? -10.036 22.037 -2.716 1.00 91.81 332 GLY A N 1
ATOM 2399 C CA . GLY A 1 332 ? -8.948 22.773 -2.062 1.00 91.81 332 GLY A CA 1
ATOM 2400 C C . GLY A 1 332 ? -7.624 22.008 -1.952 1.00 91.81 332 GLY A C 1
ATOM 2401 O O . GLY A 1 332 ? -6.731 22.463 -1.244 1.00 91.81 332 GLY A O 1
ATOM 2402 N N . CYS A 1 333 ? -7.484 20.860 -2.622 1.00 91.44 333 CYS A N 1
ATOM 2403 C CA . CYS A 1 333 ? -6.298 20.010 -2.556 1.00 91.44 333 CYS A CA 1
ATOM 2404 C C . CYS A 1 333 ? -5.681 19.862 -3.955 1.00 91.44 333 CYS A C 1
ATOM 2406 O O . CYS A 1 333 ? -6.108 19.047 -4.778 1.00 91.44 333 CYS A O 1
ATOM 2408 N N . ASN A 1 334 ? -4.679 20.695 -4.244 1.00 89.38 334 ASN A N 1
ATOM 2409 C CA . ASN A 1 334 ? -3.975 20.674 -5.525 1.00 89.38 334 ASN A CA 1
ATOM 2410 C C . ASN A 1 334 ? -3.209 19.354 -5.683 1.00 89.38 334 ASN A C 1
ATOM 2412 O O . ASN A 1 334 ? -2.421 18.988 -4.817 1.00 89.38 334 ASN A O 1
ATOM 2416 N N . GLY A 1 335 ? -3.430 18.648 -6.794 1.00 86.81 335 GLY A N 1
ATOM 2417 C CA . GLY A 1 335 ? -2.802 17.345 -7.048 1.00 86.81 335 GLY A CA 1
ATOM 2418 C C . GLY A 1 335 ? -3.476 16.157 -6.351 1.00 86.81 335 GLY A C 1
ATOM 2419 O O . GLY A 1 335 ? -3.020 15.033 -6.509 1.00 86.81 335 GLY A O 1
ATOM 2420 N N . CYS A 1 336 ? -4.587 16.371 -5.642 1.00 93.25 336 CYS A N 1
ATOM 2421 C CA . CYS A 1 336 ? -5.348 15.320 -4.955 1.00 93.25 336 CYS A CA 1
ATOM 2422 C C . CYS A 1 336 ? -6.524 14.832 -5.813 1.00 93.25 336 CYS A C 1
ATOM 2424 O O . CYS A 1 336 ? -7.638 14.636 -5.324 1.00 93.25 336 CYS A O 1
ATOM 2426 N N . SER A 1 337 ? -6.292 14.739 -7.124 1.00 95.12 337 SER A N 1
ATOM 2427 C CA . SER A 1 337 ? -7.256 14.201 -8.080 1.00 95.12 337 SER A CA 1
ATOM 2428 C C . SER A 1 337 ? -6.784 12.843 -8.565 1.00 95.12 337 SER A C 1
ATOM 2430 O O . SER A 1 337 ? -5.624 12.684 -8.936 1.00 95.12 337 SER A O 1
ATOM 2432 N N . VAL A 1 338 ? -7.703 11.888 -8.577 1.00 96.00 338 VAL A N 1
ATOM 2433 C CA . VAL A 1 338 ? -7.495 10.534 -9.075 1.00 96.00 338 VAL A CA 1
ATOM 2434 C C . VAL A 1 338 ? -8.406 10.355 -10.276 1.00 96.00 338 VAL A C 1
ATOM 2436 O O . VAL A 1 338 ? -9.627 10.431 -10.169 1.00 96.00 338 VAL A O 1
ATOM 2439 N N . THR A 1 339 ? -7.821 10.138 -11.445 1.00 96.25 339 THR A N 1
ATOM 2440 C CA . THR A 1 339 ? -8.575 9.761 -12.644 1.00 96.25 339 THR A CA 1
ATOM 2441 C C . THR A 1 339 ? -8.931 8.275 -12.608 1.00 96.25 339 THR A C 1
ATOM 2443 O O . THR A 1 339 ? -8.323 7.495 -11.875 1.00 96.25 339 THR A O 1
ATOM 2446 N N . GLN A 1 340 ? -9.873 7.842 -13.447 1.00 96.38 340 GLN A N 1
ATOM 2447 C CA . GLN A 1 340 ? -10.229 6.422 -13.528 1.00 96.38 340 GLN A CA 1
ATOM 2448 C C . GLN A 1 340 ? -9.049 5.536 -13.973 1.00 96.38 340 GLN A C 1
ATOM 2450 O O . GLN A 1 340 ? -8.866 4.453 -13.426 1.00 96.38 340 GLN A O 1
ATOM 2455 N N . SER A 1 341 ? -8.210 6.011 -14.902 1.00 95.38 341 SER A N 1
ATOM 2456 C CA . SER A 1 341 ? -6.994 5.293 -15.329 1.00 95.38 341 SER A CA 1
ATOM 2457 C C . SER A 1 341 ? -5.990 5.137 -14.183 1.00 95.38 341 SER A C 1
ATOM 2459 O O . SER A 1 341 ? -5.412 4.067 -13.979 1.00 95.38 341 SER A O 1
ATOM 2461 N N . GLN A 1 342 ? -5.809 6.196 -13.387 1.00 95.38 342 GLN A N 1
ATOM 2462 C CA . GLN A 1 342 ? -4.941 6.149 -12.211 1.00 95.38 342 GLN A CA 1
ATOM 2463 C C . GLN A 1 342 ? -5.506 5.207 -11.148 1.00 95.38 342 GLN A C 1
ATOM 2465 O O . GLN A 1 342 ? -4.753 4.414 -10.597 1.00 95.38 342 GLN A O 1
ATOM 2470 N N . ARG A 1 343 ? -6.822 5.234 -10.901 1.00 96.75 343 ARG A N 1
ATOM 2471 C CA . ARG A 1 343 ? -7.483 4.292 -9.992 1.00 96.75 343 ARG A CA 1
ATOM 2472 C C . ARG A 1 343 ? -7.244 2.843 -10.400 1.00 96.75 343 ARG A C 1
ATOM 2474 O O . ARG A 1 343 ? -6.879 2.035 -9.553 1.00 96.75 343 ARG A O 1
ATOM 2481 N N . GLU A 1 344 ? -7.444 2.512 -11.674 1.00 96.81 344 GLU A N 1
ATOM 2482 C CA . GLU A 1 344 ? -7.177 1.163 -12.176 1.00 96.81 344 GLU A CA 1
ATOM 2483 C C . GLU A 1 344 ? -5.714 0.767 -11.950 1.00 96.81 344 GLU A C 1
ATOM 2485 O O . GLU A 1 344 ? -5.435 -0.326 -11.455 1.00 96.81 344 GLU A O 1
ATOM 2490 N N . THR A 1 345 ? -4.786 1.672 -12.261 1.00 96.00 345 THR A N 1
ATOM 2491 C CA . THR A 1 345 ? -3.350 1.453 -12.068 1.00 96.00 345 THR A CA 1
ATOM 2492 C C . THR A 1 345 ? -3.005 1.199 -10.601 1.00 96.00 345 THR A C 1
ATOM 2494 O O . THR A 1 345 ? -2.327 0.220 -10.295 1.00 96.00 345 THR A O 1
ATOM 2497 N N . ILE A 1 346 ? -3.513 2.028 -9.685 1.00 96.19 346 ILE A N 1
ATOM 2498 C CA . ILE A 1 346 ? -3.314 1.872 -8.239 1.00 96.19 346 ILE A CA 1
ATOM 2499 C C . ILE A 1 346 ? -3.898 0.535 -7.777 1.00 96.19 346 ILE A C 1
ATOM 2501 O O . ILE A 1 346 ? -3.200 -0.255 -7.153 1.00 96.19 346 ILE A O 1
ATOM 2505 N N . ALA A 1 347 ? -5.147 0.227 -8.130 1.00 96.69 347 ALA A N 1
ATOM 2506 C CA . ALA A 1 347 ? -5.802 -1.008 -7.709 1.00 96.69 347 ALA A CA 1
ATOM 2507 C C . ALA A 1 347 ? -5.032 -2.262 -8.158 1.00 96.69 347 ALA A C 1
ATOM 2509 O O . ALA A 1 347 ? -4.874 -3.212 -7.388 1.00 96.69 347 ALA A O 1
ATOM 2510 N N . ARG A 1 348 ? -4.526 -2.272 -9.398 1.00 96.38 348 ARG A N 1
ATOM 2511 C CA . ARG A 1 348 ? -3.708 -3.377 -9.916 1.00 96.38 348 ARG A CA 1
ATOM 2512 C C . ARG A 1 348 ? -2.354 -3.460 -9.213 1.00 96.38 348 ARG A C 1
ATOM 2514 O O . ARG A 1 348 ? -1.911 -4.571 -8.927 1.00 96.38 348 ARG A O 1
ATOM 2521 N N . HIS A 1 349 ? -1.727 -2.322 -8.923 1.00 97.25 349 HIS A N 1
ATOM 2522 C CA . HIS A 1 349 ? -0.477 -2.249 -8.169 1.00 97.25 349 HIS A CA 1
ATOM 2523 C C . HIS A 1 349 ? -0.640 -2.834 -6.756 1.00 97.25 349 HIS A C 1
ATOM 2525 O O . HIS A 1 349 ? 0.078 -3.764 -6.393 1.00 97.25 349 HIS A O 1
ATOM 2531 N N . GLU A 1 350 ? -1.660 -2.409 -6.007 1.00 96.88 350 GLU A N 1
ATOM 2532 C CA . GLU A 1 350 ? -1.924 -2.939 -4.661 1.00 96.88 350 GLU A CA 1
ATOM 2533 C C . GLU A 1 350 ? -2.274 -4.435 -4.680 1.00 96.88 350 GLU A C 1
ATOM 2535 O O . GLU A 1 350 ? -1.850 -5.211 -3.820 1.00 96.88 350 GLU A O 1
ATOM 2540 N N . LEU A 1 351 ? -2.994 -4.895 -5.707 1.00 95.81 351 LEU A N 1
ATOM 2541 C CA . LEU A 1 351 ? -3.271 -6.319 -5.877 1.00 95.81 351 LEU A CA 1
ATOM 2542 C C . LEU A 1 351 ? -1.995 -7.141 -6.123 1.00 95.81 351 LEU A C 1
ATOM 2544 O O . LEU A 1 351 ? -1.915 -8.288 -5.677 1.00 95.81 351 LEU A O 1
ATOM 2548 N N . ALA A 1 352 ? -0.999 -6.583 -6.815 1.00 95.81 352 ALA A N 1
ATOM 2549 C CA . ALA A 1 352 ? 0.288 -7.240 -7.033 1.00 95.81 352 ALA A CA 1
ATOM 2550 C C . ALA A 1 352 ? 0.974 -7.562 -5.706 1.00 95.81 352 ALA A C 1
ATOM 2552 O O . ALA A 1 352 ? 1.457 -8.674 -5.486 1.00 95.81 352 ALA A O 1
ATOM 2553 N N . HIS A 1 353 ? 0.968 -6.590 -4.800 1.00 96.81 353 HIS A N 1
ATOM 2554 C CA . HIS A 1 353 ? 1.483 -6.756 -3.457 1.00 96.81 353 HIS A CA 1
ATOM 2555 C C . HIS A 1 353 ? 0.696 -7.794 -2.651 1.00 96.81 353 HIS A C 1
ATOM 2557 O O . HIS A 1 353 ? 1.277 -8.659 -1.990 1.00 96.81 353 HIS A O 1
ATOM 2563 N N . ALA A 1 354 ? -0.635 -7.764 -2.743 1.00 96.25 354 ALA A N 1
ATOM 2564 C CA . ALA A 1 354 ? -1.481 -8.745 -2.076 1.00 96.25 354 ALA A CA 1
ATOM 2565 C C . ALA A 1 354 ? -1.228 -10.169 -2.591 1.00 96.25 354 ALA A C 1
ATOM 2567 O O . ALA A 1 354 ? -1.188 -11.124 -1.809 1.00 96.25 354 ALA A O 1
ATOM 2568 N N . LYS A 1 355 ? -0.991 -10.324 -3.898 1.00 95.12 355 LYS A N 1
ATOM 2569 C CA . LYS A 1 355 ? -0.584 -11.595 -4.500 1.00 95.12 355 LYS A CA 1
ATOM 2570 C C . LYS A 1 355 ? 0.756 -12.066 -3.938 1.00 95.12 355 LYS A C 1
ATOM 2572 O O . LYS A 1 355 ? 0.835 -13.206 -3.493 1.00 95.12 355 LYS A O 1
ATOM 2577 N N . LEU A 1 356 ? 1.767 -11.195 -3.883 1.00 95.56 356 LEU A N 1
ATOM 2578 C CA . LEU A 1 356 ? 3.061 -11.509 -3.265 1.00 95.56 356 LEU A CA 1
ATOM 2579 C C . LEU A 1 356 ? 2.907 -12.016 -1.826 1.00 95.56 356 LEU A C 1
ATOM 2581 O O . LEU A 1 356 ? 3.543 -12.989 -1.441 1.00 95.56 356 LEU A O 1
ATOM 2585 N N . ALA A 1 357 ? 2.031 -11.396 -1.038 1.00 95.69 357 ALA A N 1
ATOM 2586 C CA . ALA A 1 357 ? 1.827 -11.776 0.355 1.00 95.69 357 ALA A CA 1
ATOM 2587 C C . ALA A 1 357 ? 1.012 -13.073 0.550 1.00 95.69 357 ALA A C 1
ATOM 2589 O O . ALA A 1 357 ? 1.042 -13.660 1.636 1.00 95.69 357 ALA A O 1
ATOM 2590 N N . THR A 1 358 ? 0.264 -13.521 -0.463 1.00 95.94 358 THR A N 1
ATOM 2591 C CA . THR A 1 358 ? -0.668 -14.658 -0.342 1.00 95.94 358 THR A CA 1
ATOM 2592 C C . THR A 1 358 ? -0.275 -15.893 -1.148 1.00 95.94 358 THR A C 1
ATOM 2594 O O . THR A 1 358 ? -0.779 -16.976 -0.845 1.00 95.94 358 THR A O 1
ATOM 2597 N N . ASP A 1 359 ? 0.638 -15.761 -2.108 1.00 94.62 359 ASP A N 1
ATOM 2598 C CA . ASP A 1 359 ? 1.127 -16.831 -2.975 1.00 94.62 359 ASP A CA 1
ATOM 2599 C C . ASP A 1 359 ? 2.641 -17.012 -2.777 1.00 94.62 359 ASP A C 1
ATOM 2601 O O . ASP A 1 359 ? 3.449 -16.261 -3.322 1.00 94.62 359 ASP A O 1
ATOM 2605 N N . LEU A 1 360 ? 3.030 -18.029 -1.995 1.00 93.69 360 LEU A N 1
ATOM 2606 C CA . LEU A 1 360 ? 4.438 -18.318 -1.678 1.00 93.69 360 LEU A CA 1
ATOM 2607 C C . LEU A 1 360 ? 5.279 -18.634 -2.922 1.00 93.69 360 LEU A C 1
ATOM 2609 O O . LEU A 1 360 ? 6.472 -18.335 -2.958 1.00 93.69 360 LEU A O 1
ATOM 2613 N N . VAL A 1 361 ? 4.676 -19.230 -3.954 1.00 94.50 361 VAL A N 1
ATOM 2614 C CA . VAL A 1 361 ? 5.384 -19.539 -5.200 1.00 94.50 361 VAL A CA 1
ATOM 2615 C C . VAL A 1 361 ? 5.692 -18.240 -5.945 1.00 94.50 361 VAL A C 1
ATOM 2617 O O . VAL A 1 361 ? 6.825 -18.030 -6.382 1.00 94.50 361 VAL A O 1
ATOM 2620 N N . TYR A 1 362 ? 4.713 -17.337 -6.039 1.00 95.06 362 TYR A N 1
ATOM 2621 C CA . TYR A 1 362 ? 4.910 -16.007 -6.617 1.00 95.06 362 TYR A CA 1
ATOM 2622 C C . TYR A 1 362 ? 5.875 -15.143 -5.789 1.00 95.06 362 TYR A C 1
ATOM 2624 O O . TYR A 1 362 ? 6.679 -14.404 -6.363 1.00 95.06 362 TYR A O 1
ATOM 2632 N N . GLN A 1 363 ? 5.843 -15.271 -4.458 1.00 95.31 363 GLN A N 1
ATOM 2633 C CA . GLN A 1 363 ? 6.775 -14.607 -3.550 1.00 95.31 363 GLN A CA 1
ATOM 2634 C C . GLN A 1 363 ? 8.224 -14.988 -3.858 1.00 95.31 363 GLN A C 1
ATOM 2636 O O . GLN A 1 363 ? 9.027 -14.126 -4.218 1.00 95.31 363 GLN A O 1
ATOM 2641 N N . HIS A 1 364 ? 8.540 -16.282 -3.797 1.00 95.31 364 HIS A N 1
ATOM 2642 C CA . HIS A 1 364 ? 9.891 -16.770 -4.066 1.00 95.31 364 HIS A CA 1
ATOM 2643 C C . HIS A 1 364 ? 10.354 -16.462 -5.489 1.00 95.31 364 HIS A C 1
ATOM 2645 O O . HIS A 1 364 ? 11.527 -16.154 -5.699 1.00 95.31 364 HIS A O 1
ATOM 2651 N N . TYR A 1 365 ? 9.446 -16.504 -6.469 1.00 96.50 365 TYR A N 1
ATOM 2652 C CA . TYR A 1 365 ? 9.775 -16.095 -7.829 1.00 96.50 365 TYR A CA 1
ATOM 2653 C C . TYR A 1 365 ? 10.164 -14.615 -7.905 1.00 96.50 365 TYR A C 1
ATOM 2655 O O . TYR A 1 365 ? 11.168 -14.287 -8.529 1.00 96.50 365 TYR A O 1
ATOM 2663 N N . SER A 1 366 ? 9.423 -13.726 -7.243 1.00 96.69 366 SER A N 1
ATOM 2664 C CA . SER A 1 366 ? 9.712 -12.285 -7.252 1.00 96.69 366 SER A CA 1
ATOM 2665 C C . SER A 1 366 ? 11.041 -11.964 -6.556 1.00 96.69 366 SER A C 1
ATOM 2667 O O . SER A 1 366 ? 11.836 -11.170 -7.062 1.00 96.69 366 SER A O 1
ATOM 2669 N N . GLU A 1 367 ? 11.332 -12.635 -5.437 1.00 96.69 367 GLU A N 1
ATOM 2670 C CA . GLU A 1 367 ? 12.616 -12.541 -4.726 1.00 96.69 367 GLU A CA 1
ATOM 2671 C C . GLU A 1 367 ? 13.788 -13.055 -5.582 1.00 96.69 367 GLU A C 1
ATOM 2673 O O . GLU A 1 367 ? 14.854 -12.424 -5.663 1.00 96.69 367 GLU A O 1
ATOM 2678 N N . TRP A 1 368 ? 13.598 -14.189 -6.264 1.00 97.12 368 TRP A N 1
ATOM 2679 C CA . TRP A 1 368 ? 14.572 -14.726 -7.212 1.00 97.12 368 TRP A CA 1
ATOM 2680 C C . TRP A 1 368 ? 14.775 -13.780 -8.395 1.00 97.12 368 TRP A C 1
ATOM 2682 O O . TRP A 1 368 ? 15.914 -13.472 -8.732 1.00 97.12 368 TRP A O 1
ATOM 2692 N N . PHE A 1 369 ? 13.700 -13.268 -8.993 1.00 97.69 369 PHE A N 1
ATOM 2693 C CA . PHE A 1 369 ? 13.774 -12.365 -10.135 1.00 97.69 369 PHE A CA 1
ATOM 2694 C C . PHE A 1 369 ? 14.584 -11.115 -9.781 1.00 97.69 369 PHE A C 1
ATOM 2696 O O . PHE A 1 369 ? 15.532 -10.762 -10.483 1.00 97.69 369 PHE A O 1
ATOM 2703 N N . TRP A 1 370 ? 14.282 -10.498 -8.636 1.00 97.75 370 TRP A N 1
ATOM 2704 C CA . TRP A 1 370 ? 15.038 -9.358 -8.128 1.00 97.75 370 TRP A CA 1
ATOM 2705 C C . TRP A 1 370 ? 16.526 -9.688 -7.947 1.00 97.75 370 TRP A C 1
ATOM 2707 O O . TRP A 1 370 ? 17.401 -8.960 -8.422 1.00 97.75 370 TRP A O 1
ATOM 2717 N N . SER A 1 371 ? 16.835 -10.790 -7.261 1.00 97.12 371 SER A N 1
ATOM 2718 C CA . SER A 1 371 ? 18.210 -11.109 -6.862 1.00 97.12 371 SER A CA 1
ATOM 2719 C C . SER A 1 371 ? 19.071 -11.743 -7.958 1.00 97.12 371 SER A C 1
ATOM 2721 O O . SER A 1 371 ? 20.286 -11.551 -7.933 1.00 97.12 371 SER A O 1
ATOM 2723 N N . GLN A 1 372 ? 18.468 -12.464 -8.904 1.00 97.12 372 GLN A N 1
ATOM 2724 C CA . GLN A 1 372 ? 19.168 -13.295 -9.890 1.00 97.12 372 GLN A CA 1
ATOM 2725 C C . GLN A 1 372 ? 18.881 -12.894 -11.339 1.00 97.12 372 GLN A C 1
ATOM 2727 O O . GLN A 1 372 ? 19.802 -12.907 -12.151 1.00 97.12 372 GLN A O 1
ATOM 2732 N N . ALA A 1 373 ? 17.634 -12.552 -11.682 1.00 96.88 373 ALA A N 1
ATOM 2733 C CA . ALA A 1 373 ? 17.274 -12.241 -13.068 1.00 96.88 373 ALA A CA 1
ATOM 2734 C C . ALA A 1 373 ? 17.644 -10.802 -13.454 1.00 96.88 373 ALA A C 1
ATOM 2736 O O . ALA A 1 373 ? 18.139 -10.564 -14.555 1.00 96.88 373 ALA A O 1
ATOM 2737 N N . LEU A 1 374 ? 17.452 -9.841 -12.545 1.00 97.12 374 LEU A N 1
ATOM 2738 C CA . LEU A 1 374 ? 17.923 -8.474 -12.755 1.00 97.12 374 LEU A CA 1
ATOM 2739 C C . LEU A 1 374 ? 19.452 -8.401 -12.659 1.00 97.12 374 LEU A C 1
ATOM 2741 O O . LEU A 1 374 ? 20.079 -8.990 -11.775 1.00 97.12 374 LEU A O 1
ATOM 2745 N N . THR A 1 375 ? 20.067 -7.610 -13.536 1.00 97.00 375 THR A N 1
ATOM 2746 C CA . THR A 1 375 ? 21.496 -7.290 -13.424 1.00 97.00 375 THR A CA 1
ATOM 2747 C C . THR A 1 375 ? 21.752 -6.357 -12.228 1.00 97.00 375 THR A C 1
ATOM 2749 O O . THR A 1 375 ? 20.830 -5.663 -11.783 1.00 97.00 375 THR A O 1
ATOM 2752 N N . PRO A 1 376 ? 22.992 -6.275 -11.700 1.00 97.56 376 PRO A N 1
ATOM 2753 C CA . PRO A 1 376 ? 23.330 -5.305 -10.655 1.00 97.56 376 PRO A CA 1
ATOM 2754 C C . PRO A 1 376 ? 22.957 -3.864 -11.028 1.00 97.56 376 PRO A C 1
ATOM 2756 O O . PRO A 1 376 ? 22.374 -3.156 -10.212 1.00 97.56 376 PRO A O 1
ATOM 2759 N N . MET A 1 377 ? 23.204 -3.472 -12.282 1.00 97.06 377 MET A N 1
ATOM 2760 C CA . MET A 1 377 ? 22.847 -2.152 -12.804 1.00 97.06 377 MET A CA 1
ATOM 2761 C C . MET A 1 377 ? 21.328 -1.928 -12.811 1.00 97.06 377 MET A C 1
ATOM 2763 O O . MET A 1 377 ? 20.865 -0.879 -12.375 1.00 97.06 377 MET A O 1
ATOM 2767 N N . MET A 1 378 ? 20.530 -2.904 -13.261 1.00 97.31 378 MET A N 1
ATOM 2768 C CA . MET A 1 378 ? 19.063 -2.793 -13.247 1.00 97.31 378 MET A CA 1
ATOM 2769 C C . MET A 1 378 ? 18.515 -2.662 -11.824 1.00 97.31 378 MET A C 1
ATOM 2771 O O . MET A 1 378 ? 17.666 -1.807 -11.573 1.00 97.31 378 MET A O 1
ATOM 2775 N N . ARG A 1 379 ? 19.033 -3.456 -10.875 1.00 97.94 379 ARG A N 1
ATOM 2776 C CA . ARG A 1 379 ? 18.678 -3.312 -9.457 1.00 97.94 379 ARG A CA 1
ATOM 2777 C C . ARG A 1 379 ? 19.005 -1.920 -8.935 1.00 97.94 379 ARG A C 1
ATOM 2779 O O . ARG A 1 379 ? 18.156 -1.321 -8.295 1.00 97.94 379 ARG A O 1
ATOM 2786 N N . GLU A 1 380 ? 20.188 -1.387 -9.233 1.00 97.81 380 GLU A N 1
ATOM 2787 C CA . GLU A 1 380 ? 20.576 -0.035 -8.816 1.00 97.81 380 GLU A CA 1
ATOM 2788 C C . GLU A 1 380 ? 19.609 1.035 -9.355 1.00 97.81 380 GLU A C 1
ATOM 2790 O O . GLU A 1 380 ? 19.203 1.928 -8.609 1.00 97.81 380 GLU A O 1
ATOM 2795 N N . ARG A 1 381 ? 19.170 0.921 -10.619 1.00 97.50 381 ARG A N 1
ATOM 2796 C CA . ARG A 1 381 ? 18.165 1.828 -11.204 1.00 97.50 381 ARG A CA 1
ATOM 2797 C C . ARG A 1 381 ? 16.837 1.773 -10.453 1.00 97.50 381 ARG A C 1
ATOM 2799 O O . ARG A 1 381 ? 16.309 2.828 -10.102 1.00 97.50 381 ARG A O 1
ATOM 2806 N N . PHE A 1 382 ? 16.334 0.575 -10.158 1.00 97.50 382 PHE A N 1
ATOM 2807 C CA . PHE A 1 382 ? 15.133 0.407 -9.335 1.00 97.50 382 PHE A CA 1
ATOM 2808 C C . PHE A 1 382 ? 15.324 0.961 -7.924 1.00 97.50 382 PHE A C 1
ATOM 2810 O O . PHE A 1 382 ? 14.492 1.735 -7.462 1.00 97.50 382 PHE A O 1
ATOM 2817 N N . THR A 1 383 ? 16.432 0.632 -7.257 1.00 97.06 383 THR A N 1
ATOM 2818 C CA . THR A 1 383 ? 16.737 1.132 -5.912 1.00 97.06 383 THR A CA 1
ATOM 2819 C C . THR A 1 383 ? 16.741 2.653 -5.885 1.00 97.06 383 THR A C 1
ATOM 2821 O O . THR A 1 383 ? 16.111 3.236 -5.012 1.00 97.06 383 THR A O 1
ATOM 2824 N N . LYS A 1 384 ? 17.369 3.318 -6.863 1.00 96.75 384 LYS A N 1
ATOM 2825 C CA . LYS A 1 384 ? 17.362 4.784 -6.963 1.00 96.75 384 LYS A CA 1
ATOM 2826 C C . LYS A 1 384 ? 15.959 5.337 -7.226 1.00 96.75 384 LYS A C 1
ATOM 2828 O O . LYS A 1 384 ? 15.553 6.303 -6.581 1.00 96.75 384 LYS A O 1
ATOM 2833 N N . PHE A 1 385 ? 15.216 4.729 -8.151 1.00 95.50 385 PHE A N 1
ATOM 2834 C CA . PHE A 1 385 ? 13.832 5.104 -8.463 1.00 95.50 385 PHE A CA 1
ATOM 2835 C C . PHE A 1 385 ? 12.917 5.026 -7.229 1.00 95.50 385 PHE A C 1
ATOM 2837 O O . PHE A 1 385 ? 12.111 5.935 -7.007 1.00 95.50 385 PHE A O 1
ATOM 2844 N N . LEU A 1 386 ? 13.069 3.978 -6.415 1.00 92.81 386 LEU A N 1
ATOM 2845 C CA . LEU A 1 386 ? 12.319 3.773 -5.175 1.00 92.81 386 LEU A CA 1
ATOM 2846 C C . LEU A 1 386 ? 12.825 4.686 -4.052 1.00 92.81 386 LEU A C 1
ATOM 2848 O O . LEU A 1 386 ? 12.029 5.323 -3.371 1.00 92.81 386 LEU A O 1
ATOM 2852 N N . GLN A 1 387 ? 14.138 4.851 -3.896 1.00 91.31 387 GLN A N 1
ATOM 2853 C CA . GLN A 1 387 ? 14.718 5.736 -2.884 1.00 91.31 387 GLN A CA 1
ATOM 2854 C C . GLN A 1 387 ? 14.219 7.179 -3.036 1.00 91.31 387 GLN A C 1
ATOM 2856 O O . GLN A 1 387 ? 13.852 7.806 -2.044 1.00 91.31 387 GLN A O 1
ATOM 2861 N N . VAL A 1 388 ? 14.135 7.694 -4.271 1.00 90.56 388 VAL A N 1
ATOM 2862 C CA . VAL A 1 388 ? 13.581 9.034 -4.543 1.00 90.56 388 VAL A CA 1
ATOM 2863 C C . VAL A 1 388 ? 12.141 9.167 -4.039 1.00 90.56 388 VAL A C 1
ATOM 2865 O O . VAL A 1 388 ? 11.753 10.255 -3.634 1.00 90.56 388 VAL A O 1
ATOM 2868 N N . ARG A 1 389 ? 11.367 8.076 -4.001 1.00 86.69 389 ARG A N 1
ATOM 2869 C CA . ARG A 1 389 ? 9.980 8.030 -3.501 1.00 86.69 389 ARG A CA 1
ATOM 2870 C C . ARG A 1 389 ? 9.872 7.778 -1.989 1.00 86.69 389 ARG A C 1
ATOM 2872 O O . ARG A 1 389 ? 8.766 7.675 -1.462 1.00 86.69 389 ARG A O 1
ATOM 2879 N N . GLY A 1 390 ? 11.003 7.716 -1.284 1.00 83.69 390 GLY A N 1
ATOM 2880 C CA . GLY A 1 390 ? 11.061 7.582 0.173 1.00 83.69 390 GLY A CA 1
ATOM 2881 C C . GLY A 1 390 ? 11.079 6.143 0.689 1.00 83.69 390 GLY A C 1
ATOM 2882 O O . GLY A 1 390 ? 10.814 5.924 1.872 1.00 83.69 390 GLY A O 1
ATOM 2883 N N . TYR A 1 391 ? 11.383 5.175 -0.176 1.00 85.06 391 TYR A N 1
ATOM 2884 C CA . TYR A 1 391 ? 11.571 3.777 0.204 1.00 85.06 391 TYR A CA 1
ATOM 2885 C C . TYR A 1 391 ? 12.971 3.564 0.799 1.00 85.06 391 TYR A C 1
ATOM 2887 O O . TYR A 1 391 ? 13.929 4.222 0.387 1.00 85.06 391 TYR A O 1
ATOM 2895 N N . ASP A 1 392 ? 13.106 2.628 1.745 1.00 85.88 392 ASP A N 1
ATOM 2896 C CA . ASP A 1 392 ? 14.407 2.271 2.324 1.00 85.88 392 ASP A CA 1
ATOM 2897 C C . ASP A 1 392 ? 15.241 1.445 1.321 1.00 85.88 392 ASP A C 1
ATOM 2899 O O . ASP A 1 392 ? 14.872 0.304 1.020 1.00 85.88 392 ASP A O 1
ATOM 2903 N N . PRO A 1 393 ? 16.376 1.971 0.815 1.00 91.06 393 PRO A N 1
ATOM 2904 C CA . PRO A 1 393 ? 17.202 1.277 -0.171 1.00 91.06 393 PRO A CA 1
ATOM 2905 C C . PRO A 1 393 ? 17.940 0.055 0.396 1.00 91.06 393 PRO A C 1
ATOM 2907 O O . PRO A 1 393 ? 18.480 -0.737 -0.375 1.00 91.06 393 PRO A O 1
ATOM 2910 N N . ASN A 1 394 ? 17.983 -0.117 1.720 1.00 90.81 394 ASN A N 1
ATOM 2911 C CA . ASN A 1 394 ? 18.635 -1.264 2.354 1.00 90.81 394 ASN A CA 1
ATOM 2912 C C . ASN A 1 394 ? 17.675 -2.442 2.558 1.00 90.81 394 ASN A C 1
ATOM 2914 O O . ASN A 1 394 ? 18.105 -3.545 2.902 1.00 90.81 394 ASN A O 1
ATOM 2918 N N . ASN A 1 395 ? 16.379 -2.229 2.331 1.00 90.50 395 ASN A N 1
ATOM 2919 C CA . ASN A 1 395 ? 15.356 -3.211 2.625 1.00 90.50 395 ASN A CA 1
ATOM 2920 C C . ASN A 1 395 ? 15.038 -4.082 1.398 1.00 90.50 395 ASN A C 1
ATOM 2922 O O . ASN A 1 395 ? 14.165 -3.768 0.593 1.00 90.50 395 ASN A O 1
ATOM 2926 N N . ARG A 1 396 ? 15.786 -5.175 1.212 1.00 94.31 396 ARG A N 1
ATOM 2927 C CA . ARG A 1 396 ? 15.801 -5.932 -0.055 1.00 94.31 396 ARG A CA 1
ATOM 2928 C C . ARG A 1 396 ? 14.449 -6.491 -0.485 1.00 94.31 396 ARG A C 1
ATOM 2930 O O . ARG A 1 396 ? 14.098 -6.320 -1.649 1.00 94.31 396 ARG A O 1
ATOM 2937 N N . ASP A 1 397 ? 13.706 -7.145 0.399 1.00 93.00 397 ASP A N 1
ATOM 2938 C CA . ASP A 1 397 ? 12.414 -7.724 0.007 1.00 93.00 397 ASP A CA 1
ATOM 2939 C C . ASP A 1 397 ? 11.330 -6.645 -0.197 1.00 93.00 397 ASP A C 1
ATOM 2941 O O . ASP A 1 397 ? 10.406 -6.866 -0.974 1.00 93.00 397 ASP A O 1
ATOM 2945 N N . LEU A 1 398 ? 11.507 -5.427 0.344 1.00 91.50 398 LEU A N 1
ATOM 2946 C CA . LEU A 1 398 ? 10.683 -4.266 0.003 1.00 91.50 398 LEU A CA 1
ATOM 2947 C C . LEU A 1 398 ? 10.972 -3.877 -1.444 1.00 91.50 398 LEU A C 1
ATOM 2949 O O . LEU A 1 398 ? 10.052 -3.788 -2.244 1.00 91.50 398 LEU A O 1
ATOM 2953 N N . LEU A 1 399 ? 12.246 -3.722 -1.811 1.00 94.88 399 LEU A N 1
ATOM 2954 C CA . LEU A 1 399 ? 12.620 -3.394 -3.187 1.00 94.88 399 LEU A CA 1
ATOM 2955 C C . LEU A 1 399 ? 12.142 -4.456 -4.189 1.00 94.88 399 LEU A C 1
ATOM 2957 O O . LEU A 1 399 ? 11.651 -4.099 -5.256 1.00 94.88 399 LEU A O 1
ATOM 2961 N N . ALA A 1 400 ? 12.234 -5.746 -3.846 1.00 96.69 400 ALA A N 1
ATOM 2962 C CA . 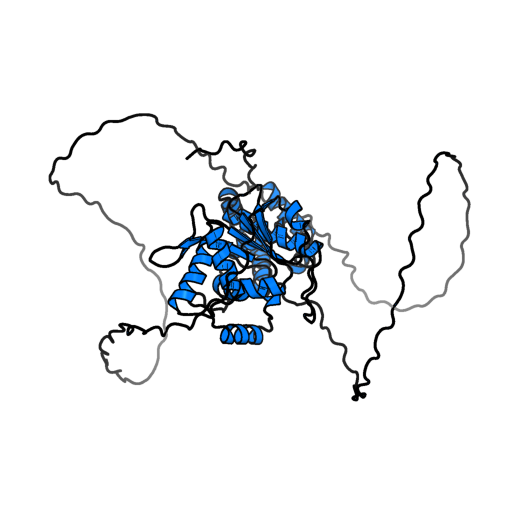ALA A 1 400 ? 11.712 -6.830 -4.680 1.00 96.69 400 ALA A CA 1
ATOM 2963 C C . ALA A 1 400 ? 10.182 -6.759 -4.830 1.00 96.69 400 ALA A C 1
ATOM 2965 O O . ALA A 1 400 ? 9.660 -6.890 -5.941 1.00 96.69 400 ALA A O 1
ATOM 2966 N N . ASN A 1 401 ? 9.472 -6.515 -3.725 1.00 96.06 401 ASN A N 1
ATOM 2967 C CA . ASN A 1 401 ? 8.023 -6.352 -3.702 1.00 96.06 401 ASN A CA 1
ATOM 2968 C C . ASN A 1 401 ? 7.541 -5.162 -4.546 1.00 96.06 401 ASN A C 1
ATOM 2970 O O . ASN A 1 401 ? 6.560 -5.291 -5.279 1.00 96.06 401 ASN A O 1
ATOM 2974 N N . GLU A 1 402 ? 8.236 -4.030 -4.482 1.00 95.62 402 GLU A N 1
ATOM 2975 C CA . GLU A 1 402 ? 7.918 -2.858 -5.297 1.00 95.62 402 GLU A CA 1
ATOM 2976 C C . GLU A 1 402 ? 8.259 -3.073 -6.768 1.00 95.62 402 GLU A C 1
ATOM 2978 O O . GLU A 1 402 ? 7.449 -2.785 -7.647 1.00 95.62 402 GLU A O 1
ATOM 2983 N N . ALA A 1 403 ? 9.448 -3.610 -7.060 1.00 97.00 403 ALA A N 1
ATOM 2984 C CA . ALA A 1 403 ? 9.899 -3.805 -8.431 1.00 97.00 403 ALA A CA 1
ATOM 2985 C C . ALA A 1 403 ? 8.919 -4.671 -9.232 1.00 97.00 403 ALA A C 1
ATOM 2987 O O . ALA A 1 403 ? 8.583 -4.309 -10.360 1.00 97.00 403 ALA A O 1
ATOM 2988 N N . GLN A 1 404 ? 8.406 -5.766 -8.653 1.00 97.06 404 GLN A N 1
ATOM 2989 C CA . GLN A 1 404 ? 7.410 -6.596 -9.341 1.00 97.06 404 GLN A CA 1
ATOM 2990 C C . GLN A 1 404 ? 6.082 -5.858 -9.563 1.00 97.06 404 GLN A C 1
ATOM 2992 O O . GLN A 1 404 ? 5.505 -5.964 -10.645 1.00 97.06 404 GLN A O 1
ATOM 2997 N N . ALA A 1 405 ? 5.625 -5.062 -8.590 1.00 96.62 405 ALA A N 1
ATOM 2998 C CA . ALA A 1 405 ? 4.372 -4.323 -8.706 1.00 96.62 405 ALA A CA 1
ATOM 2999 C C . ALA A 1 405 ? 4.464 -3.260 -9.811 1.00 96.62 405 ALA A C 1
ATOM 3001 O O . ALA A 1 405 ? 3.589 -3.184 -10.674 1.00 96.62 405 ALA A O 1
ATOM 3002 N N . PHE A 1 406 ? 5.567 -2.508 -9.857 1.00 96.69 406 PHE A N 1
ATOM 3003 C CA . PHE A 1 406 ? 5.818 -1.523 -10.908 1.00 96.69 406 PHE A CA 1
ATOM 3004 C C . PHE A 1 406 ? 5.968 -2.156 -12.293 1.00 96.69 406 PHE A C 1
ATOM 3006 O O . PHE A 1 406 ? 5.340 -1.698 -13.250 1.00 96.69 406 PHE A O 1
ATOM 3013 N N . LEU A 1 407 ? 6.765 -3.223 -12.412 1.00 95.38 407 LEU A N 1
ATOM 3014 C CA . LEU A 1 407 ? 6.987 -3.898 -13.692 1.00 95.38 407 LEU A CA 1
ATOM 3015 C C . LEU A 1 407 ? 5.678 -4.395 -14.301 1.00 95.38 407 LEU A C 1
ATOM 3017 O O . LEU A 1 407 ? 5.426 -4.145 -15.481 1.00 95.38 407 LEU A O 1
ATOM 3021 N N . MET A 1 408 ? 4.856 -5.060 -13.493 1.00 91.88 408 MET A N 1
ATOM 3022 C CA . MET A 1 408 ? 3.741 -5.861 -13.990 1.00 91.88 408 MET A CA 1
ATOM 3023 C C . MET A 1 408 ? 2.388 -5.169 -13.931 1.00 91.88 408 MET A C 1
ATOM 3025 O O . MET A 1 408 ? 1.484 -5.518 -14.689 1.00 91.88 408 MET A O 1
ATOM 3029 N N . HIS A 1 409 ? 2.225 -4.211 -13.024 1.00 91.69 409 HIS A N 1
ATOM 3030 C CA . HIS A 1 409 ? 0.906 -3.705 -12.663 1.00 91.69 409 HIS A CA 1
ATOM 3031 C C . HIS A 1 409 ? 0.805 -2.179 -12.685 1.00 91.69 409 HIS A C 1
ATOM 3033 O O . HIS A 1 409 ? -0.256 -1.639 -12.378 1.00 91.69 409 HIS A O 1
ATOM 3039 N N . THR A 1 410 ? 1.858 -1.486 -13.133 1.00 92.69 410 THR A N 1
ATOM 3040 C CA . THR A 1 410 ? 1.867 -0.028 -13.301 1.00 92.69 410 THR A CA 1
ATOM 3041 C C . THR A 1 410 ? 2.162 0.365 -14.755 1.00 92.69 410 THR A C 1
ATOM 3043 O O . THR A 1 410 ? 3.282 0.769 -15.074 1.00 92.69 410 THR A O 1
ATOM 3046 N N . PRO A 1 411 ? 1.185 0.218 -15.674 1.00 89.62 411 PRO A N 1
ATOM 3047 C CA . PRO A 1 411 ? 1.367 0.577 -17.081 1.00 89.62 411 PRO A CA 1
ATOM 3048 C C . PRO A 1 411 ? 1.309 2.091 -17.339 1.00 89.62 411 PRO A C 1
ATOM 3050 O O . PRO A 1 411 ? 1.777 2.541 -18.382 1.00 89.62 411 PRO A O 1
ATOM 3053 N N . ASP A 1 412 ? 0.739 2.876 -16.418 1.00 92.00 412 ASP A N 1
ATOM 3054 C CA . ASP A 1 412 ? 0.646 4.331 -16.549 1.00 92.00 412 ASP A CA 1
ATOM 3055 C C . ASP A 1 412 ? 2.043 4.972 -16.507 1.00 92.00 412 ASP A C 1
ATOM 3057 O O . ASP A 1 412 ? 2.717 4.984 -15.471 1.00 92.00 412 ASP A O 1
ATOM 3061 N N . SER A 1 413 ? 2.458 5.553 -17.637 1.00 92.81 413 SER A N 1
ATOM 3062 C CA . SER A 1 413 ? 3.780 6.160 -17.812 1.00 92.81 413 SER A CA 1
ATOM 3063 C C . SER A 1 413 ? 4.040 7.359 -16.899 1.00 92.81 413 SER A C 1
ATOM 3065 O O . SER A 1 413 ? 5.198 7.731 -16.698 1.00 92.81 413 SER A O 1
ATOM 3067 N N . THR A 1 414 ? 2.988 7.976 -16.350 1.00 90.56 414 THR A N 1
ATOM 3068 C CA . THR A 1 414 ? 3.112 9.059 -15.364 1.00 90.56 414 THR A CA 1
ATOM 3069 C C . THR A 1 414 ? 3.517 8.535 -13.985 1.00 90.56 414 THR A C 1
ATOM 3071 O O . THR A 1 414 ? 4.162 9.254 -13.223 1.00 90.56 414 THR A O 1
ATOM 3074 N N . MET A 1 415 ? 3.200 7.272 -13.675 1.00 90.75 415 MET A N 1
ATOM 3075 C CA . MET A 1 415 ? 3.592 6.608 -12.429 1.00 90.75 415 MET A CA 1
ATOM 3076 C C . MET A 1 415 ? 4.899 5.823 -12.583 1.00 90.75 415 MET A C 1
ATOM 3078 O O . MET A 1 415 ? 5.756 5.869 -11.692 1.00 90.75 415 MET A O 1
ATOM 3082 N N . PHE A 1 416 ? 5.067 5.124 -13.711 1.00 95.62 416 PHE A N 1
ATOM 3083 C CA . PHE A 1 416 ? 6.228 4.285 -13.992 1.00 95.62 416 PHE A CA 1
ATOM 3084 C C . PHE A 1 416 ? 6.503 4.152 -15.492 1.00 95.62 416 PHE A C 1
ATOM 3086 O O . PHE A 1 416 ? 5.649 3.743 -16.272 1.00 95.62 416 PHE A O 1
ATOM 3093 N N . SER A 1 417 ? 7.726 4.481 -15.898 1.00 96.62 417 SER A N 1
ATOM 3094 C CA . SER A 1 417 ? 8.167 4.472 -17.296 1.00 96.62 417 SER A CA 1
ATOM 3095 C C . SER A 1 417 ? 9.665 4.210 -17.391 1.00 96.62 417 SER A C 1
ATOM 3097 O O . SER A 1 417 ? 10.389 4.302 -16.391 1.00 96.62 417 SER A O 1
ATOM 3099 N N . ALA A 1 418 ? 10.156 3.924 -18.598 1.00 97.56 418 ALA A N 1
ATOM 3100 C CA . ALA A 1 418 ? 11.580 3.709 -18.814 1.00 97.56 418 ALA A CA 1
ATOM 3101 C C . ALA A 1 418 ? 12.389 4.978 -18.511 1.00 97.56 418 ALA A C 1
ATOM 3103 O O . ALA A 1 418 ? 13.450 4.910 -17.887 1.00 97.56 418 ALA A O 1
ATOM 3104 N N . GLN A 1 419 ? 11.833 6.149 -18.845 1.00 97.44 419 GLN A N 1
ATOM 3105 C CA . GLN A 1 419 ? 12.427 7.446 -18.525 1.00 97.44 419 GLN A CA 1
ATOM 3106 C C . GLN A 1 419 ? 12.656 7.618 -17.017 1.00 97.44 419 GLN A C 1
ATOM 3108 O O . GLN A 1 419 ? 13.726 8.068 -16.612 1.00 97.44 419 GLN A O 1
ATOM 3113 N N . LEU A 1 420 ? 11.687 7.226 -16.181 1.00 96.25 420 LEU A N 1
ATOM 3114 C CA . LEU A 1 420 ? 11.805 7.331 -14.722 1.00 96.25 420 LEU A CA 1
ATOM 3115 C C . LEU A 1 420 ? 12.877 6.395 -14.139 1.00 96.25 420 LEU A C 1
ATOM 3117 O O . LEU A 1 420 ? 13.468 6.718 -13.109 1.00 96.25 420 LEU A O 1
ATOM 3121 N N . LEU A 1 421 ? 13.149 5.264 -14.794 1.00 96.94 421 LEU A N 1
ATOM 3122 C CA . LEU A 1 421 ? 14.257 4.363 -14.455 1.00 96.94 421 LEU A CA 1
ATOM 3123 C C . LEU A 1 421 ? 15.596 4.784 -15.086 1.00 96.94 421 LEU A C 1
ATOM 3125 O O . LEU A 1 421 ? 16.654 4.304 -14.673 1.00 96.94 421 LEU A O 1
ATOM 3129 N N . GLY A 1 422 ? 15.576 5.686 -16.069 1.00 96.62 422 GLY A N 1
ATOM 3130 C CA . GLY A 1 422 ? 16.749 6.069 -16.850 1.00 96.62 422 GLY A CA 1
ATOM 3131 C C . GLY A 1 422 ? 17.245 4.950 -17.770 1.00 96.62 422 GLY A C 1
ATOM 3132 O O . GLY A 1 422 ? 18.455 4.740 -17.851 1.00 96.62 422 GLY A O 1
ATOM 3133 N N . ILE A 1 423 ? 16.314 4.237 -18.408 1.00 97.31 423 ILE A N 1
ATOM 3134 C CA . ILE A 1 423 ? 16.545 3.185 -19.412 1.00 97.31 423 ILE A CA 1
ATOM 3135 C C . ILE A 1 423 ? 15.678 3.451 -20.655 1.00 97.31 423 ILE A C 1
ATOM 3137 O O . ILE A 1 423 ? 14.865 4.377 -20.673 1.00 97.31 423 ILE A O 1
ATOM 3141 N N . THR A 1 424 ? 15.837 2.647 -21.700 1.00 97.69 424 THR A N 1
ATOM 3142 C CA . THR A 1 424 ? 14.993 2.688 -22.902 1.00 97.69 424 THR A CA 1
ATOM 3143 C C . THR A 1 424 ? 13.689 1.905 -22.716 1.00 97.69 424 THR A C 1
ATOM 3145 O O . THR A 1 424 ? 13.614 0.958 -21.932 1.00 97.69 424 THR A O 1
ATOM 3148 N N . GLU A 1 425 ? 12.646 2.255 -23.475 1.00 97.00 425 GLU A N 1
ATOM 3149 C CA . GLU A 1 425 ? 11.378 1.503 -23.465 1.00 97.00 425 GLU A CA 1
ATOM 3150 C C . GLU A 1 425 ? 11.562 0.044 -23.911 1.00 97.00 425 GLU A C 1
ATOM 3152 O O . GLU A 1 425 ? 10.909 -0.855 -23.386 1.00 97.00 425 GLU A O 1
ATOM 3157 N N . ALA A 1 426 ? 12.511 -0.218 -24.818 1.00 97.25 426 ALA A N 1
ATOM 3158 C CA . ALA A 1 426 ? 12.864 -1.575 -25.223 1.00 97.25 426 ALA A CA 1
ATOM 3159 C C . ALA A 1 426 ? 13.442 -2.393 -24.054 1.00 97.25 426 ALA A C 1
ATOM 3161 O O . ALA A 1 426 ? 13.065 -3.549 -23.873 1.00 97.25 426 ALA A O 1
ATOM 3162 N N . GLU A 1 427 ? 14.309 -1.797 -23.228 1.00 97.31 427 GLU A N 1
ATOM 3163 C CA . GLU A 1 427 ? 14.842 -2.447 -22.024 1.00 97.31 427 GLU A CA 1
ATOM 3164 C C . GLU A 1 427 ? 13.752 -2.687 -20.974 1.00 97.31 427 GLU A C 1
ATOM 3166 O O . GLU A 1 427 ? 13.690 -3.774 -20.397 1.00 97.31 427 GLU A O 1
ATOM 3171 N N . LEU A 1 428 ? 12.861 -1.714 -20.744 1.00 97.50 428 LEU A N 1
ATOM 3172 C CA . LEU A 1 428 ? 11.736 -1.893 -19.823 1.00 97.50 428 LEU A CA 1
ATOM 3173 C C . LEU A 1 428 ? 10.807 -3.022 -20.286 1.00 97.50 428 LEU A C 1
ATOM 3175 O O . LEU A 1 428 ? 10.449 -3.894 -19.491 1.00 97.50 428 LEU A O 1
ATOM 3179 N N . GLN A 1 429 ? 10.455 -3.049 -21.572 1.00 97.00 429 GLN A N 1
ATOM 3180 C CA . GLN A 1 429 ? 9.623 -4.110 -22.127 1.00 97.00 429 GLN A CA 1
ATOM 3181 C C . GLN A 1 429 ? 10.326 -5.472 -22.074 1.00 97.00 429 GLN A C 1
ATOM 3183 O O . GLN A 1 429 ? 9.688 -6.472 -21.757 1.00 97.00 429 GLN A O 1
ATOM 3188 N N . ALA A 1 430 ? 11.639 -5.528 -22.314 1.00 96.25 430 ALA A N 1
ATOM 3189 C CA . ALA A 1 430 ? 12.413 -6.757 -22.162 1.00 96.25 430 ALA A CA 1
ATOM 3190 C C . ALA A 1 430 ? 12.384 -7.278 -20.714 1.00 96.25 430 ALA A C 1
ATOM 3192 O O . ALA A 1 430 ? 12.217 -8.479 -20.510 1.00 96.25 430 ALA A O 1
ATOM 3193 N N . MET A 1 431 ? 12.472 -6.396 -19.710 1.00 97.19 431 MET A N 1
ATOM 3194 C CA . MET A 1 431 ? 12.330 -6.788 -18.301 1.00 97.19 431 MET A CA 1
ATOM 3195 C C . MET A 1 431 ? 10.930 -7.317 -17.979 1.00 97.19 431 MET A C 1
ATOM 3197 O O . MET A 1 431 ? 10.819 -8.327 -17.287 1.00 97.19 431 MET A O 1
ATOM 3201 N N . ARG A 1 432 ? 9.873 -6.678 -18.497 1.00 96.94 432 ARG A N 1
ATOM 3202 C CA . ARG A 1 432 ? 8.489 -7.163 -18.351 1.00 96.94 432 ARG A CA 1
ATOM 3203 C C . ARG A 1 432 ? 8.319 -8.550 -18.965 1.00 96.94 432 ARG A C 1
ATOM 3205 O O . ARG A 1 432 ? 7.885 -9.469 -18.280 1.00 96.94 432 ARG A O 1
ATOM 3212 N N . ASN A 1 433 ? 8.767 -8.731 -20.206 1.00 96.38 433 ASN A N 1
ATOM 3213 C CA . ASN A 1 433 ? 8.713 -10.019 -20.900 1.00 96.38 433 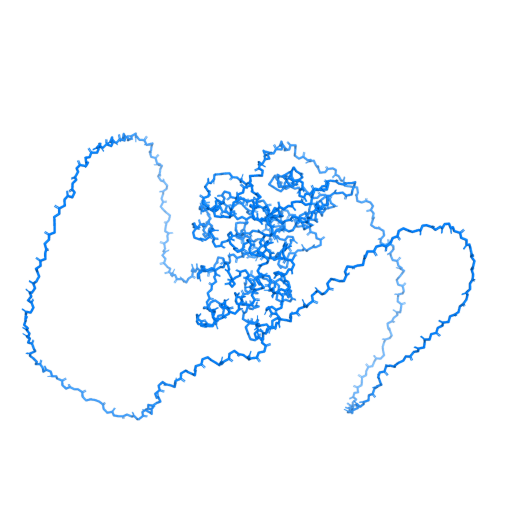ASN A CA 1
ATOM 3214 C C . ASN A 1 433 ? 9.506 -11.104 -20.150 1.00 96.38 433 ASN A C 1
ATOM 3216 O O . ASN A 1 433 ? 9.065 -12.250 -20.049 1.00 96.38 433 ASN A O 1
ATOM 3220 N N . LEU A 1 434 ? 10.678 -10.758 -19.605 1.00 95.88 434 LEU A N 1
ATOM 3221 C CA . LEU A 1 434 ? 11.480 -11.676 -18.796 1.00 95.88 434 LEU A CA 1
ATOM 3222 C C . LEU A 1 434 ? 10.740 -12.073 -17.512 1.00 95.88 434 LEU A C 1
ATOM 3224 O O . LEU A 1 434 ? 10.712 -13.254 -17.171 1.00 95.88 434 LEU A O 1
ATOM 3228 N N . PHE A 1 435 ? 10.109 -11.115 -16.825 1.00 95.69 435 PHE A N 1
ATOM 3229 C CA . PHE A 1 435 ? 9.320 -11.401 -15.629 1.00 95.69 435 PHE A CA 1
ATOM 3230 C C . PHE A 1 435 ? 8.129 -12.307 -15.950 1.00 95.69 435 PHE A C 1
ATOM 3232 O O . PHE A 1 435 ? 7.933 -13.307 -15.267 1.00 95.69 435 PHE A O 1
ATOM 3239 N N . GLU A 1 436 ? 7.362 -12.000 -16.998 1.00 94.12 436 GLU A N 1
ATOM 3240 C CA . GLU A 1 436 ? 6.191 -12.782 -17.412 1.00 94.12 436 GLU A CA 1
ATOM 3241 C C . GLU A 1 436 ? 6.553 -14.210 -17.818 1.00 94.12 436 GLU A C 1
ATOM 3243 O O . GLU A 1 436 ? 5.909 -15.161 -17.380 1.00 94.12 436 GLU A O 1
ATOM 3248 N N . SER A 1 437 ? 7.601 -14.371 -18.628 1.00 93.62 437 SER A N 1
ATOM 3249 C CA . SER A 1 437 ? 8.013 -15.680 -19.151 1.00 93.62 437 SER A CA 1
ATOM 3250 C C . SER A 1 437 ? 8.616 -16.606 -18.094 1.00 93.62 437 SER A C 1
ATOM 3252 O O . SER A 1 437 ? 8.578 -17.825 -18.263 1.00 93.62 437 SER A O 1
ATOM 3254 N N . GLY A 1 438 ? 9.163 -16.054 -17.008 1.00 92.12 438 GLY A N 1
ATOM 3255 C CA . GLY A 1 438 ? 9.680 -16.839 -15.891 1.00 92.12 438 GLY A CA 1
ATOM 3256 C C . GLY A 1 438 ? 8.625 -17.217 -14.849 1.00 92.12 438 GLY A C 1
ATOM 3257 O O . GLY A 1 438 ? 8.931 -18.026 -13.969 1.00 92.12 438 GLY A O 1
ATOM 3258 N N . LEU A 1 439 ? 7.399 -16.676 -14.929 1.00 88.69 439 LEU A N 1
ATOM 3259 C CA . LEU A 1 439 ? 6.342 -17.031 -13.986 1.00 88.69 439 LEU A CA 1
ATOM 3260 C C . LEU A 1 439 ? 6.064 -18.536 -14.064 1.00 88.69 439 LEU A C 1
ATOM 3262 O O . LEU A 1 439 ? 5.823 -19.060 -15.156 1.00 88.69 439 LEU A O 1
ATOM 3266 N N . PRO A 1 440 ? 6.060 -19.248 -12.923 1.00 83.38 440 PRO A N 1
ATOM 3267 C CA . PRO A 1 440 ? 5.733 -20.658 -12.934 1.00 83.38 440 PRO A CA 1
ATOM 3268 C C . PRO A 1 440 ? 4.316 -20.829 -13.494 1.00 83.38 440 PRO A C 1
ATOM 3270 O O . PRO A 1 440 ? 3.429 -20.030 -13.157 1.00 83.38 440 PRO A O 1
ATOM 3273 N N . PRO A 1 441 ? 4.084 -21.844 -14.350 1.00 77.62 441 PRO A N 1
ATOM 3274 C CA . PRO A 1 441 ? 2.743 -22.139 -14.817 1.00 77.62 441 PRO A CA 1
ATOM 3275 C C . PRO A 1 441 ? 1.868 -22.315 -13.584 1.00 77.62 441 PRO A C 1
ATOM 3277 O O . PRO A 1 441 ? 2.181 -23.115 -12.697 1.00 77.62 441 PRO A O 1
ATOM 3280 N N . ARG A 1 442 ? 0.796 -21.523 -13.491 1.00 67.50 442 ARG A N 1
ATOM 3281 C CA . ARG A 1 442 ? -0.150 -21.712 -12.397 1.00 67.50 442 ARG A CA 1
ATOM 3282 C C . ARG A 1 442 ? -0.683 -23.134 -12.532 1.00 67.50 442 ARG A C 1
ATOM 3284 O O . ARG A 1 442 ? -1.083 -23.503 -13.641 1.00 67.50 442 ARG A O 1
ATOM 3291 N N . PRO A 1 443 ? -0.732 -23.922 -11.446 1.00 57.41 443 PRO A N 1
ATOM 3292 C CA . PRO A 1 443 ? -1.633 -25.057 -11.431 1.00 57.41 443 PRO A CA 1
ATOM 3293 C C . PRO A 1 443 ? -2.987 -24.519 -11.895 1.00 57.41 443 PRO A C 1
ATOM 3295 O O . PRO A 1 443 ? -3.441 -23.498 -11.365 1.00 57.41 443 PRO A O 1
ATOM 3298 N N . LEU A 1 444 ? -3.581 -25.126 -12.930 1.00 43.59 444 LEU A N 1
ATOM 3299 C CA . LEU A 1 444 ? -4.985 -24.876 -13.250 1.00 43.59 444 LEU A CA 1
ATOM 3300 C C . LEU A 1 444 ? -5.702 -24.963 -11.915 1.00 43.59 444 LEU A C 1
ATOM 3302 O O . LEU A 1 444 ? -5.540 -25.988 -11.253 1.00 43.59 444 LEU A O 1
ATOM 3306 N N . ALA A 1 445 ? -6.342 -23.871 -11.483 1.00 50.31 445 ALA A N 1
ATOM 3307 C CA . ALA A 1 445 ? -6.998 -23.817 -10.188 1.00 50.31 445 ALA A CA 1
ATOM 3308 C C . ALA A 1 445 ? -7.827 -25.091 -10.087 1.00 50.31 445 ALA A C 1
ATOM 3310 O O . ALA A 1 445 ? -8.783 -25.258 -10.847 1.00 50.31 445 ALA A O 1
ATOM 3311 N N . THR A 1 446 ? -7.381 -26.040 -9.262 1.00 40.72 446 THR A N 1
ATOM 3312 C CA . THR A 1 446 ? -8.110 -27.275 -9.055 1.00 40.72 446 THR A CA 1
ATOM 3313 C C . THR A 1 446 ? -9.403 -26.799 -8.445 1.00 40.72 446 THR A C 1
ATOM 3315 O O . THR A 1 446 ? -9.420 -26.267 -7.335 1.00 40.72 446 THR A O 1
ATOM 3318 N N . SER A 1 447 ? -10.446 -26.840 -9.271 1.00 39.34 447 SER A N 1
ATOM 3319 C CA . SER A 1 447 ? -11.812 -26.445 -8.974 1.00 39.34 447 SER A CA 1
ATOM 3320 C C . SER A 1 447 ? -12.095 -26.751 -7.516 1.00 39.34 447 SER A C 1
ATOM 3322 O O . SER A 1 447 ? -12.012 -27.908 -7.114 1.00 39.34 447 SER A O 1
ATOM 3324 N N . ALA A 1 448 ? -12.315 -25.687 -6.747 1.00 41.06 448 ALA A N 1
ATOM 3325 C CA . ALA A 1 448 ? -12.416 -25.675 -5.302 1.00 41.06 448 ALA A CA 1
ATOM 3326 C C . ALA A 1 448 ? -13.261 -26.836 -4.753 1.00 41.06 448 ALA A C 1
ATOM 3328 O O . ALA A 1 448 ? -14.469 -26.721 -4.571 1.00 41.06 448 ALA A O 1
ATOM 3329 N N . SER A 1 449 ? -12.615 -27.947 -4.422 1.00 33.69 449 SER A N 1
ATOM 3330 C CA . SER A 1 449 ? -13.070 -28.826 -3.360 1.00 33.69 449 SER A CA 1
ATOM 3331 C C . SER A 1 449 ? -12.422 -28.294 -2.093 1.00 33.69 449 SER A C 1
ATOM 3333 O O . SER A 1 449 ? -11.275 -28.622 -1.788 1.00 33.69 449 SER A O 1
ATOM 3335 N N . SER A 1 450 ? -13.130 -27.401 -1.398 1.00 32.38 450 SER A N 1
ATOM 3336 C CA . SER A 1 450 ? -12.771 -27.012 -0.036 1.00 32.38 450 SER A CA 1
ATOM 3337 C C . SER A 1 450 ? -12.476 -28.275 0.778 1.00 32.38 450 SER A C 1
ATOM 3339 O O . SER A 1 450 ? -13.310 -29.188 0.762 1.00 32.38 450 SER A O 1
ATOM 3341 N N . PRO A 1 451 ? -11.364 -28.353 1.527 1.00 33.91 451 PRO A N 1
ATOM 3342 C CA . PRO A 1 451 ? -11.324 -29.278 2.642 1.00 33.91 451 PRO A CA 1
ATOM 3343 C C . PRO A 1 451 ? -12.443 -28.841 3.594 1.00 33.91 451 PRO A C 1
ATOM 3345 O O . PRO A 1 451 ? -12.430 -27.725 4.115 1.00 33.91 451 PRO A O 1
ATOM 3348 N N . ARG A 1 452 ? -13.475 -29.680 3.740 1.00 32.34 452 ARG A N 1
ATOM 3349 C CA . ARG A 1 452 ? -14.399 -29.560 4.868 1.00 32.34 452 ARG A CA 1
ATOM 3350 C C . ARG A 1 452 ? -13.558 -29.846 6.111 1.00 32.34 452 ARG A C 1
ATOM 3352 O O . ARG A 1 452 ? -13.104 -30.978 6.264 1.00 32.34 452 ARG A O 1
ATOM 3359 N N . PHE A 1 453 ? -13.307 -28.816 6.908 1.00 34.28 453 PHE A N 1
ATOM 3360 C CA . PHE A 1 453 ? -12.829 -28.954 8.278 1.00 34.28 453 PHE A CA 1
ATOM 3361 C C . PHE A 1 453 ? -14.020 -28.876 9.221 1.00 34.28 453 PHE A C 1
ATOM 3363 O O . PHE A 1 453 ? -14.914 -28.039 8.946 1.00 34.28 453 PHE A O 1
#

Foldseek 3Di:
DAAFQQPPPPDDDPDDDDDDDDDDDDDDDDDDDDDDDDDDDDDDDDDDDDDDDDDDDDDDDDDDDDDDDDDDDDDDDDDPDPDDDDDPDPQPPPPADPPPDPPDDDDDDDDDDDDDDDDDDDDDDDDDDDDDDDDDDDDDDDDDDDDDDDDDPPPDDPDPPPPDPPPQDQPPDPPDDADDQADAAEDALVVLLPDADCAWHKYQYNVHNLEIETEHAFLLLVLLQCVQLSLQPFFPPRDVQATDAPVRSVVVCVVVVHDSSSSHQKDKDKLQSLQVHFLRCVVVVHDDDSNNVNVVVNCCVVQQWDDDPNGIGGDPPIHIYMYHYHQDDDPPDPPRGAHSVNRQLSSQLNVLLRCLVRPVLSVVLLLCCLPPVDDPLLNVLLLVLVVVSRGDSVPRSNSSSNVRSQLARHPDVVSDDCVSSVHDRVVSVVSSVVSVVNRDPPDPPPPDPDPPD

Secondary structure (DSSP, 8-state):
----------S----------PPPPP-PPPPPPP-PPPPPPPP---------------------------------------PPPPPPP---TT-PPP--------------------------------PPPP---------------PPP------------------------PPPPPPPEEEE-HHHHHH---SS-EEEEETTEEEEEEEEESSHHHHHHHHHHHHHHHT-TTS-SSSPPPHHHHHHHHHHTT--SGGG-SSEEEEHHHHHHHHHHHHHHTPPPPHHHHHHHHHHHHTTSEEEETTEEEEPSSPPEEEEEE-SEE-TT-TT-EE-HHHHHHHHHHHHHHHHHHH-HHHHHHHHHIIIIIS-HHHHHHHHHHHHHTT--TT-HHHHHHHHHHHHHH---TTTS-HHHHTS-HHHHHHHHHHHHHHSPPPPP---------

pLDDT: mean 72.46, std 27.88, range [26.17, 98.69]

Sequence (453 aa):
MLLCLALIAGLASHGAAGADERPSKVATPPSPAGITLPQAPQAKEPAEPGGSAGSSKTTPLAKPGSAVTGTTRSLPMASQGPEAVPPPTELPKGLRPPSRSITGEAAAGGSTEPKPGSTEGSSATPASAPAPTSGSGVPDPRASGGVTSAPGKSEAAPVDLQPAPVESKPVVGLDLKPGPIPELKRATVNEIIATTSKGRNAYRIADNARVIVVDMPDIRDQGLMFGRLVLFIERANAPKSRLMFLPEVQGWLKQNKATIESLTVGNNLRASELARFFNTARFQGEALTPDERQLYDWLLAWNVLQETAHGVTATAPEHILISFPQASSVAGCNGCSVTQSQRETIARHELAHAKLATDLVYQHYSEWFWSQALTPMMRERFTKFLQVRGYDPNNRDLLANEAQAFLMHTPDSTMFSAQLLGITEAELQAMRNLFESGLPPRPLATSASSPRF